Protein AF-A0AA85BWD9-F1 (afdb_monomer)

Organism: NCBI:txid31246

Nearest PDB structures (foldseek):
  1p57-assembly1_B  TM=9.185E-01  e=6.073E-22  Homo sapiens
  5ce1-assembly1_A  TM=8.839E-01  e=2.407E-21  Homo sapiens
  6r2w-assembly1_H  TM=9.235E-01  e=1.758E-20  Homo sapiens
  4z6a-assembly1_H  TM=9.298E-01  e=1.221E-19  Homo sapiens
  1z8g-assembly1_A  TM=8.372E-01  e=1.521E-21  Homo sapiens

Sequence (581 aa):
MITFFSNIPIFKDEKNLDIQTFLQLSKMICDFSVSLWDSKFALLRNDVEGNIKKVSRASTNLHVNTLYDLLANEINRDDSSGSIGLLWLKRTFQFLICFLHYFAQSKNNELIRDMIIRAYDKTLTRYHNKLMRHAFRFVLLIVPKRSVFIRKLGLEQDNCELLVLREAGQFAVSIEAHVQTLNQMLVLFACSEPLVYINQSGIIKSHAQYGMMNYTSNLYCEYIIKAPMNYKIIIRIEELDLEETNSCIFDYLLITDEYYTNVYTYCGHQVKASHSIEMNSSQVYIIFGTDDANHGHGFLLKYETVKNEALKSNNFYSCGLTFQLNEDVEYTDNKMESRIIGGELSRPGQWPWMVSVRENNQFRCGASLISSQWLLTAAHCFPKNVNLNNWIVHIGDFYLDWIDSEEILMNISSIFIHPNYHLRKLYDYDYALIKTASSIQYTSKRLPICILNSTLMNINQLDRCYVAGWGSSEDSPISNELRHLYIPLLNLTVCNQTEAYQGKLTETMICAGYIRGGKDSCQGDSGSPLMCQLHNTTDHVWYQIGIVSFGKSCAAAGTPGIYSNLTFVNNWISSIMQSYE

Structure (mmCIF, N/CA/C/O backbone):
data_AF-A0AA85BWD9-F1
#
_entry.id   AF-A0AA85BWD9-F1
#
loop_
_atom_site.group_PDB
_atom_site.id
_atom_site.type_symbol
_atom_site.label_atom_id
_atom_site.label_alt_id
_atom_site.label_comp_id
_atom_site.label_asym_id
_atom_site.label_entity_id
_atom_site.label_seq_id
_atom_site.pdbx_PDB_ins_code
_atom_site.Cartn_x
_atom_site.Cartn_y
_atom_site.Cartn_z
_atom_site.occupancy
_atom_site.B_iso_or_equiv
_atom_site.auth_seq_id
_atom_site.auth_comp_id
_atom_site.auth_asym_id
_atom_site.auth_atom_id
_atom_site.pdbx_PDB_model_num
ATOM 1 N N . MET A 1 1 ? 37.975 -22.443 -11.986 1.00 54.03 1 MET A N 1
ATOM 2 C CA . MET A 1 1 ? 36.680 -22.639 -12.664 1.00 54.03 1 MET A CA 1
ATOM 3 C C . MET A 1 1 ? 36.215 -21.250 -13.073 1.00 54.03 1 MET A C 1
ATOM 5 O O . MET A 1 1 ? 35.922 -20.467 -12.185 1.00 54.03 1 MET A O 1
ATOM 9 N N . ILE A 1 2 ? 36.323 -20.893 -14.355 1.00 61.59 2 ILE A N 1
ATOM 10 C CA . ILE A 1 2 ? 35.933 -19.567 -14.865 1.00 61.59 2 ILE A CA 1
ATOM 11 C C . ILE A 1 2 ? 34.572 -19.766 -15.523 1.00 61.59 2 ILE A C 1
ATOM 13 O O . ILE A 1 2 ? 34.482 -20.461 -16.533 1.00 61.59 2 ILE A O 1
ATOM 17 N N . THR A 1 3 ? 33.513 -19.243 -14.915 1.00 70.12 3 THR A N 1
ATOM 18 C CA . THR A 1 3 ? 32.183 -19.235 -15.532 1.00 70.12 3 THR A CA 1
ATOM 19 C C . THR A 1 3 ? 32.077 -18.066 -16.519 1.00 70.12 3 THR A C 1
ATOM 21 O O . THR A 1 3 ? 32.870 -17.120 -16.465 1.00 70.12 3 THR A O 1
ATOM 24 N N . PHE A 1 4 ? 31.038 -18.065 -17.358 1.00 78.81 4 PHE A N 1
ATOM 25 C CA . PHE A 1 4 ? 30.657 -16.892 -18.155 1.00 78.81 4 PHE A CA 1
ATOM 26 C C . PHE A 1 4 ? 30.573 -15.596 -17.315 1.00 78.81 4 PHE A C 1
ATOM 28 O O . PHE A 1 4 ? 31.031 -14.547 -17.762 1.00 78.81 4 PHE A O 1
ATOM 35 N N . PHE A 1 5 ? 30.051 -15.675 -16.084 1.00 79.44 5 PHE A N 1
ATOM 36 C CA . PHE A 1 5 ? 29.834 -14.528 -15.194 1.00 79.44 5 PHE A CA 1
ATOM 37 C C . PHE A 1 5 ? 31.109 -14.017 -14.504 1.00 79.44 5 PHE A C 1
ATOM 39 O O . PHE A 1 5 ? 31.172 -12.863 -14.091 1.00 79.44 5 PHE A O 1
ATOM 46 N N . SER A 1 6 ? 32.153 -14.841 -14.418 1.00 71.38 6 SER A N 1
ATOM 47 C CA . SER A 1 6 ? 33.428 -14.446 -13.803 1.00 71.38 6 SER A CA 1
ATOM 48 C C . SER A 1 6 ? 34.306 -13.547 -14.687 1.00 71.38 6 SER A C 1
ATOM 50 O O . SER A 1 6 ? 35.207 -12.881 -14.184 1.00 71.38 6 SER A O 1
ATOM 52 N N . ASN A 1 7 ? 34.023 -13.478 -15.993 1.00 68.00 7 ASN A N 1
ATOM 53 C CA . ASN A 1 7 ? 34.738 -12.617 -16.943 1.00 68.00 7 ASN A CA 1
ATOM 54 C C . ASN A 1 7 ? 34.111 -11.222 -17.085 1.00 68.00 7 ASN A C 1
ATOM 56 O O . ASN A 1 7 ? 34.533 -10.444 -17.942 1.00 68.00 7 ASN A O 1
ATOM 60 N N . ILE A 1 8 ? 33.078 -10.915 -16.296 1.00 65.19 8 ILE A N 1
ATOM 61 C CA . ILE A 1 8 ? 32.303 -9.693 -16.473 1.00 65.19 8 ILE A CA 1
ATOM 62 C C . ILE A 1 8 ? 32.924 -8.552 -15.661 1.00 65.19 8 ILE A C 1
ATOM 64 O O . ILE A 1 8 ? 33.041 -8.675 -14.439 1.00 65.19 8 ILE A O 1
ATOM 68 N N . PRO A 1 9 ? 33.327 -7.438 -16.302 1.00 62.41 9 PRO A N 1
ATOM 69 C CA . PRO A 1 9 ? 33.848 -6.296 -15.573 1.00 62.41 9 PRO A CA 1
ATOM 70 C C . PRO A 1 9 ? 32.762 -5.708 -14.667 1.00 62.41 9 PRO A C 1
ATOM 72 O O . PRO A 1 9 ? 31.675 -5.356 -15.121 1.00 62.41 9 PRO A O 1
ATOM 75 N N . ILE A 1 10 ? 33.078 -5.590 -13.376 1.00 59.75 10 ILE A N 1
ATOM 76 C CA . ILE A 1 10 ? 32.255 -4.855 -12.416 1.00 59.75 10 ILE A CA 1
ATOM 77 C C . ILE A 1 10 ? 32.520 -3.373 -12.659 1.00 59.75 10 ILE A C 1
ATOM 79 O O . ILE A 1 10 ? 33.654 -2.906 -12.522 1.00 59.75 10 ILE A O 1
ATOM 83 N N . PHE A 1 11 ? 31.481 -2.637 -13.022 1.00 63.88 11 PHE A N 1
ATOM 84 C CA . PHE A 1 11 ? 31.547 -1.189 -13.122 1.00 63.88 11 PHE A CA 1
ATOM 85 C C . PHE A 1 11 ? 31.777 -0.594 -11.732 1.00 63.88 11 PHE A C 1
ATOM 87 O O . PHE A 1 11 ? 31.081 -0.921 -10.772 1.00 63.88 11 PHE A O 1
ATOM 94 N N . LYS A 1 12 ? 32.795 0.259 -11.624 1.00 56.66 12 LYS A N 1
ATOM 95 C CA . LYS A 1 12 ? 33.201 0.875 -10.353 1.00 56.66 12 LYS A CA 1
ATOM 96 C C . LYS A 1 12 ? 32.810 2.346 -10.235 1.00 56.66 12 LYS A C 1
ATOM 98 O O . LYS A 1 12 ? 32.916 2.890 -9.142 1.00 56.66 12 LYS A O 1
ATOM 103 N N . ASP A 1 13 ? 32.391 2.978 -11.331 1.00 59.91 13 ASP A N 1
ATOM 104 C CA . ASP A 1 13 ? 32.012 4.391 -11.355 1.00 59.91 13 ASP A CA 1
ATOM 105 C C . ASP A 1 13 ? 30.657 4.572 -12.047 1.00 59.91 13 ASP A C 1
ATOM 107 O O . ASP A 1 13 ? 30.556 4.724 -13.264 1.00 59.91 13 ASP A O 1
ATOM 111 N N . GLU A 1 14 ? 29.604 4.520 -11.237 1.00 59.56 14 GLU A N 1
ATOM 112 C CA . GLU A 1 14 ? 28.217 4.698 -11.671 1.00 59.56 14 GLU A CA 1
ATOM 113 C C . GLU A 1 14 ? 27.929 6.141 -12.119 1.00 59.56 14 GLU A C 1
ATOM 115 O O . GLU A 1 14 ? 26.965 6.371 -12.840 1.00 59.56 14 GLU A O 1
ATOM 120 N N . LYS A 1 15 ? 28.750 7.133 -11.743 1.00 55.94 15 LYS A N 1
ATOM 121 C CA . LYS A 1 15 ? 28.395 8.552 -11.922 1.00 55.94 15 LYS A CA 1
ATOM 122 C C . LYS A 1 15 ? 28.625 9.086 -13.331 1.00 55.94 15 LYS A C 1
ATOM 124 O O . LYS A 1 15 ? 27.882 9.962 -13.760 1.00 55.94 15 LYS A O 1
ATOM 129 N N . ASN A 1 16 ? 29.625 8.574 -14.045 1.00 62.25 16 ASN A N 1
ATOM 130 C CA . ASN A 1 16 ? 30.027 9.125 -15.344 1.00 62.25 16 ASN A CA 1
ATOM 131 C C . ASN A 1 16 ? 29.647 8.248 -16.548 1.00 62.25 16 ASN A C 1
ATOM 133 O O . ASN A 1 16 ? 29.761 8.723 -17.673 1.00 62.25 16 ASN A O 1
ATOM 137 N N . LEU A 1 17 ? 29.218 6.995 -16.315 1.00 76.94 17 LEU A N 1
ATOM 138 C CA . LEU A 1 17 ? 28.857 5.978 -17.320 1.00 76.94 17 LEU A CA 1
ATOM 139 C C . LEU A 1 17 ? 29.596 6.141 -18.666 1.00 76.94 17 LEU A C 1
ATOM 141 O O . LEU A 1 17 ? 29.049 6.646 -19.651 1.00 76.94 17 LEU A O 1
ATOM 145 N N . ASP A 1 18 ? 30.854 5.697 -18.694 1.00 87.38 18 ASP A N 1
ATOM 146 C CA . ASP A 1 18 ? 31.672 5.657 -19.908 1.00 87.38 18 ASP A CA 1
ATOM 147 C C . ASP A 1 18 ? 30.994 4.831 -21.018 1.00 87.38 18 ASP A C 1
ATOM 149 O O . ASP A 1 18 ? 30.541 3.699 -20.798 1.00 87.38 18 ASP A O 1
ATOM 153 N N . ILE A 1 19 ? 30.944 5.392 -22.232 1.00 89.94 19 ILE A N 1
ATOM 154 C CA . ILE A 1 19 ? 30.246 4.783 -23.372 1.00 89.94 19 ILE A CA 1
ATOM 155 C C . ILE A 1 19 ? 30.881 3.447 -23.749 1.00 89.94 19 ILE A C 1
ATOM 157 O O . ILE A 1 19 ? 30.160 2.489 -24.019 1.00 89.94 19 ILE A O 1
ATOM 161 N N . GLN A 1 20 ? 32.212 3.346 -23.769 1.00 87.88 20 GLN A N 1
ATOM 162 C CA . GLN A 1 20 ? 32.882 2.113 -24.197 1.00 87.88 20 GLN A CA 1
ATOM 163 C C . GLN A 1 20 ? 32.603 0.963 -23.233 1.00 87.88 20 GLN A C 1
ATOM 165 O O . GLN A 1 20 ? 32.273 -0.142 -23.664 1.00 87.88 20 GLN A O 1
ATOM 170 N N . THR A 1 21 ? 32.635 1.244 -21.935 1.00 84.00 21 THR A N 1
ATOM 171 C CA . THR A 1 21 ? 32.298 0.285 -20.883 1.00 84.00 21 THR A CA 1
ATOM 172 C C . THR A 1 21 ? 30.835 -0.159 -21.006 1.00 84.00 21 THR A C 1
ATOM 174 O O . THR A 1 21 ? 30.541 -1.357 -20.961 1.00 84.00 21 THR A O 1
ATOM 177 N N . PHE A 1 22 ? 29.908 0.773 -21.257 1.00 87.62 22 PHE A N 1
ATOM 178 C CA . PHE A 1 22 ? 28.493 0.457 -21.486 1.00 87.62 22 PHE A CA 1
ATOM 179 C C . PHE A 1 22 ? 28.262 -0.406 -22.738 1.00 87.62 22 PHE A C 1
ATOM 181 O O . PHE A 1 22 ? 27.509 -1.387 -22.702 1.00 87.62 22 PHE A O 1
ATOM 188 N N . LEU A 1 23 ? 28.919 -0.077 -23.853 1.00 90.31 23 LEU A N 1
ATOM 189 C CA . LEU A 1 23 ? 28.830 -0.850 -25.093 1.00 90.31 23 LEU A CA 1
ATOM 190 C C . LEU A 1 23 ? 29.454 -2.239 -24.937 1.00 90.31 23 LEU A C 1
ATOM 192 O O . LEU A 1 23 ? 28.908 -3.209 -25.466 1.00 90.31 23 LEU A O 1
ATOM 196 N N . GLN A 1 24 ? 30.544 -2.358 -24.176 1.00 86.44 24 GLN A N 1
ATOM 197 C CA . GLN A 1 24 ? 31.150 -3.643 -23.844 1.00 86.44 24 GLN A CA 1
ATOM 198 C C . GLN A 1 24 ? 30.169 -4.515 -23.059 1.00 86.44 24 GLN A C 1
ATOM 200 O O . GLN A 1 24 ? 29.922 -5.645 -23.471 1.00 86.44 24 GLN A O 1
ATOM 205 N N . LEU A 1 25 ? 29.532 -3.986 -22.009 1.00 84.19 25 LEU A N 1
ATOM 206 C CA . LEU A 1 25 ? 28.506 -4.717 -21.256 1.00 84.19 25 LEU A CA 1
ATOM 207 C C . LEU A 1 25 ? 27.325 -5.123 -22.148 1.00 84.19 25 LEU A C 1
ATOM 209 O O . LEU A 1 25 ? 26.840 -6.251 -22.082 1.00 84.19 25 LEU A O 1
ATOM 213 N N . SER A 1 26 ? 26.886 -4.221 -23.026 1.00 89.69 26 SER A N 1
ATOM 214 C CA . SER A 1 26 ? 25.797 -4.489 -23.969 1.00 89.69 26 SER A CA 1
ATOM 215 C C . SER A 1 26 ? 26.154 -5.627 -24.926 1.00 89.69 26 SER A C 1
ATOM 217 O O . SER A 1 26 ? 25.324 -6.492 -25.209 1.00 89.69 26 SER A O 1
ATOM 219 N N . LYS A 1 27 ? 27.411 -5.685 -25.385 1.00 88.94 27 LYS A N 1
ATOM 220 C CA . LYS A 1 27 ? 27.902 -6.760 -26.254 1.00 88.94 27 LYS A CA 1
ATOM 221 C C . LYS A 1 27 ? 27.878 -8.121 -25.562 1.00 88.94 27 LYS A C 1
ATOM 223 O O . LYS A 1 27 ? 27.604 -9.123 -26.215 1.00 88.94 27 LYS A O 1
ATOM 228 N N . MET A 1 28 ? 28.063 -8.164 -24.248 1.00 82.88 28 MET A N 1
ATOM 229 C CA . MET A 1 28 ? 28.003 -9.414 -23.487 1.00 82.88 28 MET A CA 1
ATOM 230 C C . MET A 1 28 ? 26.610 -10.037 -23.479 1.00 82.88 28 MET A C 1
ATOM 232 O O . MET A 1 28 ? 26.489 -11.257 -23.399 1.00 82.88 28 MET A O 1
ATOM 236 N N . ILE A 1 29 ? 25.551 -9.236 -23.623 1.00 84.00 29 ILE A N 1
ATOM 237 C CA . ILE A 1 29 ? 24.199 -9.769 -23.823 1.00 84.00 29 ILE A CA 1
ATOM 238 C C . ILE A 1 29 ? 24.139 -10.577 -25.125 1.00 84.00 29 ILE A C 1
ATOM 240 O O . ILE A 1 29 ? 23.514 -11.639 -25.163 1.00 84.00 29 ILE A O 1
ATOM 244 N N . CYS A 1 30 ? 24.819 -10.123 -26.183 1.00 84.81 30 CYS A N 1
ATOM 245 C CA . CYS A 1 30 ? 24.918 -10.879 -27.429 1.00 84.81 30 CYS A CA 1
ATOM 246 C C . CYS A 1 30 ? 25.597 -12.231 -27.184 1.00 84.81 30 CYS A C 1
ATOM 248 O O . CYS A 1 30 ? 25.067 -13.260 -27.599 1.00 84.81 30 CYS A O 1
ATOM 250 N N . ASP A 1 31 ? 26.705 -12.252 -26.450 1.00 83.31 31 ASP A N 1
ATOM 251 C CA . ASP A 1 31 ? 27.446 -13.487 -26.158 1.00 83.31 31 ASP A CA 1
ATOM 252 C C . ASP A 1 31 ? 26.639 -14.437 -25.249 1.00 83.31 31 ASP A C 1
ATOM 254 O O . ASP A 1 31 ? 26.610 -15.658 -25.444 1.00 83.31 31 ASP A O 1
ATOM 258 N N . PHE A 1 32 ? 25.881 -13.878 -24.304 1.00 81.19 32 PHE A N 1
ATOM 259 C CA . PHE A 1 32 ? 24.939 -14.630 -23.481 1.00 81.19 32 PHE A CA 1
ATOM 260 C C . PHE A 1 32 ? 23.804 -15.236 -24.319 1.00 81.19 32 PHE A C 1
ATOM 262 O O . PHE A 1 32 ? 23.441 -16.400 -24.141 1.00 81.19 32 PHE A O 1
ATOM 269 N N . SER A 1 33 ? 23.272 -14.486 -25.289 1.00 78.06 33 SER A N 1
ATOM 270 C CA . SER A 1 33 ? 22.237 -14.977 -26.207 1.00 78.06 33 SER A CA 1
ATOM 271 C C . SER A 1 33 ? 22.731 -16.133 -27.086 1.00 78.06 33 SER A C 1
ATOM 273 O O . SER A 1 33 ? 21.987 -17.084 -27.340 1.00 78.06 33 SER A O 1
ATOM 275 N N . VAL A 1 34 ? 24.012 -16.118 -27.470 1.00 78.19 34 VAL A N 1
ATOM 276 C CA . VAL A 1 34 ? 24.658 -17.229 -28.184 1.00 78.19 34 VAL A CA 1
ATOM 277 C C . VAL A 1 34 ? 24.710 -18.473 -27.299 1.00 78.19 34 VAL A C 1
ATOM 279 O O . VAL A 1 34 ? 24.368 -19.570 -27.751 1.00 78.19 34 VAL A O 1
ATOM 282 N N . SER A 1 35 ? 25.030 -18.297 -26.014 1.00 75.75 35 SER A N 1
ATOM 283 C CA . SER A 1 35 ? 25.041 -19.381 -25.023 1.00 75.75 35 SER A CA 1
ATOM 284 C C . SER A 1 35 ? 23.658 -20.024 -24.832 1.00 75.75 35 SER A C 1
ATOM 286 O O . SER A 1 35 ? 23.570 -21.221 -24.539 1.00 75.75 35 SER A O 1
ATOM 288 N N . LEU A 1 36 ? 22.570 -19.269 -25.047 1.00 71.50 36 LEU A N 1
ATOM 289 C CA . LEU A 1 36 ? 21.202 -19.789 -24.982 1.00 71.50 36 LEU A CA 1
ATOM 290 C C . LEU A 1 36 ? 20.908 -20.772 -26.126 1.00 71.50 36 LEU A C 1
ATOM 292 O O . LEU A 1 36 ? 20.497 -21.892 -25.816 1.00 71.50 36 LEU A O 1
ATOM 296 N N . TRP A 1 37 ? 21.135 -20.414 -27.406 1.00 70.62 37 TRP A N 1
ATOM 297 C CA . TRP A 1 37 ? 21.101 -21.347 -28.562 1.00 70.62 37 TRP A CA 1
ATOM 298 C C . TRP A 1 37 ? 21.463 -20.694 -29.929 1.00 70.62 37 TRP A C 1
ATOM 300 O O . TRP A 1 37 ? 20.699 -20.830 -30.887 1.00 70.62 37 TRP A O 1
ATOM 310 N N . ASP A 1 38 ? 22.593 -19.979 -30.023 1.00 70.44 38 ASP A N 1
ATOM 311 C CA . ASP A 1 38 ? 23.184 -19.335 -31.227 1.00 70.44 38 ASP A CA 1
ATOM 312 C C . ASP A 1 38 ? 22.181 -18.904 -32.326 1.00 70.44 38 ASP A C 1
ATOM 314 O O . ASP A 1 38 ? 21.554 -17.847 -32.222 1.00 70.44 38 ASP A O 1
ATOM 318 N N . SER A 1 39 ? 21.941 -19.742 -33.346 1.00 71.00 39 SER A N 1
ATOM 319 C CA . SER A 1 39 ? 21.083 -19.416 -34.498 1.00 71.00 39 SER A CA 1
ATOM 320 C C . SER A 1 39 ? 19.611 -19.149 -34.165 1.00 71.00 39 SER A C 1
ATOM 322 O O . SER A 1 39 ? 18.935 -18.441 -34.911 1.00 71.00 39 SER A O 1
ATOM 324 N N . LYS A 1 40 ? 19.091 -19.666 -33.045 1.00 73.25 40 LYS A N 1
ATOM 325 C CA . LYS A 1 40 ? 17.685 -19.453 -32.651 1.00 73.25 40 LYS A CA 1
ATOM 326 C C . LYS A 1 40 ? 17.450 -18.108 -31.980 1.00 73.25 40 LYS A C 1
ATOM 328 O O . LYS A 1 40 ? 16.349 -17.578 -32.068 1.00 73.25 40 LYS A O 1
ATOM 333 N N . PHE A 1 41 ? 18.479 -17.546 -31.354 1.00 76.12 41 PHE A N 1
ATOM 334 C CA . PHE A 1 41 ? 18.430 -16.220 -30.738 1.00 76.12 41 PHE A CA 1
ATOM 335 C C . PHE A 1 41 ? 19.073 -15.144 -31.624 1.00 76.12 41 PHE A C 1
ATOM 337 O O . PHE A 1 41 ? 19.235 -14.009 -31.185 1.00 76.12 41 PHE A O 1
ATOM 344 N N . ALA A 1 42 ? 19.367 -15.458 -32.891 1.00 79.00 42 ALA A N 1
ATOM 345 C CA . ALA A 1 42 ? 19.958 -14.524 -33.847 1.00 79.00 42 ALA A CA 1
ATOM 346 C C . ALA A 1 42 ? 19.146 -13.227 -34.007 1.00 79.00 42 ALA A C 1
ATOM 348 O O . ALA A 1 42 ? 19.732 -12.160 -34.134 1.00 79.00 42 ALA A O 1
ATOM 349 N N . LEU A 1 43 ? 17.810 -13.292 -33.943 1.00 76.94 43 LEU A N 1
ATOM 350 C CA . LEU A 1 43 ? 16.958 -12.096 -33.989 1.00 76.94 43 LEU A CA 1
ATOM 351 C C . LEU A 1 43 ? 17.180 -11.180 -32.779 1.00 76.94 43 LEU A C 1
ATOM 353 O O . LEU A 1 43 ? 17.374 -9.983 -32.957 1.00 76.94 43 LEU A O 1
ATOM 357 N N . LEU A 1 44 ? 17.211 -11.748 -31.568 1.00 78.50 44 LEU A N 1
ATOM 358 C CA . LEU A 1 44 ? 17.503 -11.002 -30.341 1.00 78.50 44 LEU A CA 1
ATOM 359 C C . LEU A 1 44 ? 18.913 -10.406 -30.396 1.00 78.50 44 LEU A C 1
ATOM 361 O O . LEU A 1 44 ? 19.107 -9.231 -30.109 1.00 78.50 44 LEU A O 1
ATOM 365 N N . ARG A 1 45 ? 19.892 -11.208 -30.821 1.00 85.88 45 ARG A N 1
ATOM 366 C CA . ARG A 1 45 ? 21.274 -10.765 -30.993 1.00 85.88 45 ARG A CA 1
ATOM 367 C C . ARG A 1 45 ? 21.377 -9.592 -31.971 1.00 85.88 45 ARG A C 1
ATOM 369 O O . ARG A 1 45 ? 22.035 -8.605 -31.661 1.00 85.88 45 ARG A O 1
ATOM 376 N N . ASN A 1 46 ? 20.740 -9.695 -33.135 1.00 87.25 46 ASN A N 1
ATOM 377 C CA . ASN A 1 46 ? 20.780 -8.660 -34.167 1.00 87.25 46 ASN A CA 1
ATOM 378 C C . ASN A 1 46 ? 20.137 -7.353 -33.694 1.00 87.25 46 ASN A C 1
ATOM 380 O O . ASN A 1 46 ? 20.638 -6.282 -34.032 1.00 87.25 46 ASN A O 1
ATOM 384 N N . ASP A 1 47 ? 19.062 -7.435 -32.909 1.00 85.88 47 ASP A N 1
ATOM 385 C CA . ASP A 1 47 ? 18.411 -6.264 -32.322 1.00 85.88 47 ASP A CA 1
ATOM 386 C C . ASP A 1 47 ? 19.341 -5.531 -31.341 1.00 85.88 47 ASP A C 1
ATOM 388 O O . ASP A 1 47 ? 19.600 -4.333 -31.492 1.00 85.88 47 ASP A O 1
ATOM 392 N N . VAL A 1 48 ? 19.956 -6.267 -30.408 1.00 90.38 48 VAL A N 1
ATOM 393 C CA . VAL A 1 48 ? 20.934 -5.708 -29.458 1.00 90.38 48 VAL A CA 1
ATOM 394 C C . VAL A 1 48 ? 22.136 -5.110 -30.197 1.00 90.38 48 VAL A C 1
ATOM 396 O O . VAL A 1 48 ? 22.526 -3.974 -29.927 1.00 90.38 48 VAL A O 1
ATOM 399 N N . GLU A 1 49 ? 22.697 -5.816 -31.185 1.00 94.12 49 GLU A N 1
ATOM 400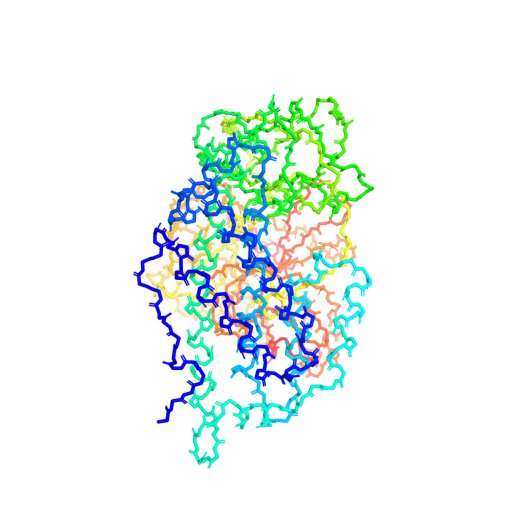 C CA . GLU A 1 49 ? 23.797 -5.299 -32.013 1.00 94.12 49 GLU A CA 1
ATOM 401 C C . GLU A 1 49 ? 23.397 -4.050 -32.815 1.00 94.12 49 GLU A C 1
ATOM 403 O O . GLU A 1 49 ? 24.219 -3.153 -33.017 1.00 94.12 49 GLU A O 1
ATOM 408 N N . GLY A 1 50 ? 22.145 -3.969 -33.267 1.00 93.62 50 GLY A N 1
ATOM 409 C CA . GLY A 1 50 ? 21.591 -2.794 -33.932 1.00 93.62 50 GLY A CA 1
ATOM 410 C C . GLY A 1 50 ? 21.564 -1.577 -33.012 1.00 93.62 50 GLY A C 1
ATOM 411 O O . GLY A 1 50 ? 22.026 -0.504 -33.402 1.00 93.62 50 GLY A O 1
ATOM 412 N N . ASN A 1 51 ? 21.096 -1.746 -31.775 1.00 93.50 51 ASN A N 1
ATOM 413 C CA . ASN A 1 51 ? 21.037 -0.660 -30.797 1.00 93.50 51 ASN A CA 1
ATOM 414 C C . ASN A 1 51 ? 22.434 -0.240 -30.300 1.00 93.50 51 ASN A C 1
ATOM 416 O O . ASN A 1 51 ? 22.692 0.957 -30.197 1.00 93.50 51 ASN A O 1
ATOM 420 N N . ILE A 1 52 ? 23.382 -1.174 -30.143 1.00 95.25 52 ILE A N 1
ATOM 421 C CA . ILE A 1 52 ? 24.811 -0.867 -29.905 1.00 95.25 52 ILE A CA 1
ATOM 422 C C . ILE A 1 52 ? 25.366 0.043 -31.009 1.00 95.25 52 ILE A C 1
ATOM 424 O O . ILE A 1 52 ? 26.033 1.039 -30.727 1.00 95.25 52 ILE A O 1
ATOM 428 N N . LYS A 1 53 ? 25.076 -0.266 -32.280 1.00 95.69 53 LYS A N 1
ATOM 429 C CA . LYS A 1 53 ? 25.540 0.543 -33.419 1.00 95.69 53 LYS A CA 1
ATOM 430 C C . LYS A 1 53 ? 24.943 1.946 -33.424 1.00 95.69 53 LYS A C 1
ATOM 432 O O . LYS A 1 53 ? 25.644 2.869 -33.824 1.00 95.69 53 LYS A O 1
ATOM 437 N N . LYS A 1 54 ? 23.683 2.116 -33.010 1.00 93.06 54 LYS A N 1
ATOM 438 C CA . LYS A 1 54 ? 23.056 3.443 -32.904 1.00 93.06 54 LYS A CA 1
ATOM 439 C C . LYS A 1 54 ? 23.810 4.321 -31.906 1.00 93.06 54 LYS A C 1
ATOM 441 O O . LYS A 1 54 ? 24.289 5.382 -32.286 1.00 93.06 54 LYS A O 1
ATOM 446 N N . VAL A 1 55 ? 24.014 3.818 -30.686 1.00 94.19 55 VAL A N 1
ATOM 447 C CA . VAL A 1 55 ? 24.748 4.530 -29.626 1.00 94.19 55 VAL A CA 1
ATOM 448 C C . VAL A 1 55 ? 26.179 4.843 -30.059 1.00 94.19 55 VAL A C 1
ATOM 450 O O . VAL A 1 55 ? 26.621 5.978 -29.936 1.00 94.19 55 VAL A O 1
ATOM 453 N N . SER A 1 56 ? 26.886 3.864 -30.632 1.00 94.94 56 SER A N 1
ATOM 454 C CA . SER A 1 56 ? 28.260 4.061 -31.106 1.00 94.94 56 SER A CA 1
ATOM 455 C C . SER A 1 56 ? 28.361 5.097 -32.227 1.00 94.94 56 SER A C 1
ATOM 457 O O . SER A 1 56 ? 29.331 5.845 -32.273 1.00 94.94 56 SER A O 1
ATOM 459 N N . ARG A 1 57 ? 27.395 5.147 -33.152 1.00 94.00 57 ARG A N 1
ATOM 460 C CA . ARG A 1 57 ? 27.387 6.156 -34.221 1.00 94.00 57 ARG A CA 1
ATOM 461 C C . ARG A 1 57 ? 27.097 7.542 -33.667 1.00 94.00 57 ARG A C 1
ATOM 463 O O . ARG A 1 57 ? 27.810 8.474 -34.021 1.00 94.00 57 ARG A O 1
ATOM 470 N N . ALA A 1 58 ? 26.101 7.663 -32.792 1.00 91.44 58 ALA A N 1
ATOM 471 C CA . ALA A 1 58 ? 25.770 8.919 -32.131 1.00 91.44 58 ALA A CA 1
ATOM 472 C C . ALA A 1 58 ? 26.966 9.464 -31.339 1.00 91.44 58 ALA A C 1
ATOM 474 O O . ALA A 1 58 ? 27.361 10.612 -31.530 1.00 91.44 58 ALA A O 1
ATOM 475 N N . SER A 1 59 ? 27.630 8.615 -30.546 1.00 93.25 59 SER A N 1
ATOM 476 C CA . SER A 1 59 ? 28.806 9.019 -29.770 1.00 93.25 59 SER A CA 1
ATOM 477 C C . SER A 1 59 ? 29.952 9.501 -30.661 1.00 93.25 59 SER A C 1
ATOM 479 O O . SER A 1 59 ? 30.571 10.527 -30.383 1.00 93.25 59 SER A O 1
ATOM 481 N N . THR A 1 60 ? 30.212 8.803 -31.773 1.00 93.50 60 THR A N 1
ATOM 482 C CA . THR A 1 60 ? 31.223 9.217 -32.753 1.00 93.50 60 THR A CA 1
ATOM 483 C C . THR A 1 60 ? 30.843 10.521 -33.445 1.00 93.50 60 THR A C 1
ATOM 485 O O . THR A 1 60 ? 31.701 11.386 -33.575 1.00 93.50 60 THR A O 1
ATOM 488 N N . ASN A 1 61 ? 29.587 10.699 -33.854 1.00 91.31 61 ASN A N 1
ATOM 489 C CA . ASN A 1 61 ? 29.122 11.905 -34.545 1.00 91.31 61 ASN A CA 1
ATOM 490 C C . ASN A 1 61 ? 29.140 13.152 -33.649 1.00 91.31 61 ASN A C 1
ATOM 492 O O . ASN A 1 61 ? 29.333 14.261 -34.145 1.00 91.31 61 ASN A O 1
ATOM 496 N N . LEU A 1 62 ? 28.925 12.973 -32.345 1.00 89.62 62 LEU A N 1
ATOM 497 C CA . LEU A 1 62 ? 28.903 14.049 -31.351 1.00 89.62 62 LEU A CA 1
ATOM 498 C C . LEU A 1 62 ? 30.261 14.273 -30.676 1.00 89.62 62 LEU A C 1
ATOM 500 O O . LEU A 1 62 ? 30.427 15.265 -29.977 1.00 89.62 62 LEU A O 1
ATOM 504 N N . HIS A 1 63 ? 31.231 13.384 -30.909 1.00 92.75 63 HIS A N 1
ATOM 505 C CA . HIS A 1 63 ? 32.567 13.419 -30.302 1.00 92.75 63 HIS A CA 1
ATOM 506 C C . HIS A 1 63 ? 32.526 13.385 -28.764 1.00 92.75 63 HIS A C 1
ATOM 508 O O . HIS A 1 63 ? 33.258 14.105 -28.088 1.00 92.75 63 HIS A O 1
ATOM 514 N N . VAL A 1 64 ? 31.667 12.523 -28.217 1.00 91.81 64 VAL A N 1
ATOM 515 C CA . VAL A 1 64 ? 31.427 12.377 -26.774 1.00 91.81 64 VAL A CA 1
ATOM 516 C C . VAL A 1 64 ? 31.870 11.007 -26.270 1.00 91.81 64 VAL A C 1
ATOM 518 O O . VAL A 1 64 ? 31.796 10.013 -26.996 1.00 91.81 64 VAL A O 1
ATOM 521 N N . ASN A 1 65 ? 32.294 10.952 -25.006 1.00 90.44 65 ASN A N 1
ATOM 522 C CA . ASN A 1 65 ? 32.790 9.726 -24.366 1.00 90.44 65 ASN A CA 1
ATOM 523 C C . ASN A 1 65 ? 31.918 9.247 -23.194 1.00 90.44 65 ASN A C 1
ATOM 525 O O . ASN A 1 65 ? 32.075 8.110 -22.752 1.00 90.44 65 ASN A O 1
ATOM 529 N N . THR A 1 66 ? 30.988 10.072 -22.708 1.00 90.19 66 THR A N 1
ATOM 530 C CA . THR A 1 66 ? 30.075 9.724 -21.609 1.00 90.19 66 THR A CA 1
ATOM 531 C C . THR A 1 66 ? 28.635 9.644 -22.106 1.00 90.19 66 THR A C 1
ATOM 533 O O . THR A 1 66 ? 28.243 10.365 -23.028 1.00 90.19 66 THR A O 1
ATOM 536 N N . LEU A 1 67 ? 27.827 8.768 -21.500 1.00 88.62 67 LEU A N 1
ATOM 537 C CA . LEU A 1 67 ? 26.396 8.694 -21.819 1.00 88.62 67 LEU A CA 1
ATOM 538 C C . LEU A 1 67 ? 25.668 10.006 -21.504 1.00 88.62 67 LEU A C 1
ATOM 540 O O . LEU A 1 67 ? 24.748 10.373 -22.229 1.00 88.62 67 LEU A O 1
ATOM 544 N N . TYR A 1 68 ? 26.113 10.725 -20.471 1.00 86.56 68 TYR A N 1
ATOM 545 C CA . TYR A 1 68 ? 25.587 12.041 -20.117 1.00 86.56 68 TYR A CA 1
ATOM 546 C C . TYR A 1 68 ? 25.780 13.048 -21.254 1.00 86.56 68 TYR A C 1
ATOM 548 O O . TYR A 1 68 ? 24.816 13.662 -21.703 1.00 86.56 68 TYR A O 1
ATOM 556 N N . ASP A 1 69 ? 27.007 13.176 -21.767 1.00 87.44 69 ASP A N 1
ATOM 557 C CA . ASP A 1 69 ? 27.311 14.115 -22.848 1.00 87.44 69 ASP A CA 1
ATOM 558 C C . ASP A 1 69 ? 26.569 13.744 -24.134 1.00 87.44 69 ASP A C 1
ATOM 560 O O . ASP A 1 69 ? 26.126 14.633 -24.859 1.00 87.44 69 ASP A O 1
ATOM 564 N N . LEU A 1 70 ? 26.397 12.448 -24.417 1.00 88.75 70 LEU A N 1
ATOM 565 C CA . LEU A 1 70 ? 25.598 11.988 -25.553 1.00 88.75 70 LEU A CA 1
ATOM 566 C C . LEU A 1 70 ? 24.161 12.501 -25.459 1.00 88.75 70 LEU A C 1
ATOM 568 O O . LEU A 1 70 ? 23.694 13.145 -26.395 1.00 88.75 70 LEU A O 1
ATOM 572 N N . LEU A 1 71 ? 23.494 12.277 -24.324 1.00 83.94 71 LEU A N 1
ATOM 573 C CA . LEU A 1 71 ? 22.118 12.728 -24.109 1.00 83.94 71 LEU A CA 1
ATOM 574 C C . LEU A 1 71 ? 22.015 14.262 -24.128 1.00 83.94 71 LEU A C 1
ATOM 576 O O . LEU A 1 71 ? 21.154 14.812 -24.810 1.00 83.94 71 LEU A O 1
ATOM 580 N N . ALA A 1 72 ? 22.937 14.965 -23.463 1.00 81.19 72 ALA A N 1
ATOM 581 C CA . ALA A 1 72 ? 22.971 16.428 -23.430 1.00 81.19 72 ALA A CA 1
ATOM 582 C C . ALA A 1 72 ? 23.125 17.059 -24.827 1.00 81.19 72 ALA A C 1
ATOM 584 O O . ALA A 1 72 ? 22.537 18.103 -25.119 1.00 81.19 72 ALA A O 1
ATOM 585 N N . ASN A 1 73 ? 23.933 16.443 -25.696 1.00 82.62 73 ASN A N 1
ATOM 586 C CA . ASN A 1 73 ? 24.183 16.954 -27.041 1.00 82.62 73 ASN A CA 1
ATOM 587 C C . ASN A 1 73 ? 23.073 16.578 -28.035 1.00 82.62 73 ASN A C 1
ATOM 589 O O . ASN A 1 73 ? 22.791 17.382 -28.925 1.00 82.62 73 ASN A O 1
ATOM 593 N N . GLU A 1 74 ? 22.431 15.412 -27.886 1.00 82.00 74 GLU A N 1
ATOM 594 C CA . GLU A 1 74 ? 21.298 15.012 -28.738 1.00 82.00 74 GLU A CA 1
ATOM 595 C C . GLU A 1 74 ? 20.056 15.873 -28.510 1.00 82.00 74 GLU A C 1
ATOM 597 O O . GLU A 1 74 ? 19.375 16.167 -29.481 1.00 82.00 74 GLU A O 1
ATOM 602 N N . ILE A 1 75 ? 19.804 16.388 -27.298 1.00 67.94 75 ILE A N 1
ATOM 603 C CA . ILE A 1 75 ? 18.698 17.342 -27.067 1.00 67.94 75 ILE A CA 1
ATOM 604 C C . ILE A 1 75 ? 18.771 18.513 -28.050 1.00 67.94 75 ILE A C 1
ATOM 606 O O . ILE A 1 75 ? 17.770 18.947 -28.602 1.00 67.94 75 ILE A O 1
ATOM 610 N N . ASN A 1 76 ? 19.962 19.039 -28.313 1.00 64.12 76 ASN A N 1
ATOM 611 C CA . ASN A 1 76 ? 20.116 20.234 -29.141 1.00 64.12 76 ASN A CA 1
ATOM 612 C C . ASN A 1 76 ? 20.100 19.940 -30.653 1.00 64.12 76 ASN A C 1
ATOM 614 O O . ASN A 1 76 ? 20.388 20.835 -31.453 1.00 64.12 76 ASN A O 1
ATOM 618 N N . ARG A 1 77 ? 19.799 18.701 -31.060 1.00 67.19 77 ARG A N 1
ATOM 619 C CA . ARG A 1 77 ? 19.740 18.263 -32.456 1.00 67.19 77 ARG A CA 1
ATOM 620 C C . ARG A 1 77 ? 18.449 17.491 -32.713 1.00 67.19 77 ARG A C 1
ATOM 622 O O . ARG A 1 77 ? 17.938 16.801 -31.848 1.00 67.19 77 ARG A O 1
ATOM 629 N N . ASP A 1 78 ? 17.958 17.545 -33.943 1.00 63.56 78 ASP A N 1
ATOM 630 C CA . ASP A 1 78 ? 16.808 16.747 -34.395 1.00 63.56 78 ASP A CA 1
ATOM 631 C C . ASP A 1 78 ? 17.203 15.270 -34.677 1.00 63.56 78 ASP A C 1
ATOM 633 O O . ASP A 1 78 ? 16.774 14.658 -35.652 1.00 63.56 78 ASP A O 1
ATOM 637 N N . ASP A 1 79 ? 18.121 14.704 -33.877 1.00 69.25 79 ASP A N 1
ATOM 638 C CA . ASP A 1 79 ? 18.611 13.320 -33.978 1.00 69.25 79 ASP A CA 1
ATOM 639 C C . ASP A 1 79 ? 18.649 12.684 -32.584 1.00 69.25 79 ASP A C 1
ATOM 641 O O . ASP A 1 79 ? 19.450 13.061 -31.733 1.00 69.25 79 ASP A O 1
ATOM 645 N N . SER A 1 80 ? 17.776 11.698 -32.377 1.00 73.00 80 SER A N 1
ATOM 646 C CA . SER A 1 80 ? 17.627 10.935 -31.131 1.00 73.00 80 SER A CA 1
ATOM 647 C C . SER A 1 80 ? 18.081 9.478 -31.275 1.00 73.00 80 SER A C 1
ATOM 649 O O . SER A 1 80 ? 17.746 8.616 -30.454 1.00 73.00 80 SER A O 1
ATOM 651 N N . SER A 1 81 ? 18.812 9.152 -32.347 1.00 79.50 81 SER A N 1
ATOM 652 C CA . SER A 1 81 ? 19.161 7.769 -32.671 1.00 79.50 81 SER A CA 1
ATOM 653 C C . SER A 1 81 ? 19.992 7.094 -31.576 1.00 79.50 81 SER A C 1
ATOM 655 O O . SER A 1 81 ? 19.738 5.921 -31.268 1.00 79.50 81 SER A O 1
ATOM 657 N N . GLY A 1 82 ? 20.927 7.810 -30.944 1.00 86.19 82 GLY A N 1
ATOM 658 C CA . GLY A 1 82 ? 21.713 7.326 -29.812 1.00 86.19 82 GLY A CA 1
ATOM 659 C C . GLY A 1 82 ? 20.855 7.095 -28.573 1.00 86.19 82 GLY A C 1
ATOM 660 O O . GLY A 1 82 ? 20.876 5.993 -28.022 1.00 86.19 82 GLY A O 1
ATOM 661 N N . SER A 1 83 ? 20.036 8.073 -28.191 1.00 82.19 83 SER A N 1
ATOM 662 C CA . SER A 1 83 ? 19.092 8.004 -27.066 1.00 82.19 83 SER A CA 1
ATOM 663 C C . SER A 1 83 ? 18.116 6.831 -27.195 1.00 82.19 83 SER A C 1
ATOM 665 O O . SER A 1 83 ? 17.930 6.061 -26.249 1.00 82.19 83 SER A O 1
ATOM 667 N N . ILE A 1 84 ? 17.557 6.608 -28.390 1.00 80.56 84 ILE A N 1
ATOM 668 C CA . ILE A 1 84 ? 16.703 5.447 -28.691 1.00 80.56 84 ILE A CA 1
ATOM 669 C C . ILE A 1 84 ? 17.490 4.142 -28.524 1.00 80.56 84 ILE A C 1
ATOM 671 O O . ILE A 1 84 ? 16.978 3.167 -27.967 1.00 80.56 84 ILE A O 1
ATOM 675 N N . GLY A 1 85 ? 18.741 4.106 -28.991 1.00 87.69 85 GLY A N 1
ATOM 676 C CA . GLY A 1 85 ? 19.631 2.964 -28.789 1.00 87.69 85 GLY A CA 1
ATOM 677 C C . GLY A 1 85 ? 19.844 2.650 -27.305 1.00 87.69 85 GLY A C 1
ATOM 678 O O . GLY A 1 85 ? 19.704 1.495 -26.899 1.00 87.69 85 GLY A O 1
ATOM 679 N N . LEU A 1 86 ? 20.107 3.668 -26.480 1.00 89.25 86 LEU A N 1
ATOM 680 C CA . LEU A 1 86 ? 20.282 3.523 -25.030 1.00 89.25 86 LEU A CA 1
ATOM 681 C C . LEU A 1 86 ? 19.028 2.998 -24.341 1.00 89.25 86 LEU A C 1
ATOM 683 O O . LEU A 1 86 ? 19.116 2.096 -23.507 1.00 89.25 86 LEU A O 1
ATOM 687 N N . LEU A 1 87 ? 17.859 3.505 -24.722 1.00 84.50 87 LEU A N 1
ATOM 688 C CA . LEU A 1 87 ? 16.584 3.062 -24.176 1.00 84.50 87 LEU A CA 1
ATOM 689 C C . LEU A 1 87 ? 16.334 1.565 -24.422 1.00 84.50 87 LEU A C 1
ATOM 691 O O . LEU A 1 87 ? 15.950 0.840 -23.498 1.00 84.50 87 LEU A O 1
ATOM 695 N N . TRP A 1 88 ? 16.552 1.078 -25.646 1.00 86.31 88 TRP A N 1
ATOM 696 C CA . TRP A 1 88 ? 16.356 -0.341 -25.966 1.00 86.31 88 TRP A CA 1
ATOM 697 C C . TRP A 1 88 ? 17.396 -1.244 -25.293 1.00 86.31 88 TRP A C 1
ATOM 699 O O . TRP A 1 88 ? 17.054 -2.327 -24.805 1.00 86.31 88 TRP A O 1
ATOM 709 N N . LEU A 1 89 ? 18.645 -0.787 -25.170 1.00 91.06 89 LEU A N 1
ATOM 710 C CA . LEU A 1 89 ? 19.673 -1.509 -24.415 1.00 91.06 89 LEU A CA 1
ATOM 711 C C . LEU A 1 89 ? 19.331 -1.578 -22.922 1.00 91.06 89 LEU A C 1
ATOM 713 O O . LEU A 1 89 ? 19.396 -2.660 -22.339 1.00 91.06 89 LEU A O 1
ATOM 717 N N . LYS A 1 90 ? 18.842 -0.484 -22.322 1.00 89.62 90 LYS A N 1
ATOM 718 C CA . LYS A 1 90 ? 18.317 -0.468 -20.944 1.00 89.62 90 LYS A CA 1
ATOM 719 C C . LYS A 1 90 ? 17.239 -1.535 -20.741 1.00 89.62 90 LYS A C 1
ATOM 721 O O . LYS A 1 90 ? 17.309 -2.320 -19.798 1.00 89.62 90 LYS A O 1
ATOM 726 N N . ARG A 1 91 ? 16.246 -1.595 -21.634 1.00 87.62 91 ARG A N 1
ATOM 727 C CA . ARG A 1 91 ? 15.159 -2.593 -21.581 1.00 87.62 91 ARG A CA 1
ATOM 728 C C . ARG A 1 91 ? 15.689 -4.023 -21.683 1.00 87.62 91 ARG A C 1
ATOM 730 O O . ARG A 1 91 ? 15.219 -4.913 -20.976 1.00 87.62 91 ARG A O 1
ATOM 737 N N . THR A 1 92 ? 16.701 -4.231 -22.519 1.00 89.81 92 THR A N 1
ATOM 738 C CA . THR A 1 92 ? 17.370 -5.528 -22.661 1.00 89.81 92 THR A CA 1
ATOM 739 C C . THR A 1 92 ? 18.070 -5.944 -21.363 1.00 89.81 92 THR A C 1
ATOM 741 O O . THR A 1 92 ? 17.949 -7.095 -20.941 1.00 89.81 92 THR A O 1
ATOM 744 N N . PHE A 1 93 ? 18.736 -5.012 -20.676 1.00 90.88 93 PHE A N 1
ATOM 745 C CA . PHE A 1 93 ? 19.319 -5.278 -19.360 1.00 90.88 93 PHE A CA 1
ATOM 746 C C . PHE A 1 93 ? 18.262 -5.611 -18.303 1.00 90.88 93 PHE A C 1
ATOM 748 O O . PHE A 1 93 ? 18.438 -6.574 -17.562 1.00 90.88 93 PHE A O 1
ATOM 755 N N . GLN A 1 94 ? 17.137 -4.890 -18.263 1.00 90.50 94 GLN A N 1
ATOM 756 C CA . GLN A 1 94 ? 16.023 -5.187 -17.345 1.00 90.50 94 GLN A CA 1
ATOM 757 C C . GLN A 1 94 ? 15.471 -6.603 -17.548 1.00 90.50 94 GLN A C 1
ATOM 759 O O . GLN A 1 94 ? 15.224 -7.330 -16.581 1.00 90.50 94 GLN A O 1
ATOM 764 N N . PHE A 1 95 ? 15.313 -7.013 -18.808 1.00 91.31 95 PHE A N 1
ATOM 765 C CA . PHE A 1 95 ? 14.942 -8.380 -19.156 1.00 91.31 95 PHE A CA 1
ATOM 766 C C . PHE A 1 95 ? 15.975 -9.395 -18.642 1.00 91.31 95 PHE A C 1
ATOM 768 O O . PHE A 1 95 ? 15.594 -10.379 -18.005 1.00 91.31 95 PHE A O 1
ATOM 775 N N . LEU A 1 96 ? 17.271 -9.143 -18.867 1.00 90.88 96 LEU A N 1
ATOM 776 C CA . LEU A 1 96 ? 18.351 -10.024 -18.420 1.00 90.88 96 LEU A CA 1
ATOM 777 C C . LEU A 1 96 ? 18.383 -10.160 -16.890 1.00 90.88 96 LEU A C 1
ATOM 779 O O . LEU A 1 96 ? 18.451 -11.280 -16.394 1.00 90.88 96 LEU A O 1
ATOM 783 N N . ILE A 1 97 ? 18.254 -9.059 -16.143 1.00 92.12 97 ILE A N 1
ATOM 784 C CA . ILE A 1 97 ? 18.180 -9.064 -14.671 1.00 92.12 97 ILE A CA 1
ATOM 785 C C . ILE A 1 97 ? 17.022 -9.945 -14.191 1.00 92.12 97 ILE A C 1
ATOM 787 O O . ILE A 1 97 ? 17.215 -10.809 -13.334 1.00 92.12 97 ILE A O 1
ATOM 791 N N . CYS A 1 98 ? 15.820 -9.760 -14.749 1.00 93.50 98 CYS A N 1
ATOM 792 C CA . CYS A 1 98 ? 14.655 -10.569 -14.381 1.00 93.50 98 CYS A CA 1
ATOM 793 C C . CYS A 1 98 ? 14.873 -12.051 -14.703 1.00 93.50 98 CYS A C 1
ATOM 795 O O . CYS A 1 98 ? 14.558 -12.919 -13.888 1.00 93.50 98 CYS A O 1
ATOM 797 N N . PHE A 1 99 ? 15.426 -12.351 -15.879 1.00 92.81 99 PHE A N 1
ATOM 798 C CA . PHE A 1 99 ? 15.737 -13.719 -16.272 1.00 92.81 99 PHE A CA 1
ATOM 799 C C . PHE A 1 99 ? 16.736 -14.375 -15.311 1.00 92.81 99 PHE A C 1
ATOM 801 O O . PHE A 1 99 ? 16.480 -15.485 -14.848 1.00 92.81 99 PHE A O 1
ATOM 808 N N . LEU A 1 100 ? 17.835 -13.693 -14.978 1.00 92.56 100 LEU A N 1
ATOM 809 C CA . LEU A 1 100 ? 18.875 -14.211 -14.088 1.00 92.56 100 LEU A CA 1
ATOM 810 C C . LEU A 1 100 ? 18.354 -14.446 -12.665 1.00 92.56 100 LEU A C 1
ATOM 812 O O . LEU A 1 100 ? 18.695 -15.464 -12.068 1.00 92.56 100 LEU A O 1
ATOM 816 N N . HIS A 1 101 ? 17.472 -13.581 -12.156 1.00 93.00 101 HIS A N 1
ATOM 817 C CA . HIS A 1 101 ? 16.787 -13.801 -10.879 1.00 93.00 101 HIS A CA 1
ATOM 818 C C . HIS A 1 101 ? 15.951 -15.087 -10.886 1.00 93.00 101 HIS A C 1
ATOM 820 O O . HIS A 1 101 ? 16.121 -15.943 -10.015 1.00 93.00 101 HIS A O 1
ATOM 826 N N . TYR A 1 102 ? 15.085 -15.269 -11.891 1.00 93.81 102 TYR A N 1
ATOM 827 C CA . TYR A 1 102 ? 14.297 -16.501 -12.015 1.00 93.81 102 TYR A CA 1
ATOM 828 C C . TYR A 1 102 ? 15.181 -17.732 -12.219 1.00 93.81 102 TYR A C 1
ATOM 830 O O . TYR A 1 102 ? 14.883 -18.802 -11.692 1.00 93.81 102 TYR A O 1
ATOM 838 N N . PHE A 1 103 ? 16.269 -17.585 -12.971 1.00 92.25 103 PHE A N 1
ATOM 839 C CA . PHE A 1 103 ? 17.228 -18.649 -13.214 1.00 92.25 103 PHE A CA 1
ATOM 840 C C . PHE A 1 103 ? 17.920 -19.092 -11.921 1.00 92.25 103 PHE A C 1
ATOM 842 O O . PHE A 1 103 ? 17.903 -20.287 -11.620 1.00 92.25 103 PHE A O 1
ATOM 849 N N . ALA A 1 104 ? 18.429 -18.152 -11.119 1.00 90.88 104 ALA A N 1
ATOM 850 C CA . ALA A 1 104 ? 19.113 -18.420 -9.853 1.00 90.88 104 ALA A CA 1
ATOM 851 C C . ALA A 1 104 ? 18.223 -19.132 -8.814 1.00 90.88 104 ALA A C 1
ATOM 853 O O . ALA A 1 104 ? 18.720 -19.937 -8.031 1.00 90.88 104 ALA A O 1
ATOM 854 N N . GLN A 1 105 ? 16.910 -18.871 -8.827 1.00 89.88 105 GLN A N 1
ATOM 855 C CA . GLN A 1 105 ? 15.941 -19.411 -7.858 1.00 89.88 105 GLN A CA 1
ATOM 856 C C . GLN A 1 105 ? 15.211 -20.682 -8.323 1.00 89.88 105 GLN A C 1
ATOM 858 O O . GLN A 1 105 ? 14.428 -21.267 -7.575 1.00 89.88 105 GLN A O 1
ATOM 863 N N . SER A 1 106 ? 15.413 -21.096 -9.572 1.00 88.94 106 SER A N 1
ATOM 864 C CA . SER A 1 106 ? 14.646 -22.187 -10.179 1.00 88.94 106 SER A CA 1
ATOM 865 C C . SER A 1 106 ? 14.945 -23.568 -9.572 1.00 88.94 106 SER A C 1
ATOM 867 O O . SER A 1 106 ? 15.900 -23.748 -8.807 1.00 88.94 106 SER A O 1
ATOM 869 N N . LYS A 1 107 ? 14.191 -24.602 -9.984 1.00 85.38 107 LYS A N 1
ATOM 870 C CA . LYS A 1 107 ? 14.482 -26.031 -9.713 1.00 85.38 107 LYS A CA 1
ATOM 871 C C . LYS A 1 107 ? 15.059 -26.790 -10.920 1.00 85.38 107 LYS A C 1
ATOM 873 O O . LYS A 1 107 ? 14.913 -26.389 -12.072 1.00 85.38 107 LYS A O 1
ATOM 878 N N . ASN A 1 108 ? 15.716 -27.924 -10.650 1.00 77.62 108 ASN A N 1
ATOM 879 C CA . ASN A 1 108 ? 16.540 -28.666 -11.624 1.00 77.62 108 ASN A CA 1
ATOM 880 C C . ASN A 1 108 ? 15.785 -29.191 -12.856 1.00 77.62 108 ASN A C 1
ATOM 882 O O . ASN A 1 108 ? 16.350 -29.342 -13.940 1.00 77.62 108 ASN A O 1
ATOM 886 N N . ASN A 1 109 ? 14.495 -29.458 -12.695 1.00 80.12 109 ASN A N 1
ATOM 887 C CA . ASN A 1 109 ? 13.603 -29.969 -13.728 1.00 80.12 109 ASN A CA 1
ATOM 888 C C . ASN A 1 109 ? 12.893 -28.874 -14.545 1.00 80.12 109 ASN A C 1
ATOM 890 O O . ASN A 1 109 ? 12.230 -29.218 -15.524 1.00 80.12 109 ASN A O 1
ATOM 894 N N . GLU A 1 110 ? 13.028 -27.594 -14.185 1.00 85.88 110 GLU A N 1
ATOM 895 C CA . GLU A 1 110 ? 12.365 -26.490 -14.886 1.00 85.88 110 GLU A CA 1
ATOM 896 C C . GLU A 1 110 ? 12.962 -26.224 -16.278 1.00 85.88 110 GLU A C 1
ATOM 898 O O . GLU A 1 110 ? 14.152 -26.446 -16.555 1.00 85.88 110 GLU A O 1
ATOM 903 N N . LEU A 1 111 ? 12.112 -25.731 -17.181 1.00 88.25 111 LEU A N 1
ATOM 904 C CA . LEU A 1 111 ? 12.512 -25.306 -18.517 1.00 88.25 111 LEU A CA 1
ATOM 905 C C . LEU A 1 111 ? 12.957 -23.845 -18.482 1.00 88.25 111 LEU A C 1
ATOM 907 O O . LEU A 1 111 ? 12.259 -22.982 -17.954 1.00 88.25 111 LEU A O 1
ATOM 911 N N . ILE A 1 112 ? 14.082 -23.543 -19.135 1.00 88.12 112 ILE A N 1
ATOM 912 C CA . ILE A 1 112 ? 14.577 -22.164 -19.267 1.00 88.12 112 ILE A CA 1
ATOM 913 C C . ILE A 1 112 ? 13.544 -21.276 -19.973 1.00 88.12 112 ILE A C 1
ATOM 915 O O . ILE A 1 112 ? 13.418 -20.097 -19.649 1.00 88.12 112 ILE A O 1
ATOM 919 N N . ARG A 1 113 ? 12.748 -21.849 -20.889 1.00 88.31 113 ARG A N 1
ATOM 920 C CA . ARG A 1 113 ? 11.675 -21.125 -21.586 1.00 88.31 113 ARG A CA 1
ATOM 921 C C . ARG A 1 113 ? 10.694 -20.464 -20.618 1.00 88.31 113 ARG A C 1
ATOM 923 O O . ARG A 1 113 ? 10.263 -19.352 -20.884 1.00 88.31 113 ARG A O 1
ATOM 930 N N . ASP A 1 114 ? 10.368 -21.117 -19.502 1.00 89.50 114 ASP A N 1
ATOM 931 C CA . ASP A 1 114 ? 9.352 -20.619 -18.575 1.00 89.50 114 ASP A CA 1
ATOM 932 C C . ASP A 1 114 ? 9.898 -19.390 -17.831 1.00 89.50 114 ASP A C 1
ATOM 934 O O . ASP A 1 114 ? 9.198 -18.398 -17.648 1.00 89.50 114 ASP A O 1
ATOM 938 N N . MET A 1 115 ? 11.191 -19.401 -17.496 1.00 91.44 115 MET A N 1
ATOM 939 C CA . MET A 1 115 ? 11.898 -18.256 -16.909 1.00 91.44 115 MET A CA 1
ATOM 940 C C . MET A 1 115 ? 12.008 -17.094 -17.901 1.00 91.44 115 MET A C 1
ATOM 942 O O . MET A 1 115 ? 11.762 -15.950 -17.526 1.00 91.44 115 MET A O 1
ATOM 946 N N . ILE A 1 116 ? 12.330 -17.384 -19.167 1.00 89.25 116 ILE A N 1
ATOM 947 C CA . ILE A 1 116 ? 12.398 -16.372 -20.228 1.00 89.25 116 ILE A CA 1
ATOM 948 C C . ILE A 1 116 ? 11.022 -15.742 -20.470 1.00 89.25 116 ILE A C 1
ATOM 950 O O . ILE A 1 116 ? 10.931 -14.522 -20.567 1.00 89.25 116 ILE A O 1
ATOM 954 N N . ILE A 1 117 ? 9.952 -16.542 -20.541 1.00 88.88 117 ILE A N 1
ATOM 955 C CA . ILE A 1 117 ? 8.583 -16.035 -20.722 1.00 88.88 117 ILE A CA 1
ATOM 956 C C . ILE A 1 117 ? 8.191 -15.152 -19.538 1.00 88.88 117 ILE A C 1
ATOM 958 O O . ILE A 1 117 ? 7.726 -14.041 -19.759 1.00 88.88 117 ILE A O 1
ATOM 962 N N . ARG A 1 118 ? 8.455 -15.582 -18.295 1.00 90.00 118 ARG A N 1
ATOM 963 C CA . ARG A 1 118 ? 8.192 -14.754 -17.105 1.00 90.00 118 ARG A CA 1
ATOM 964 C C . ARG A 1 118 ? 8.948 -13.424 -17.148 1.00 90.00 118 ARG A C 1
ATOM 966 O O . ARG A 1 118 ? 8.357 -12.379 -16.893 1.00 90.00 118 ARG A O 1
ATOM 973 N N . ALA A 1 119 ? 10.232 -13.446 -17.506 1.00 91.38 119 ALA A N 1
ATOM 974 C CA . ALA A 1 119 ? 11.028 -12.229 -17.644 1.00 91.38 119 ALA A CA 1
ATOM 975 C C . ALA A 1 119 ? 10.495 -11.316 -18.761 1.00 91.38 119 ALA A C 1
ATOM 977 O O . ALA A 1 119 ? 10.383 -10.108 -18.565 1.00 91.38 119 ALA A O 1
ATOM 978 N N . TYR A 1 120 ? 10.119 -11.881 -19.909 1.00 88.56 120 TYR A N 1
ATOM 979 C CA . TYR A 1 120 ? 9.565 -11.154 -21.052 1.00 88.56 120 TYR A CA 1
ATOM 980 C C . TYR A 1 120 ? 8.204 -10.519 -20.754 1.00 88.56 120 TYR A C 1
ATOM 982 O O . TYR A 1 120 ? 7.995 -9.340 -21.050 1.00 88.56 120 TYR A O 1
ATOM 990 N N . ASP A 1 121 ? 7.295 -11.276 -20.140 1.00 84.31 121 ASP A N 1
ATOM 991 C CA . ASP A 1 121 ? 5.971 -10.806 -19.729 1.00 84.31 121 ASP A CA 1
ATOM 992 C C . ASP A 1 121 ? 6.101 -9.649 -18.718 1.00 84.31 121 ASP A C 1
ATOM 994 O O . ASP A 1 121 ? 5.402 -8.646 -18.845 1.00 84.31 121 ASP A O 1
ATOM 998 N N . LYS A 1 122 ? 7.075 -9.712 -17.794 1.00 82.31 122 LYS A N 1
ATOM 999 C CA . LYS A 1 122 ? 7.336 -8.655 -16.797 1.00 82.31 122 LYS A CA 1
ATOM 1000 C C . LYS A 1 122 ? 8.003 -7.390 -17.367 1.00 82.31 122 LYS A C 1
ATOM 1002 O O . LYS A 1 122 ? 7.846 -6.303 -16.809 1.00 82.31 122 LYS A O 1
ATOM 1007 N N . THR A 1 123 ? 8.768 -7.502 -18.455 1.00 85.44 123 THR A N 1
ATOM 1008 C CA . THR A 1 123 ? 9.637 -6.406 -18.934 1.00 85.44 123 THR A CA 1
ATOM 1009 C C . THR A 1 123 ? 9.242 -5.881 -20.312 1.00 85.44 123 THR A C 1
ATOM 1011 O O . THR A 1 123 ? 8.764 -4.751 -20.417 1.00 85.44 123 THR A O 1
ATOM 1014 N N . LEU A 1 124 ? 9.420 -6.687 -21.360 1.00 83.06 124 LEU A N 1
ATOM 1015 C CA . LEU A 1 124 ? 9.376 -6.256 -22.762 1.00 83.06 124 LEU A CA 1
ATOM 1016 C C . LEU A 1 124 ? 7.978 -6.290 -23.392 1.00 83.06 124 LEU A C 1
ATOM 1018 O O . LEU A 1 124 ? 7.737 -5.608 -24.384 1.00 83.06 124 LEU A O 1
ATOM 1022 N N . THR A 1 125 ? 7.043 -7.060 -22.832 1.00 80.12 125 THR A N 1
ATOM 1023 C CA . THR A 1 125 ? 5.720 -7.317 -23.443 1.00 80.12 125 THR A CA 1
ATOM 1024 C C . THR A 1 125 ? 4.900 -6.059 -23.720 1.00 80.12 125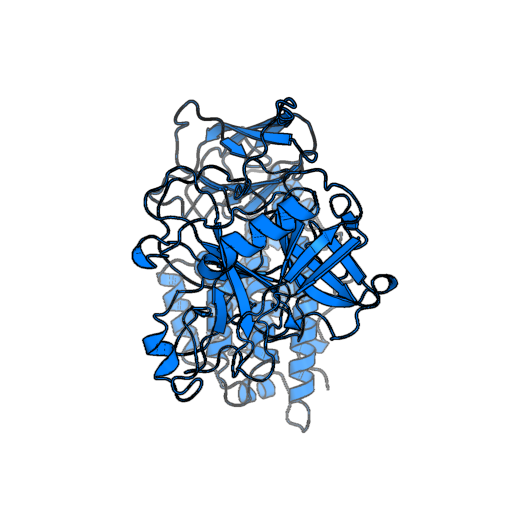 THR A C 1
ATOM 1026 O O . THR A 1 125 ? 4.167 -6.019 -24.711 1.00 80.12 125 THR A O 1
ATOM 1029 N N . ARG A 1 126 ? 5.049 -5.029 -22.880 1.00 71.19 126 ARG A N 1
ATOM 1030 C CA . ARG A 1 126 ? 4.362 -3.737 -23.022 1.00 71.19 126 ARG A CA 1
ATOM 1031 C C . ARG A 1 126 ? 4.855 -2.898 -24.207 1.00 71.19 126 ARG A C 1
ATOM 1033 O O . ARG A 1 126 ? 4.104 -2.079 -24.703 1.00 71.19 126 ARG A O 1
ATOM 1040 N N . TYR A 1 127 ? 6.077 -3.144 -24.683 1.00 72.38 127 TYR A N 1
ATOM 1041 C CA . TYR A 1 127 ? 6.699 -2.398 -25.785 1.00 72.38 127 TYR A CA 1
ATOM 1042 C C . TYR A 1 127 ? 6.637 -3.148 -27.119 1.00 72.38 127 TYR A C 1
ATOM 1044 O O . TYR A 1 127 ? 7.152 -2.683 -28.128 1.00 72.38 127 TYR A O 1
ATOM 1052 N N . HIS A 1 128 ? 6.094 -4.367 -27.123 1.00 74.81 128 HIS A N 1
ATOM 1053 C CA . HIS A 1 128 ? 6.029 -5.212 -28.308 1.00 74.81 128 HIS A CA 1
ATOM 1054 C C . HIS A 1 128 ? 4.583 -5.341 -28.775 1.00 74.81 128 HIS A C 1
ATOM 1056 O O . HIS A 1 128 ? 3.697 -5.781 -28.034 1.00 74.81 128 HIS A O 1
ATOM 1062 N N . ASN A 1 129 ? 4.362 -5.046 -30.054 1.00 73.00 129 ASN A N 1
ATOM 1063 C CA . ASN A 1 129 ? 3.081 -5.282 -30.702 1.00 73.00 129 ASN A CA 1
ATOM 1064 C C . ASN A 1 129 ? 2.727 -6.784 -30.748 1.00 73.00 129 ASN A C 1
ATOM 1066 O O . ASN A 1 129 ? 3.539 -7.678 -30.476 1.00 73.00 129 ASN A O 1
ATOM 1070 N N . LYS A 1 130 ? 1.477 -7.085 -31.119 1.00 70.94 130 LYS A N 1
ATOM 1071 C CA . LYS A 1 130 ? 0.955 -8.459 -31.146 1.00 70.94 130 LYS A CA 1
ATOM 1072 C C . LYS A 1 130 ? 1.830 -9.403 -31.979 1.00 70.94 130 LYS A C 1
ATOM 1074 O O . LYS A 1 130 ? 2.057 -10.524 -31.532 1.00 70.94 130 LYS A O 1
ATOM 1079 N N . LEU A 1 131 ? 2.337 -8.971 -33.134 1.00 76.81 131 LEU A N 1
ATOM 1080 C CA . LEU A 1 131 ? 3.197 -9.788 -33.996 1.00 76.81 131 LEU A CA 1
ATOM 1081 C C . LEU A 1 131 ? 4.506 -10.157 -33.287 1.00 76.81 131 LEU A C 1
ATOM 1083 O O . LEU A 1 131 ? 4.853 -11.336 -33.212 1.00 76.81 131 LEU A O 1
ATOM 1087 N N . MET A 1 132 ? 5.180 -9.170 -32.696 1.00 77.31 132 MET A N 1
ATOM 1088 C CA . MET A 1 132 ? 6.436 -9.373 -31.973 1.00 77.31 132 MET A CA 1
ATOM 1089 C C . MET A 1 132 ? 6.269 -10.293 -30.762 1.00 77.31 132 MET A C 1
ATOM 1091 O O . MET A 1 132 ? 7.118 -11.151 -30.527 1.00 77.31 132 MET A O 1
ATOM 1095 N N . ARG A 1 133 ? 5.144 -10.199 -30.042 1.00 82.62 133 ARG A N 1
ATOM 1096 C CA . ARG A 1 133 ? 4.821 -11.119 -28.936 1.00 82.62 133 ARG A CA 1
ATOM 1097 C C . ARG A 1 133 ? 4.704 -12.574 -29.398 1.00 82.62 133 ARG A C 1
ATOM 1099 O O . ARG A 1 133 ? 5.210 -13.477 -28.732 1.00 82.62 133 ARG A O 1
ATOM 1106 N N . HIS A 1 134 ? 4.063 -12.813 -30.544 1.00 80.56 134 HIS A N 1
ATOM 1107 C CA . HIS A 1 134 ? 3.931 -14.163 -31.104 1.00 80.56 134 HIS A CA 1
ATOM 1108 C C . HIS A 1 134 ? 5.273 -14.692 -31.609 1.00 80.56 134 HIS A C 1
ATOM 1110 O O . HIS A 1 134 ? 5.632 -15.826 -31.292 1.00 80.56 134 HIS A O 1
ATOM 1116 N N . ALA A 1 135 ? 6.033 -13.868 -32.335 1.00 80.44 135 ALA A N 1
ATOM 1117 C CA . ALA A 1 135 ? 7.360 -14.228 -32.824 1.00 80.44 135 ALA A CA 1
ATOM 1118 C C . ALA A 1 135 ? 8.299 -14.603 -31.667 1.00 80.44 135 ALA A C 1
ATOM 1120 O O . ALA A 1 135 ? 8.949 -15.647 -31.711 1.00 80.44 135 ALA A O 1
ATOM 1121 N N . PHE A 1 136 ? 8.299 -13.808 -30.593 1.00 82.19 136 PHE A N 1
ATOM 1122 C CA . PHE A 1 136 ? 9.103 -14.075 -29.405 1.00 82.19 136 PHE A CA 1
ATOM 1123 C C . PHE A 1 136 ? 8.727 -15.412 -28.752 1.00 82.19 136 PHE A C 1
ATOM 1125 O O . PHE A 1 136 ? 9.590 -16.262 -28.546 1.00 82.19 136 PHE A O 1
ATOM 1132 N N . ARG A 1 137 ? 7.435 -15.664 -28.498 1.00 82.94 137 ARG A N 1
ATOM 1133 C CA . ARG A 1 137 ? 6.973 -16.932 -27.900 1.00 82.94 137 ARG A CA 1
ATOM 1134 C C . ARG A 1 137 ? 7.257 -18.149 -28.785 1.00 82.94 137 ARG A C 1
ATOM 1136 O O . ARG A 1 137 ? 7.574 -19.213 -28.259 1.00 82.94 137 ARG A O 1
ATOM 1143 N N . PHE A 1 138 ? 7.192 -17.997 -30.106 1.00 81.38 138 PHE A N 1
ATOM 1144 C CA . PHE A 1 138 ? 7.503 -19.065 -31.055 1.00 81.38 138 PHE A CA 1
ATOM 1145 C C . PHE A 1 138 ? 8.975 -19.498 -30.982 1.00 81.38 138 PHE A C 1
ATOM 1147 O O . PHE A 1 138 ? 9.260 -20.695 -30.904 1.00 81.38 138 PHE A O 1
ATOM 1154 N N . VAL A 1 139 ? 9.908 -18.540 -30.918 1.00 76.25 139 VAL A N 1
ATOM 1155 C CA . VAL A 1 139 ? 11.353 -18.810 -30.772 1.00 76.25 139 VAL A CA 1
ATOM 1156 C C . VAL A 1 139 ? 11.655 -19.627 -29.502 1.00 76.25 139 VAL A C 1
ATOM 1158 O O . VAL A 1 139 ? 12.578 -20.445 -29.491 1.00 76.25 139 VAL A O 1
ATOM 1161 N N . LEU A 1 140 ? 10.836 -19.485 -28.453 1.00 77.81 140 LEU A N 1
ATOM 1162 C CA . LEU A 1 140 ? 11.035 -20.133 -27.151 1.00 77.81 140 LEU A CA 1
ATOM 1163 C C . LEU A 1 140 ? 10.510 -21.570 -27.035 1.00 77.81 140 LEU A C 1
ATOM 1165 O O . LEU A 1 140 ? 10.781 -22.236 -26.032 1.00 77.81 140 LEU A O 1
ATOM 1169 N N . LEU A 1 141 ? 9.800 -22.093 -28.040 1.00 73.44 141 LEU A N 1
ATOM 1170 C CA . LEU A 1 141 ? 9.262 -23.461 -27.992 1.00 73.44 141 LEU A CA 1
ATOM 1171 C C . LEU A 1 141 ? 10.356 -24.537 -27.931 1.00 73.44 141 LEU A C 1
ATOM 1173 O O . LEU A 1 141 ? 10.086 -25.660 -27.511 1.00 73.44 141 LEU A O 1
ATOM 1177 N N . ILE A 1 142 ? 11.588 -24.197 -28.318 1.00 69.88 142 ILE A N 1
ATOM 1178 C CA . ILE A 1 142 ? 12.689 -25.150 -28.494 1.00 69.88 142 ILE A CA 1
ATOM 1179 C C . ILE A 1 142 ? 13.914 -24.745 -27.658 1.00 69.88 142 ILE A C 1
ATOM 1181 O O . ILE A 1 142 ? 15.044 -24.732 -28.150 1.00 69.88 142 ILE A O 1
ATOM 1185 N N . VAL A 1 143 ? 13.677 -24.388 -26.395 1.00 75.31 143 VAL A N 1
ATOM 1186 C CA . VAL A 1 143 ? 14.705 -24.009 -25.412 1.00 75.31 143 VAL A CA 1
ATOM 1187 C C . VAL A 1 143 ? 14.937 -25.176 -24.433 1.00 75.31 143 VAL A C 1
ATOM 1189 O O . VAL A 1 143 ? 13.976 -25.853 -24.054 1.00 75.31 143 VAL A O 1
ATOM 1192 N N . PRO A 1 144 ? 16.190 -25.456 -24.024 1.00 77.88 144 PRO A N 1
ATOM 1193 C CA . PRO A 1 144 ? 16.515 -26.626 -23.211 1.00 77.88 144 PRO A CA 1
ATOM 1194 C C . PRO A 1 144 ? 16.037 -26.531 -21.749 1.00 77.88 144 PRO A C 1
ATOM 1196 O O . PRO A 1 144 ? 15.651 -25.476 -21.240 1.00 77.88 144 PRO A O 1
ATOM 1199 N N . LYS A 1 145 ? 16.130 -27.665 -21.041 1.00 85.00 145 LYS A N 1
ATOM 1200 C CA . LYS A 1 145 ? 16.054 -27.712 -19.572 1.00 85.00 145 LYS A CA 1
ATOM 1201 C C . LYS A 1 145 ? 17.207 -26.935 -18.942 1.00 85.00 145 LYS A C 1
ATOM 1203 O O . LYS A 1 145 ? 18.297 -26.862 -19.517 1.00 85.00 145 LYS A O 1
ATOM 1208 N N . ARG A 1 146 ? 16.995 -26.452 -17.718 1.00 88.06 146 ARG A N 1
ATOM 1209 C CA . ARG A 1 146 ? 17.998 -25.706 -16.953 1.00 88.06 146 ARG A CA 1
ATOM 1210 C C . ARG A 1 146 ? 19.352 -26.402 -16.858 1.00 88.06 146 ARG A C 1
ATOM 1212 O O . ARG A 1 146 ? 20.371 -25.793 -17.162 1.00 88.06 146 ARG A O 1
ATOM 1219 N N . SER A 1 147 ? 19.364 -27.679 -16.490 1.00 83.94 147 SER A N 1
ATOM 1220 C CA . SER A 1 147 ? 20.602 -28.447 -16.304 1.00 83.94 147 SER A CA 1
ATOM 1221 C C . SER A 1 147 ? 21.462 -28.527 -17.572 1.00 83.94 147 SER A C 1
ATOM 1223 O O . SER A 1 147 ? 22.686 -28.480 -17.508 1.00 83.94 147 SER A O 1
ATOM 1225 N N . VAL A 1 148 ? 20.837 -28.589 -18.752 1.00 84.44 148 VAL A N 1
ATOM 1226 C CA . VAL A 1 148 ? 21.543 -28.578 -20.044 1.00 84.44 148 VAL A CA 1
ATOM 1227 C C . VAL A 1 148 ? 22.163 -27.206 -20.314 1.00 84.44 148 VAL A C 1
ATOM 1229 O O . VAL A 1 148 ? 23.273 -27.134 -20.833 1.00 84.44 148 VAL A O 1
ATOM 1232 N N . PHE A 1 149 ? 21.461 -26.129 -19.955 1.00 85.06 149 PHE A N 1
ATOM 1233 C CA . PHE A 1 149 ? 21.967 -24.767 -20.100 1.00 85.06 149 PHE A CA 1
ATOM 1234 C C . PHE A 1 149 ? 23.144 -24.486 -19.153 1.00 85.06 149 PHE A C 1
ATOM 1236 O O . PHE A 1 149 ? 24.162 -23.975 -19.606 1.00 85.06 149 PHE A O 1
ATOM 1243 N N . ILE A 1 150 ? 23.068 -24.919 -17.889 1.00 84.31 150 ILE A N 1
ATOM 1244 C CA . ILE A 1 150 ? 24.185 -24.818 -16.929 1.00 84.31 150 ILE A CA 1
ATOM 1245 C C . ILE A 1 150 ? 25.441 -25.515 -17.470 1.00 84.31 150 ILE A C 1
ATOM 1247 O O . ILE A 1 150 ? 26.521 -24.934 -17.428 1.00 84.31 150 ILE A O 1
ATOM 1251 N N . ARG A 1 151 ? 25.305 -26.711 -18.064 1.00 80.31 151 ARG A N 1
ATOM 1252 C CA . ARG A 1 151 ? 26.439 -27.402 -18.708 1.00 80.31 151 ARG A CA 1
ATOM 1253 C C . ARG A 1 151 ? 27.033 -26.609 -19.874 1.00 80.31 151 ARG A C 1
ATOM 1255 O O . ARG A 1 151 ? 28.251 -26.533 -19.992 1.00 80.31 151 ARG A O 1
ATOM 1262 N N . LYS A 1 152 ? 26.192 -25.982 -20.709 1.00 79.75 152 LYS A N 1
ATOM 1263 C CA . LYS A 1 152 ? 26.638 -25.128 -21.828 1.00 79.75 152 LYS A CA 1
ATOM 1264 C C . LYS A 1 152 ? 27.383 -23.871 -21.381 1.00 79.75 152 LYS A C 1
ATOM 1266 O O . LYS A 1 152 ? 28.258 -23.424 -22.112 1.00 79.75 152 LYS A O 1
ATOM 1271 N N . LEU A 1 153 ? 27.080 -23.335 -20.196 1.00 79.00 153 LEU A N 1
ATOM 1272 C CA . LEU A 1 153 ? 27.847 -22.240 -19.587 1.00 79.00 153 LEU A CA 1
ATOM 1273 C C . LEU A 1 153 ? 29.253 -22.673 -19.122 1.00 79.00 153 LEU A C 1
ATOM 1275 O O . LEU A 1 153 ? 30.009 -21.840 -18.623 1.00 79.00 153 LEU A O 1
ATOM 1279 N N . GLY A 1 154 ? 29.622 -23.940 -19.355 1.00 69.19 154 GLY A N 1
ATOM 1280 C CA . GLY A 1 154 ? 31.009 -24.367 -19.499 1.00 69.19 154 GLY A CA 1
ATOM 1281 C C . GLY A 1 154 ? 31.517 -25.320 -18.427 1.00 69.19 154 GLY A C 1
ATOM 1282 O O . GLY A 1 154 ? 32.675 -25.176 -18.047 1.00 69.19 154 GLY A O 1
ATOM 1283 N N . LEU A 1 155 ? 30.709 -26.255 -17.903 1.00 62.22 155 LEU A N 1
ATOM 1284 C CA . LEU A 1 155 ? 31.147 -27.095 -16.778 1.00 62.22 155 LEU A CA 1
ATOM 1285 C C . LEU A 1 155 ? 30.614 -28.542 -16.787 1.00 62.22 155 LEU A C 1
ATOM 1287 O O . LEU A 1 155 ? 29.419 -28.798 -16.941 1.00 62.22 155 LEU A O 1
ATOM 1291 N N . GLU A 1 156 ? 31.541 -29.474 -16.545 1.00 56.81 156 GLU A N 1
ATOM 1292 C CA . GLU A 1 156 ? 31.353 -30.929 -16.436 1.00 56.81 156 GLU A CA 1
ATOM 1293 C C . GLU A 1 156 ? 31.941 -31.472 -15.106 1.00 56.81 156 GLU A C 1
ATOM 1295 O O . GLU A 1 156 ? 32.775 -32.368 -15.139 1.00 56.81 156 GLU A O 1
ATOM 1300 N N . GLN A 1 157 ? 31.602 -30.921 -13.925 1.00 56.94 157 GLN A N 1
ATOM 1301 C CA . GLN A 1 157 ? 32.104 -31.417 -12.615 1.00 56.94 157 GLN A CA 1
ATOM 1302 C C . GLN A 1 157 ? 31.136 -31.156 -11.437 1.00 56.94 157 GLN A C 1
ATOM 1304 O O . GLN A 1 157 ? 30.212 -30.349 -11.553 1.00 56.94 157 GLN A O 1
ATOM 1309 N N . ASP A 1 158 ? 31.370 -31.817 -10.293 1.00 59.31 158 ASP A N 1
ATOM 1310 C CA . ASP A 1 158 ? 30.576 -31.708 -9.055 1.00 59.31 158 ASP A CA 1
ATOM 1311 C C . ASP A 1 158 ? 30.595 -30.287 -8.440 1.00 59.31 158 ASP A C 1
ATOM 1313 O O . ASP A 1 158 ? 31.590 -29.568 -8.516 1.00 59.31 158 ASP A O 1
ATOM 1317 N N . ASN A 1 159 ? 29.485 -29.868 -7.812 1.00 64.94 159 ASN A N 1
ATOM 1318 C CA . ASN A 1 159 ? 29.261 -28.551 -7.170 1.00 64.94 159 ASN A CA 1
ATOM 1319 C C . ASN A 1 159 ? 29.308 -27.296 -8.074 1.00 64.94 159 ASN A C 1
ATOM 1321 O O . ASN A 1 159 ? 29.135 -26.178 -7.586 1.00 64.94 159 ASN A O 1
ATOM 1325 N N . CYS A 1 160 ? 29.457 -27.455 -9.389 1.00 75.19 160 CYS A N 1
ATOM 1326 C CA . CYS A 1 160 ? 29.443 -26.358 -10.363 1.00 75.19 160 CYS A CA 1
ATOM 1327 C C . CYS A 1 160 ? 28.112 -25.575 -10.396 1.00 75.19 160 CYS A C 1
ATOM 1329 O O . CYS A 1 160 ? 28.108 -24.359 -10.593 1.00 75.19 160 CYS A O 1
ATOM 1331 N N . GLU A 1 161 ? 26.982 -26.261 -10.223 1.00 82.31 161 GLU A N 1
ATOM 1332 C CA . GLU A 1 161 ? 25.650 -25.663 -10.361 1.00 82.31 161 GLU A CA 1
ATOM 1333 C C . GLU A 1 161 ? 25.426 -24.523 -9.356 1.00 82.31 161 GLU A C 1
ATOM 1335 O O . GLU A 1 161 ? 24.994 -23.437 -9.736 1.00 82.31 161 GLU A O 1
ATOM 1340 N N . LEU A 1 162 ? 25.798 -24.738 -8.091 1.00 84.19 162 LEU A N 1
ATOM 1341 C CA . LEU A 1 162 ? 25.697 -23.729 -7.032 1.00 84.19 162 LEU A CA 1
ATOM 1342 C C . LEU A 1 162 ? 26.534 -22.481 -7.340 1.00 84.19 162 LEU A C 1
ATOM 1344 O O . LEU A 1 162 ? 26.087 -21.367 -7.069 1.00 84.19 162 LEU A O 1
ATOM 1348 N N . LEU A 1 163 ? 27.722 -22.658 -7.927 1.00 84.81 163 LEU A N 1
ATOM 1349 C CA . LEU A 1 163 ? 28.586 -21.544 -8.313 1.00 84.81 163 LEU A CA 1
ATOM 1350 C C . LEU A 1 163 ? 27.949 -20.714 -9.434 1.00 84.81 163 LEU A C 1
ATOM 1352 O O . LEU A 1 163 ? 27.846 -19.498 -9.305 1.00 84.81 163 LEU A O 1
ATOM 1356 N N . VAL A 1 164 ? 27.453 -21.368 -10.490 1.00 86.56 164 VAL A N 1
ATOM 1357 C CA . VAL A 1 164 ? 26.798 -20.692 -11.624 1.00 86.56 164 VAL A CA 1
ATOM 1358 C C . VAL A 1 164 ? 25.562 -19.915 -11.168 1.00 86.56 164 VAL A C 1
ATOM 1360 O O . VAL A 1 164 ? 25.378 -18.772 -11.579 1.00 86.56 164 VAL A O 1
ATOM 1363 N N . LEU A 1 165 ? 24.725 -20.502 -10.305 1.00 88.50 165 LEU A N 1
ATOM 1364 C CA . LEU A 1 165 ? 23.517 -19.839 -9.799 1.00 88.50 165 LEU A CA 1
ATOM 1365 C C . LEU A 1 165 ? 23.857 -18.648 -8.889 1.00 88.50 165 LEU A C 1
ATOM 1367 O O . LEU A 1 165 ? 23.224 -17.597 -8.997 1.00 88.50 165 LEU A O 1
ATOM 1371 N N . ARG A 1 166 ? 24.878 -18.781 -8.031 1.00 87.38 166 ARG A N 1
ATOM 1372 C CA . ARG A 1 166 ? 25.352 -17.687 -7.172 1.00 87.38 166 ARG A CA 1
ATOM 1373 C C . ARG A 1 166 ? 25.893 -16.520 -7.994 1.00 87.38 166 ARG A C 1
ATOM 1375 O O . ARG A 1 166 ? 25.522 -15.378 -7.736 1.00 87.38 166 ARG A O 1
ATOM 1382 N N . GLU A 1 167 ? 26.753 -16.797 -8.968 1.00 86.88 167 GLU A N 1
ATOM 1383 C CA . GLU A 1 167 ? 27.352 -15.756 -9.807 1.00 86.88 167 GLU A CA 1
ATOM 1384 C C . GLU A 1 167 ? 26.319 -15.099 -10.730 1.00 86.88 167 GLU A C 1
ATOM 1386 O O . GLU A 1 167 ? 26.357 -13.885 -10.905 1.00 86.88 167 GLU A O 1
ATOM 1391 N N . ALA A 1 168 ? 25.333 -15.852 -11.234 1.00 88.38 168 ALA A N 1
ATOM 1392 C CA . ALA A 1 168 ? 24.198 -15.289 -11.968 1.00 88.38 168 ALA A CA 1
ATOM 1393 C C . ALA A 1 168 ? 23.400 -14.283 -11.118 1.00 88.38 168 ALA A C 1
ATOM 1395 O O . ALA A 1 168 ? 23.052 -13.207 -11.604 1.00 88.38 168 ALA A O 1
ATOM 1396 N N . GLY A 1 169 ? 23.135 -14.612 -9.847 1.00 88.12 169 GLY A N 1
ATOM 1397 C CA . GLY A 1 169 ? 22.451 -13.715 -8.913 1.00 88.12 169 GLY A CA 1
ATOM 1398 C C . GLY A 1 169 ? 23.267 -12.461 -8.589 1.00 88.12 169 GLY A C 1
ATOM 1399 O O . GLY A 1 169 ? 22.743 -11.352 -8.647 1.00 88.12 169 GLY A O 1
ATOM 1400 N N . GLN A 1 170 ? 24.566 -12.613 -8.314 1.00 85.81 170 GLN A N 1
ATOM 1401 C CA . GLN A 1 170 ? 25.462 -11.473 -8.073 1.00 85.81 170 GLN A CA 1
ATOM 1402 C C . GLN A 1 170 ? 25.566 -10.557 -9.296 1.00 85.81 170 GLN A C 1
ATOM 1404 O O . GLN A 1 170 ? 25.540 -9.333 -9.160 1.00 85.81 170 GLN A O 1
ATOM 1409 N N . PHE A 1 171 ? 25.637 -11.140 -10.491 1.00 85.62 171 PHE A N 1
ATOM 1410 C CA . PHE A 1 171 ? 25.665 -10.379 -11.729 1.00 85.62 171 PHE A CA 1
ATOM 1411 C C . PHE A 1 171 ? 24.361 -9.604 -11.954 1.00 85.62 171 PHE A C 1
ATOM 1413 O O . PHE A 1 171 ? 24.414 -8.431 -12.318 1.00 85.62 171 PHE A O 1
ATOM 1420 N N . ALA A 1 172 ? 23.200 -10.208 -11.673 1.00 88.75 172 ALA A N 1
ATOM 1421 C CA . ALA A 1 172 ? 21.909 -9.528 -11.773 1.00 88.75 172 ALA A CA 1
ATOM 1422 C C . ALA A 1 172 ? 21.854 -8.261 -10.901 1.00 88.75 172 ALA A C 1
ATOM 1424 O O . ALA A 1 172 ? 21.499 -7.199 -11.406 1.00 88.75 172 ALA A O 1
ATOM 1425 N N . VAL A 1 173 ? 22.292 -8.356 -9.639 1.00 84.81 173 VAL A N 1
ATOM 1426 C CA . VAL A 1 173 ? 22.367 -7.210 -8.711 1.00 84.81 173 VAL A CA 1
ATOM 1427 C C . VAL A 1 173 ? 23.322 -6.131 -9.230 1.00 84.81 173 VAL A C 1
ATOM 1429 O O . VAL A 1 173 ? 23.019 -4.944 -9.157 1.00 84.81 173 VAL A O 1
ATOM 1432 N N . SER A 1 174 ? 24.464 -6.527 -9.802 1.00 81.75 174 SER A N 1
ATOM 1433 C CA . SER A 1 174 ? 25.430 -5.572 -10.353 1.00 81.75 174 SER A CA 1
ATOM 1434 C C . SER A 1 174 ? 24.873 -4.797 -11.551 1.00 81.75 174 SER A C 1
ATOM 1436 O O . SER A 1 174 ? 25.047 -3.582 -11.609 1.00 81.75 174 SER A O 1
ATOM 1438 N N . ILE A 1 175 ? 24.181 -5.451 -12.491 1.00 84.88 175 ILE A N 1
ATOM 1439 C CA . ILE A 1 175 ? 23.561 -4.758 -13.636 1.00 84.88 175 ILE A CA 1
ATOM 1440 C C . ILE A 1 175 ? 22.409 -3.858 -13.172 1.00 84.88 175 ILE A C 1
ATOM 1442 O O . ILE A 1 175 ? 22.185 -2.802 -13.758 1.00 84.88 175 ILE A O 1
ATOM 1446 N N . GLU A 1 176 ? 21.669 -4.255 -12.137 1.00 86.31 176 GLU A N 1
ATOM 1447 C CA . GLU A 1 176 ? 20.507 -3.507 -11.654 1.00 86.31 176 GLU A CA 1
ATOM 1448 C C . GLU A 1 176 ? 20.859 -2.079 -11.230 1.00 86.31 176 GLU A C 1
ATOM 1450 O O . GLU A 1 176 ? 20.204 -1.143 -11.691 1.00 86.31 176 GLU A O 1
ATOM 1455 N N . ALA A 1 177 ? 21.942 -1.895 -10.472 1.00 81.19 177 ALA A N 1
ATOM 1456 C CA . ALA A 1 177 ? 22.439 -0.565 -10.113 1.00 81.19 177 ALA A CA 1
ATOM 1457 C C . ALA A 1 177 ? 22.765 0.289 -11.358 1.00 81.19 177 ALA A C 1
ATOM 1459 O O . ALA A 1 177 ? 22.332 1.434 -11.470 1.00 81.19 177 ALA A O 1
ATOM 1460 N N . HIS A 1 178 ? 23.409 -0.305 -12.369 1.00 80.00 178 HIS A N 1
ATOM 1461 C CA . HIS A 1 178 ? 23.755 0.375 -13.628 1.00 80.00 178 HIS A CA 1
ATOM 1462 C C . HIS A 1 178 ? 22.529 0.833 -14.407 1.00 80.00 178 HIS A C 1
ATOM 1464 O O . HIS A 1 178 ? 22.477 1.945 -14.937 1.00 80.00 178 HIS A O 1
ATOM 1470 N N . VAL A 1 179 ? 21.529 -0.041 -14.491 1.00 85.06 179 VAL A N 1
ATOM 1471 C CA . VAL A 1 179 ? 20.262 0.259 -15.153 1.00 85.06 179 VAL A CA 1
ATOM 1472 C C . VAL A 1 179 ? 19.523 1.374 -14.423 1.00 85.06 179 VAL A C 1
ATOM 1474 O O . VAL A 1 179 ? 18.919 2.210 -15.094 1.00 85.06 179 VAL A O 1
ATOM 1477 N N . GLN A 1 180 ? 19.577 1.422 -13.089 1.00 82.56 180 GLN A N 1
ATOM 1478 C CA . GLN A 1 180 ? 18.981 2.507 -12.307 1.00 82.56 180 GLN A CA 1
ATOM 1479 C C . GLN A 1 180 ? 19.639 3.853 -12.630 1.00 82.56 180 GLN A C 1
ATOM 1481 O O . GLN A 1 180 ? 18.922 4.809 -12.931 1.00 82.56 180 GLN A O 1
ATOM 1486 N N . THR A 1 181 ? 20.972 3.924 -12.677 1.00 81.56 181 THR A N 1
ATOM 1487 C CA . THR A 1 181 ? 21.686 5.158 -13.044 1.00 81.56 181 THR A CA 1
ATOM 1488 C C . THR A 1 181 ? 21.383 5.600 -14.477 1.00 81.56 181 THR A C 1
ATOM 1490 O O . THR A 1 181 ? 21.059 6.763 -14.712 1.00 81.56 181 THR A O 1
ATOM 1493 N N . LEU A 1 182 ? 21.409 4.679 -15.449 1.00 83.69 182 LEU A N 1
ATOM 1494 C CA . LEU A 1 182 ? 21.041 4.995 -16.834 1.00 83.69 182 LEU A CA 1
ATOM 1495 C C . LEU A 1 182 ? 19.587 5.478 -16.939 1.00 83.69 182 LEU A C 1
ATOM 1497 O O . LEU A 1 182 ? 19.288 6.380 -17.719 1.00 83.69 182 LEU A O 1
ATOM 1501 N N . ASN A 1 183 ? 18.678 4.892 -16.157 1.00 80.56 183 ASN A N 1
ATOM 1502 C CA . ASN A 1 183 ? 17.286 5.323 -16.119 1.00 80.56 183 ASN A CA 1
ATOM 1503 C C . ASN A 1 183 ? 17.161 6.759 -15.593 1.00 80.56 183 ASN A C 1
ATOM 1505 O O . ASN A 1 183 ? 16.445 7.546 -16.198 1.00 80.56 183 ASN A O 1
ATOM 1509 N N . GLN A 1 184 ? 17.892 7.113 -14.533 1.00 76.88 184 GLN A N 1
ATOM 1510 C CA . GLN A 1 184 ? 17.932 8.484 -14.011 1.00 76.88 184 GLN A CA 1
ATOM 1511 C C . GLN A 1 184 ? 18.452 9.480 -15.057 1.00 76.88 184 GLN A C 1
ATOM 1513 O O . GLN A 1 184 ? 17.855 10.537 -15.231 1.00 76.88 184 GLN A O 1
ATOM 1518 N N . MET A 1 185 ? 19.509 9.133 -15.802 1.00 78.25 185 MET A N 1
ATOM 1519 C CA . MET A 1 185 ? 20.036 9.998 -16.867 1.00 78.25 185 MET A CA 1
ATOM 1520 C C . MET A 1 185 ? 19.041 10.178 -18.020 1.00 78.25 185 MET A C 1
ATOM 1522 O O . MET A 1 185 ? 18.802 11.299 -18.453 1.00 78.25 185 MET A O 1
ATOM 1526 N N . LEU A 1 186 ? 18.431 9.094 -18.510 1.00 78.06 186 LEU A N 1
ATOM 1527 C CA . LEU A 1 186 ? 17.441 9.174 -19.591 1.00 78.06 186 LEU A CA 1
ATOM 1528 C C . LEU A 1 186 ? 16.222 10.018 -19.195 1.00 78.06 186 LEU A C 1
ATOM 1530 O O . LEU A 1 186 ? 15.692 10.730 -20.038 1.00 78.06 186 LEU A O 1
ATOM 1534 N N . VAL A 1 187 ? 15.804 9.969 -17.926 1.00 71.75 187 VAL A N 1
ATOM 1535 C CA . VAL A 1 187 ? 14.735 10.827 -17.391 1.00 71.75 187 VAL A CA 1
ATOM 1536 C C . VAL A 1 187 ? 15.191 12.287 -17.326 1.00 71.75 187 VAL A C 1
ATOM 1538 O O . VAL A 1 187 ? 14.508 13.139 -17.880 1.00 71.75 187 VAL A O 1
ATOM 1541 N N . LEU A 1 188 ? 16.361 12.576 -16.744 1.00 70.38 188 LEU A N 1
ATOM 1542 C CA . LEU A 1 188 ? 16.910 13.937 -16.597 1.00 70.38 188 LEU A CA 1
ATOM 1543 C C . LEU A 1 188 ? 16.927 14.729 -17.913 1.00 70.38 188 LEU A C 1
ATOM 1545 O O . LEU A 1 188 ? 16.657 15.925 -17.940 1.00 70.38 188 LEU A O 1
ATOM 1549 N N . PHE A 1 189 ? 17.281 14.068 -19.010 1.00 71.19 189 PHE A N 1
ATOM 1550 C CA . PHE A 1 189 ? 17.451 14.722 -20.306 1.00 71.19 189 PHE A CA 1
ATOM 1551 C C . PHE A 1 189 ? 16.185 14.764 -21.154 1.00 71.19 189 PHE A C 1
ATOM 1553 O O . PHE A 1 189 ? 16.089 15.554 -22.092 1.00 71.19 189 PHE A O 1
ATOM 1560 N N . ALA A 1 190 ? 15.209 13.925 -20.832 1.00 75.06 190 ALA A N 1
ATOM 1561 C CA . ALA A 1 190 ? 13.985 13.825 -21.601 1.00 75.06 190 ALA A CA 1
ATOM 1562 C C . ALA A 1 190 ? 12.802 14.520 -20.907 1.00 75.06 190 ALA A C 1
ATOM 1564 O O . ALA A 1 190 ? 11.888 14.987 -21.576 1.00 75.06 190 ALA A O 1
ATOM 1565 N N . CYS A 1 191 ? 12.837 14.661 -19.585 1.00 80.81 191 CYS A N 1
ATOM 1566 C CA . CYS A 1 191 ? 11.798 15.279 -18.767 1.00 80.81 191 CYS A CA 1
ATOM 1567 C C . CYS A 1 191 ? 12.137 16.739 -18.439 1.00 80.81 191 CYS A C 1
ATOM 1569 O O . CYS A 1 191 ? 13.267 17.183 -18.630 1.00 80.81 191 CYS A O 1
ATOM 1571 N N . SER A 1 192 ? 11.155 17.528 -17.998 1.00 80.44 192 SER A N 1
ATOM 1572 C CA . SER A 1 192 ? 11.442 18.886 -17.522 1.00 80.44 192 SER A CA 1
ATOM 1573 C C . SER A 1 192 ? 12.055 18.859 -16.112 1.00 80.44 192 SER A C 1
ATOM 1575 O O . SER A 1 192 ? 11.893 17.895 -15.373 1.00 80.44 192 SER A O 1
ATOM 1577 N N . GLU A 1 193 ? 12.790 19.902 -15.728 1.00 76.06 193 GLU A N 1
ATOM 1578 C CA . GLU A 1 193 ? 13.395 20.015 -14.392 1.00 76.06 193 GLU A CA 1
ATOM 1579 C C . GLU A 1 193 ? 12.917 21.304 -13.692 1.00 76.06 193 GLU A C 1
ATOM 1581 O O . GLU A 1 193 ? 12.634 22.301 -14.373 1.00 76.06 193 GLU A O 1
ATOM 1586 N N . PRO A 1 194 ? 12.851 21.337 -12.343 1.00 71.69 194 PRO A N 1
ATOM 1587 C CA . PRO A 1 194 ? 13.239 20.269 -11.408 1.00 71.69 194 PRO A CA 1
ATOM 1588 C C . PRO A 1 194 ? 12.236 19.097 -11.355 1.00 71.69 194 PRO A C 1
ATOM 1590 O O . PRO A 1 194 ? 11.049 19.325 -11.506 1.00 71.69 194 PRO A O 1
ATOM 1593 N N . LEU A 1 195 ? 12.654 17.862 -11.058 1.00 73.12 195 LEU A N 1
ATOM 1594 C CA . LEU A 1 195 ? 11.711 16.739 -10.830 1.00 73.12 195 LEU A CA 1
ATOM 1595 C C . LEU A 1 195 ? 11.006 16.789 -9.463 1.00 73.12 195 LEU A C 1
ATOM 1597 O O . LEU A 1 195 ? 9.968 16.160 -9.279 1.00 73.12 195 LEU A O 1
ATOM 1601 N N . VAL A 1 196 ? 11.543 17.537 -8.492 1.00 74.69 196 VAL A N 1
ATOM 1602 C CA . VAL A 1 196 ? 10.925 17.735 -7.169 1.00 74.69 196 VAL A CA 1
ATOM 1603 C C . VAL A 1 196 ? 10.684 19.218 -6.918 1.00 74.69 196 VAL A C 1
ATOM 1605 O O . VAL A 1 196 ? 11.605 20.034 -6.927 1.00 74.69 196 VAL A O 1
ATOM 1608 N N . TYR A 1 197 ? 9.437 19.555 -6.624 1.00 84.94 197 TYR A N 1
ATOM 1609 C CA . TYR A 1 197 ? 8.944 20.906 -6.427 1.00 84.94 197 TYR A CA 1
ATOM 1610 C C . TYR A 1 197 ? 8.483 21.096 -4.977 1.00 84.94 197 TYR A C 1
ATOM 1612 O O . TYR A 1 197 ? 7.561 20.427 -4.525 1.00 84.94 197 TYR A O 1
ATOM 1620 N N . ILE A 1 198 ? 9.114 22.017 -4.242 1.00 80.06 198 ILE A N 1
ATOM 1621 C CA . ILE A 1 198 ? 8.848 22.276 -2.807 1.00 80.06 198 ILE A CA 1
ATOM 1622 C C . ILE A 1 198 ? 8.266 23.673 -2.531 1.00 80.06 198 ILE A C 1
ATOM 1624 O O . ILE A 1 198 ? 8.083 24.068 -1.379 1.00 80.06 198 ILE A O 1
ATOM 1628 N N . ASN A 1 199 ? 8.039 24.459 -3.584 1.00 81.25 199 ASN A N 1
ATOM 1629 C CA . ASN A 1 199 ? 7.583 25.840 -3.466 1.00 81.25 199 ASN A CA 1
ATOM 1630 C C . ASN A 1 199 ? 6.072 25.904 -3.205 1.00 81.25 199 ASN A C 1
ATOM 1632 O O . ASN A 1 199 ? 5.336 24.959 -3.467 1.00 81.25 199 ASN A O 1
ATOM 1636 N N . GLN A 1 200 ? 5.587 27.056 -2.729 1.00 84.19 200 GLN A N 1
ATOM 1637 C CA . GLN A 1 200 ? 4.147 27.280 -2.540 1.00 84.19 200 GLN A CA 1
ATOM 1638 C C . GLN A 1 200 ? 3.361 27.319 -3.853 1.00 84.19 200 GLN A C 1
ATOM 1640 O O . GLN A 1 200 ? 2.150 27.166 -3.844 1.00 84.19 200 GLN A O 1
ATOM 1645 N N . SER A 1 201 ? 4.022 27.552 -4.982 1.00 93.56 201 SER A N 1
ATOM 1646 C CA . SER A 1 201 ? 3.434 27.424 -6.313 1.00 93.56 201 SER A CA 1
ATOM 1647 C C . SER A 1 201 ? 4.527 27.212 -7.355 1.00 93.56 201 SER A C 1
ATOM 1649 O O . SER A 1 201 ? 5.706 27.489 -7.102 1.00 93.56 201 SER A O 1
ATOM 1651 N N . GLY A 1 202 ? 4.147 26.720 -8.531 1.00 92.88 202 GLY A N 1
ATOM 1652 C CA . GLY A 1 202 ? 5.080 26.514 -9.633 1.00 92.88 202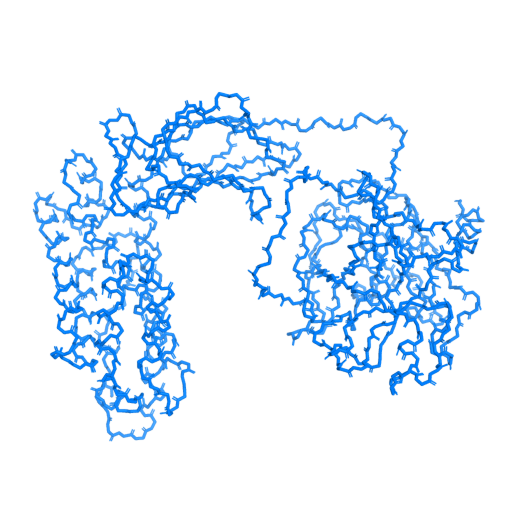 GLY A CA 1
ATOM 1653 C C . GLY A 1 202 ? 4.421 26.047 -10.926 1.00 92.88 202 GLY A C 1
ATOM 1654 O O . GLY A 1 202 ? 3.202 25.908 -11.012 1.00 92.88 202 GLY A O 1
ATOM 1655 N N . ILE A 1 203 ? 5.262 25.830 -11.939 1.00 93.06 203 ILE A N 1
ATOM 1656 C CA . ILE A 1 203 ? 4.881 25.383 -13.283 1.00 93.06 203 ILE A CA 1
ATOM 1657 C C . ILE A 1 203 ? 5.673 24.117 -13.604 1.00 93.06 203 ILE A C 1
ATOM 1659 O O . ILE A 1 203 ? 6.885 24.092 -13.381 1.00 93.06 203 ILE A O 1
ATOM 1663 N N . ILE A 1 204 ? 5.002 23.102 -14.145 1.00 93.81 204 ILE A N 1
ATOM 1664 C CA . ILE A 1 204 ? 5.601 21.838 -14.585 1.00 93.81 204 ILE A CA 1
ATOM 1665 C C . ILE A 1 204 ? 5.263 21.633 -16.059 1.00 93.81 204 ILE A C 1
ATOM 1667 O O . ILE A 1 204 ? 4.133 21.882 -16.487 1.00 93.81 204 ILE A O 1
ATOM 1671 N N . LYS A 1 205 ? 6.258 21.208 -16.835 1.00 92.88 205 LYS A N 1
ATOM 1672 C CA . LYS A 1 205 ? 6.139 20.944 -18.273 1.00 92.88 205 LYS A CA 1
ATOM 1673 C C . LYS A 1 205 ? 6.366 19.457 -18.543 1.00 92.88 205 LYS A C 1
ATOM 1675 O O . LYS A 1 205 ? 7.034 18.784 -17.764 1.00 92.88 205 LYS A O 1
ATOM 1680 N N . SER A 1 206 ? 5.862 18.939 -19.653 1.00 89.94 206 SER A N 1
ATOM 1681 C CA . SER A 1 206 ? 6.000 17.518 -20.012 1.00 89.94 206 SER A CA 1
ATOM 1682 C C . SER A 1 206 ? 7.429 17.049 -20.259 1.00 89.94 206 SER A C 1
ATOM 1684 O O . SER A 1 206 ? 7.769 15.938 -19.859 1.00 89.94 206 SER A O 1
ATOM 1686 N N . HIS A 1 207 ? 8.257 17.862 -20.913 1.00 86.25 207 HIS A N 1
ATOM 1687 C CA . HIS A 1 207 ? 9.621 17.502 -21.305 1.00 86.25 207 HIS A CA 1
ATOM 1688 C C . HIS A 1 207 ? 10.533 18.734 -21.383 1.00 86.25 207 HIS A C 1
ATOM 1690 O O . HIS A 1 207 ? 10.069 19.878 -21.376 1.00 86.25 207 HIS A O 1
ATOM 1696 N N . ALA A 1 208 ? 11.845 18.506 -21.480 1.00 81.50 208 ALA A N 1
ATOM 1697 C CA . ALA A 1 208 ? 12.865 19.561 -21.498 1.00 81.50 208 ALA A CA 1
ATOM 1698 C C . ALA A 1 208 ? 12.712 20.566 -22.659 1.00 81.50 208 ALA A C 1
ATOM 1700 O O . ALA A 1 208 ? 13.099 21.726 -22.534 1.00 81.50 208 ALA A O 1
ATOM 1701 N N . GLN A 1 209 ? 12.125 20.135 -23.779 1.00 79.69 209 GLN A N 1
ATOM 1702 C CA . GLN A 1 209 ? 11.979 20.924 -25.014 1.00 79.69 209 GLN A CA 1
ATOM 1703 C C . GLN A 1 209 ? 10.555 21.435 -25.248 1.00 79.69 209 GLN A C 1
ATOM 1705 O O . GLN A 1 209 ? 10.198 21.808 -26.368 1.00 79.69 209 GLN A O 1
ATOM 1710 N N . TYR A 1 210 ? 9.728 21.420 -24.202 1.00 86.75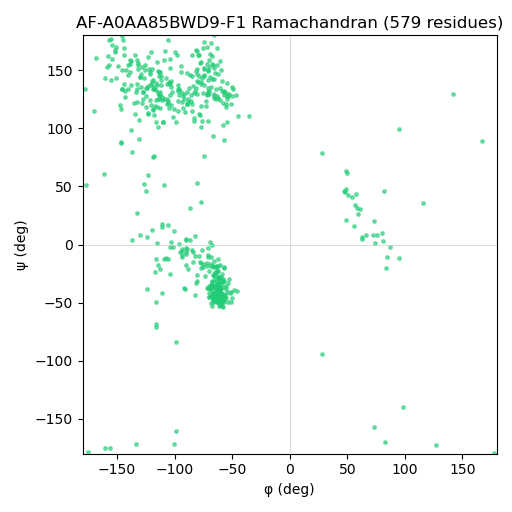 210 TYR A N 1
ATOM 1711 C CA . TYR A 1 210 ? 8.338 21.841 -24.285 1.00 86.75 210 TYR A CA 1
ATOM 1712 C C . TYR A 1 210 ? 8.205 23.254 -24.870 1.00 86.75 210 TYR A C 1
ATOM 1714 O O . TYR A 1 210 ? 8.829 24.201 -24.377 1.00 86.75 210 TYR A O 1
ATOM 1722 N N . GLY A 1 211 ? 7.370 23.389 -25.904 1.00 82.88 211 GLY A N 1
ATOM 1723 C CA . GLY A 1 211 ? 7.147 24.634 -26.649 1.00 82.88 211 GLY A CA 1
ATOM 1724 C C . GLY A 1 211 ? 8.127 24.884 -27.803 1.00 82.88 211 GLY A C 1
ATOM 1725 O O . GLY A 1 211 ? 7.981 25.880 -28.508 1.00 82.88 211 GLY A O 1
ATOM 1726 N N . MET A 1 212 ? 9.113 24.004 -28.012 1.00 80.94 212 MET A N 1
ATOM 1727 C CA . MET A 1 212 ? 10.028 24.048 -29.161 1.00 80.94 212 MET A CA 1
ATOM 1728 C C . MET A 1 212 ? 9.799 22.883 -30.125 1.00 80.94 212 MET A C 1
ATOM 1730 O O . MET A 1 212 ? 9.838 23.087 -31.335 1.00 80.94 212 MET A O 1
ATOM 1734 N N . MET A 1 213 ? 9.573 21.680 -29.594 1.00 81.75 213 MET A N 1
ATOM 1735 C CA . MET A 1 213 ? 9.307 20.455 -30.356 1.00 81.75 213 MET A CA 1
ATOM 1736 C C . MET A 1 213 ? 8.291 19.577 -29.615 1.00 81.75 213 MET A C 1
ATOM 1738 O O . MET A 1 213 ? 7.988 19.841 -28.451 1.00 81.75 213 MET A O 1
ATOM 1742 N N . ASN A 1 214 ? 7.785 18.540 -30.285 1.00 86.06 214 ASN A N 1
ATOM 1743 C CA . ASN A 1 214 ? 6.918 17.527 -29.679 1.00 86.06 214 ASN A CA 1
ATOM 1744 C C . ASN A 1 214 ? 7.710 16.640 -28.704 1.00 86.06 214 ASN A C 1
ATOM 1746 O O . ASN A 1 214 ? 8.939 16.545 -28.794 1.00 86.06 214 ASN A O 1
ATOM 1750 N N . TYR A 1 215 ? 7.019 15.983 -27.769 1.00 84.19 215 TYR A N 1
ATOM 1751 C CA . TYR A 1 215 ? 7.680 15.049 -26.854 1.00 84.19 215 TYR A CA 1
ATOM 1752 C C . TYR A 1 215 ? 8.219 13.824 -27.599 1.00 84.19 215 TYR A C 1
ATOM 1754 O O . TYR A 1 215 ? 7.723 13.437 -28.652 1.00 84.19 215 TYR A O 1
ATOM 1762 N N . THR A 1 216 ? 9.247 13.184 -27.051 1.00 76.06 216 THR A N 1
ATOM 1763 C CA . THR A 1 216 ? 9.833 11.990 -27.663 1.00 76.06 216 THR A CA 1
ATOM 1764 C C . THR A 1 216 ? 9.080 10.719 -27.270 1.00 76.06 216 THR A C 1
ATOM 1766 O O . THR A 1 216 ? 8.302 10.673 -26.316 1.00 76.06 216 THR A O 1
ATOM 1769 N N . SER A 1 217 ? 9.303 9.654 -28.034 1.00 71.69 217 SER A N 1
ATOM 1770 C CA . SER A 1 217 ? 8.727 8.341 -27.753 1.00 71.69 217 SER A CA 1
ATOM 1771 C C . SER A 1 217 ? 9.271 7.735 -26.458 1.00 71.69 217 SER A C 1
ATOM 1773 O O . SER A 1 217 ? 10.452 7.893 -26.141 1.00 71.69 217 SER A O 1
ATOM 1775 N N . ASN A 1 218 ? 8.471 6.886 -25.811 1.00 64.75 218 ASN A N 1
ATOM 1776 C CA . ASN A 1 218 ? 8.864 6.035 -24.689 1.00 64.75 218 ASN A CA 1
ATOM 1777 C C . ASN A 1 218 ? 9.360 6.778 -23.432 1.00 64.75 218 ASN A C 1
ATOM 1779 O O . ASN A 1 218 ? 10.208 6.258 -22.692 1.00 64.75 218 ASN A O 1
ATOM 1783 N N . LEU A 1 219 ? 8.840 7.976 -23.192 1.00 73.44 219 LEU A N 1
ATOM 1784 C CA . LEU A 1 219 ? 9.086 8.754 -21.988 1.00 73.44 219 LEU A CA 1
ATOM 1785 C C . LEU A 1 219 ? 8.391 8.132 -20.783 1.00 73.44 219 LEU A C 1
ATOM 1787 O O . LEU A 1 219 ? 7.345 7.496 -20.891 1.00 73.44 219 LEU A O 1
ATOM 1791 N N . TYR A 1 220 ? 9.005 8.331 -19.622 1.00 70.06 220 TYR A N 1
ATOM 1792 C CA . TYR A 1 220 ? 8.389 8.084 -18.327 1.00 70.06 220 TYR A CA 1
ATOM 1793 C C . TYR A 1 220 ? 8.940 9.120 -17.350 1.00 70.06 220 TYR A C 1
ATOM 1795 O O . TYR A 1 220 ? 9.985 8.914 -16.733 1.00 70.06 220 TYR A O 1
ATOM 1803 N N . CYS A 1 221 ? 8.279 10.268 -17.287 1.00 80.25 221 CYS A N 1
ATOM 1804 C CA . CYS A 1 221 ? 8.660 11.379 -16.427 1.00 80.25 221 CYS A CA 1
ATOM 1805 C C . CYS A 1 221 ? 7.841 11.346 -15.147 1.00 80.25 221 CYS A C 1
ATOM 1807 O O . CYS A 1 221 ? 6.625 11.225 -15.215 1.00 80.25 221 CYS A O 1
ATOM 1809 N N . GLU A 1 222 ? 8.494 11.480 -13.999 1.00 78.62 222 GLU A N 1
ATOM 1810 C CA . GLU A 1 222 ? 7.844 11.521 -12.691 1.00 78.62 222 GLU A CA 1
ATOM 1811 C C . GLU A 1 222 ? 8.229 12.820 -11.986 1.00 78.62 222 GLU A C 1
ATOM 1813 O O . GLU A 1 222 ? 9.386 13.023 -11.622 1.00 78.62 222 GLU A O 1
ATOM 1818 N N . TYR A 1 223 ? 7.253 13.703 -11.808 1.00 85.94 223 TYR A N 1
ATOM 1819 C CA . TYR A 1 223 ? 7.400 14.964 -11.094 1.00 85.94 223 TYR A CA 1
ATOM 1820 C C . TYR A 1 223 ? 6.710 14.862 -9.739 1.00 85.94 223 TYR A C 1
ATOM 1822 O O . TYR A 1 223 ? 5.596 14.350 -9.644 1.00 85.94 223 TYR A O 1
ATOM 1830 N N . ILE A 1 224 ? 7.339 15.383 -8.690 1.00 78.88 224 ILE A N 1
ATOM 1831 C CA . ILE A 1 224 ? 6.829 15.309 -7.321 1.00 78.88 224 ILE A CA 1
ATOM 1832 C C . ILE A 1 224 ? 6.639 16.723 -6.783 1.00 78.88 224 ILE A C 1
ATOM 1834 O O . ILE A 1 224 ? 7.602 17.475 -6.653 1.00 78.88 224 ILE A O 1
ATOM 1838 N N . ILE A 1 225 ? 5.416 17.079 -6.406 1.00 86.38 225 ILE A N 1
ATOM 1839 C CA . ILE A 1 225 ? 5.117 18.296 -5.649 1.00 86.38 225 ILE A CA 1
ATOM 1840 C C . ILE A 1 225 ? 5.044 17.922 -4.171 1.00 86.38 225 ILE A C 1
ATOM 1842 O O . ILE A 1 225 ? 4.313 17.004 -3.807 1.00 86.38 225 ILE A O 1
ATOM 1846 N N . LYS A 1 226 ? 5.776 18.635 -3.313 1.00 75.12 226 LYS A N 1
ATOM 1847 C CA . LYS A 1 226 ? 5.751 18.471 -1.855 1.00 75.12 226 LYS A CA 1
ATOM 1848 C C . LYS A 1 226 ? 5.270 19.749 -1.178 1.00 75.12 226 LYS A C 1
ATOM 1850 O O . LYS A 1 226 ? 5.754 20.838 -1.478 1.00 75.12 226 LYS A O 1
ATOM 1855 N N . ALA A 1 227 ? 4.365 19.599 -0.222 1.00 70.88 227 ALA A N 1
ATOM 1856 C CA . ALA A 1 227 ? 3.824 20.659 0.613 1.00 70.88 227 ALA A CA 1
ATOM 1857 C C . ALA A 1 227 ? 3.998 20.315 2.107 1.00 70.88 227 ALA A C 1
ATOM 1859 O O . ALA A 1 227 ? 4.074 19.139 2.467 1.00 70.88 227 ALA A O 1
ATOM 1860 N N . PRO A 1 228 ? 4.058 21.314 3.006 1.00 60.78 228 PRO A N 1
ATOM 1861 C CA . PRO A 1 228 ? 4.058 21.069 4.447 1.00 60.78 228 PRO A CA 1
ATOM 1862 C C . PRO A 1 228 ? 2.792 20.340 4.923 1.00 60.78 228 PRO A C 1
ATOM 1864 O O . PRO A 1 228 ? 1.730 20.445 4.310 1.00 60.78 228 PRO A O 1
ATOM 1867 N N . MET A 1 229 ? 2.878 19.672 6.077 1.00 48.28 229 MET A N 1
ATOM 1868 C CA . MET A 1 229 ? 1.705 19.104 6.753 1.00 48.28 229 MET A CA 1
ATOM 1869 C C . MET A 1 229 ? 0.631 20.187 6.975 1.00 48.28 229 MET A C 1
ATOM 1871 O O . MET A 1 229 ? 0.952 21.317 7.352 1.00 48.28 229 MET A O 1
ATOM 1875 N N . ASN A 1 230 ? -0.644 19.838 6.762 1.00 51.69 230 ASN A N 1
ATOM 1876 C CA . ASN A 1 230 ? -1.814 20.739 6.772 1.00 51.69 230 ASN A CA 1
ATOM 1877 C C . ASN A 1 230 ? -1.950 21.685 5.569 1.00 51.69 230 ASN A C 1
ATOM 1879 O O . ASN A 1 230 ? -2.655 22.689 5.660 1.00 51.69 230 ASN A O 1
ATOM 1883 N N . TYR A 1 231 ? -1.299 21.389 4.450 1.00 64.94 231 TYR A N 1
ATOM 1884 C CA . TYR A 1 231 ? -1.549 22.054 3.175 1.00 64.94 231 TYR A CA 1
ATOM 1885 C C . TYR A 1 231 ? -2.177 21.057 2.201 1.00 64.94 231 TYR A C 1
ATOM 1887 O O . TYR A 1 231 ? -1.898 19.862 2.261 1.00 64.94 231 TYR A O 1
ATOM 1895 N N . LYS A 1 232 ? -3.019 21.560 1.306 1.00 73.19 232 LYS A N 1
ATOM 1896 C CA . LYS A 1 232 ? -3.493 20.854 0.118 1.00 73.19 232 LYS A CA 1
ATOM 1897 C C . LYS A 1 232 ? -2.785 21.391 -1.118 1.00 73.19 232 LYS A C 1
ATOM 1899 O O . LYS A 1 232 ? -2.380 22.555 -1.144 1.00 73.19 232 LYS A O 1
ATOM 1904 N N . ILE A 1 233 ? -2.639 20.554 -2.135 1.00 82.75 233 ILE A N 1
ATOM 1905 C CA . ILE A 1 233 ? -2.015 20.909 -3.410 1.00 82.75 233 ILE A CA 1
ATOM 1906 C C . ILE A 1 233 ? -3.125 21.045 -4.450 1.00 82.75 233 ILE A C 1
ATOM 1908 O O . ILE A 1 233 ? -3.896 20.119 -4.668 1.00 82.75 233 ILE A O 1
ATOM 1912 N N . ILE A 1 234 ? -3.219 22.202 -5.092 1.00 90.06 234 ILE A N 1
ATOM 1913 C CA . ILE A 1 234 ? -4.184 22.479 -6.155 1.00 90.06 234 ILE A CA 1
ATOM 1914 C C . ILE A 1 234 ? -3.426 22.508 -7.479 1.00 90.06 234 ILE A C 1
ATOM 1916 O O . ILE A 1 234 ? -2.472 23.269 -7.617 1.00 90.06 234 ILE A O 1
ATOM 1920 N N . ILE A 1 235 ? -3.850 21.704 -8.454 1.00 92.12 235 ILE A N 1
ATOM 1921 C CA . ILE A 1 235 ? -3.221 21.590 -9.776 1.00 92.12 235 ILE A CA 1
ATOM 1922 C C . ILE A 1 235 ? -4.184 22.062 -10.864 1.00 92.12 235 ILE A C 1
ATOM 1924 O O . ILE A 1 235 ? -5.378 21.769 -10.839 1.00 92.12 235 ILE A O 1
ATOM 1928 N N . ARG A 1 236 ? -3.663 22.794 -11.845 1.00 91.44 236 ARG A N 1
ATOM 1929 C CA . ARG A 1 236 ? -4.387 23.270 -13.026 1.00 91.44 236 ARG A CA 1
ATOM 1930 C C . ARG A 1 236 ? -3.604 22.889 -14.271 1.00 91.44 236 ARG A C 1
ATOM 1932 O O . ARG A 1 236 ? -2.451 23.284 -14.412 1.00 91.44 236 ARG A O 1
ATOM 1939 N N . ILE A 1 237 ? -4.229 22.126 -15.161 1.00 91.44 237 ILE A N 1
ATOM 1940 C CA . ILE A 1 237 ? -3.665 21.805 -16.474 1.00 91.44 237 ILE A CA 1
ATOM 1941 C C . ILE A 1 237 ? -4.034 22.956 -17.410 1.00 91.44 237 ILE A C 1
ATOM 1943 O O . ILE A 1 237 ? -5.213 23.213 -17.645 1.00 91.44 237 ILE A O 1
ATOM 1947 N N . GLU A 1 238 ? -3.028 23.680 -17.888 1.00 89.69 238 GLU A N 1
ATOM 1948 C CA . GLU A 1 238 ? -3.201 24.855 -18.750 1.00 89.69 238 GLU A CA 1
ATOM 1949 C C . GLU A 1 238 ? -3.164 24.464 -20.229 1.00 89.69 238 GLU A C 1
ATOM 1951 O O . GLU A 1 238 ? -3.918 25.010 -21.027 1.00 89.69 238 GLU A O 1
ATOM 1956 N N . GLU A 1 239 ? -2.311 23.501 -20.581 1.00 90.44 239 GLU A N 1
ATOM 1957 C CA . GLU A 1 239 ? -2.157 22.961 -21.932 1.00 90.44 239 GLU A CA 1
ATOM 1958 C C . GLU A 1 239 ? -2.015 21.436 -21.843 1.00 90.44 239 GLU A C 1
ATOM 1960 O O . GLU A 1 239 ? -1.319 20.928 -20.959 1.00 90.44 239 GLU A O 1
ATOM 1965 N N . LEU A 1 240 ? -2.690 20.714 -22.741 1.00 91.06 240 LEU A N 1
ATOM 1966 C CA . LEU A 1 240 ? -2.613 19.260 -22.877 1.00 91.06 240 LEU A CA 1
ATOM 1967 C C . LEU A 1 240 ? -2.794 18.883 -24.349 1.00 91.06 240 LEU A C 1
ATOM 1969 O O . LEU A 1 240 ? -3.833 19.173 -24.947 1.00 91.06 240 LEU A O 1
ATOM 1973 N N . ASP A 1 241 ? -1.780 18.230 -24.890 1.00 92.12 241 ASP A N 1
ATOM 1974 C CA . ASP A 1 241 ? -1.717 17.730 -26.251 1.00 92.12 241 ASP A CA 1
ATOM 1975 C C . ASP A 1 241 ? -0.904 16.428 -26.270 1.00 92.12 241 ASP A C 1
ATOM 1977 O O . ASP A 1 241 ? 0.320 16.445 -26.427 1.00 92.12 241 ASP A O 1
ATOM 1981 N N . LEU A 1 242 ? -1.602 15.315 -26.037 1.00 91.19 242 LEU A N 1
ATOM 1982 C CA . LEU A 1 242 ? -1.068 13.951 -26.065 1.00 91.19 242 LEU A CA 1
ATOM 1983 C C . LEU A 1 242 ? -1.814 13.107 -27.112 1.00 91.19 242 LEU A C 1
ATOM 1985 O O . LEU A 1 242 ? -2.920 13.473 -27.525 1.00 91.19 242 LEU A O 1
ATOM 1989 N N . GLU A 1 243 ? -1.274 11.943 -27.485 1.00 88.44 243 GLU A N 1
ATOM 1990 C CA . GLU A 1 243 ? -1.986 10.976 -28.330 1.00 88.44 243 GLU A CA 1
ATOM 1991 C C . GLU A 1 243 ? -3.371 10.641 -27.753 1.00 88.44 243 GLU A C 1
ATOM 1993 O O . GLU A 1 243 ? -3.524 10.311 -26.575 1.00 88.44 243 GLU A O 1
ATOM 1998 N N . GLU A 1 244 ? -4.410 10.727 -28.585 1.00 85.12 244 GLU A N 1
ATOM 1999 C CA . GLU A 1 244 ? -5.782 10.482 -28.154 1.00 85.12 244 GLU A CA 1
ATOM 2000 C C . GLU A 1 244 ? -6.167 9.007 -28.288 1.00 85.12 244 GLU A C 1
ATOM 2002 O O . GLU A 1 244 ? -6.212 8.447 -29.385 1.00 85.12 244 GLU A O 1
ATOM 2007 N N . THR A 1 245 ? -6.537 8.387 -27.166 1.00 78.81 245 THR A N 1
ATOM 2008 C CA . THR A 1 245 ? -7.178 7.068 -27.150 1.00 78.81 245 THR A CA 1
ATOM 2009 C C . THR A 1 245 ? -8.309 7.005 -26.134 1.00 78.81 245 THR A C 1
ATOM 2011 O O . THR A 1 245 ? -8.289 7.699 -25.124 1.00 78.81 245 THR A O 1
ATOM 2014 N N . ASN A 1 246 ? -9.270 6.101 -26.353 1.00 69.81 246 ASN A N 1
ATOM 2015 C CA . ASN A 1 246 ? -10.437 5.935 -25.473 1.00 69.81 246 ASN A CA 1
ATOM 2016 C C . ASN A 1 246 ? -10.092 5.627 -24.004 1.00 69.81 246 ASN A C 1
ATOM 2018 O O . ASN A 1 246 ? -10.945 5.788 -23.137 1.00 69.81 246 ASN A O 1
ATOM 2022 N N . SER A 1 247 ? -8.884 5.134 -23.728 1.00 68.50 247 SER A N 1
ATOM 2023 C CA . SER A 1 247 ? -8.459 4.700 -22.395 1.00 68.50 247 SER A CA 1
ATOM 2024 C C . SER A 1 247 ? -7.110 5.276 -21.959 1.00 68.50 247 SER A C 1
ATOM 2026 O O . SER A 1 247 ? -6.587 4.823 -20.947 1.00 68.50 247 SER A O 1
ATOM 2028 N N . CYS A 1 248 ? -6.530 6.219 -22.715 1.00 74.00 248 CYS A N 1
ATOM 2029 C CA . CYS A 1 248 ? -5.210 6.807 -22.445 1.00 74.00 248 CYS A CA 1
ATOM 2030 C C . CYS A 1 248 ? -4.128 5.756 -22.131 1.00 74.00 248 CYS A C 1
ATOM 2032 O O . CYS A 1 248 ? -3.404 5.859 -21.148 1.00 74.00 248 CYS A O 1
ATOM 2034 N N . ILE A 1 249 ? -4.073 4.685 -22.932 1.00 67.25 249 ILE A N 1
ATOM 2035 C CA . ILE A 1 249 ? -3.164 3.542 -22.698 1.00 67.25 249 ILE A CA 1
ATOM 2036 C C . ILE A 1 249 ? -1.834 3.650 -23.448 1.00 67.25 249 ILE A C 1
ATOM 2038 O O . ILE A 1 249 ? -0.953 2.820 -23.220 1.00 67.25 249 ILE A O 1
ATOM 2042 N N . PHE A 1 250 ? -1.726 4.609 -24.365 1.00 76.06 250 PHE A N 1
ATOM 2043 C CA . PHE A 1 250 ? -0.524 4.867 -25.150 1.00 76.06 250 PHE A CA 1
ATOM 2044 C C . PHE A 1 250 ? 0.231 6.033 -24.515 1.00 76.06 250 PHE A C 1
ATOM 2046 O O . PHE A 1 250 ? 1.048 5.795 -23.624 1.00 76.06 250 PHE A O 1
ATOM 2053 N N . ASP A 1 251 ? -0.155 7.267 -24.839 1.00 84.19 251 ASP A N 1
ATOM 2054 C CA . ASP A 1 251 ? 0.352 8.458 -24.162 1.00 84.19 251 ASP A CA 1
ATOM 2055 C C . ASP A 1 251 ? -0.600 8.923 -23.061 1.00 84.19 251 ASP A C 1
ATOM 2057 O O . ASP A 1 251 ? -1.816 9.011 -23.255 1.00 84.19 251 ASP A O 1
ATOM 2061 N N . TYR A 1 252 ? -0.052 9.225 -21.885 1.00 84.19 252 TYR A N 1
ATOM 2062 C CA . TYR A 1 252 ? -0.858 9.612 -20.735 1.00 84.19 252 TYR A CA 1
ATOM 2063 C C . TYR A 1 252 ? -0.134 10.545 -19.769 1.00 84.19 252 TYR A C 1
ATOM 2065 O O . TYR A 1 252 ? 1.047 10.385 -19.464 1.00 84.19 252 TYR A O 1
ATOM 2073 N N . LEU A 1 253 ? -0.899 11.480 -19.215 1.00 90.06 253 LEU A N 1
ATOM 2074 C CA . LEU A 1 253 ? -0.569 12.245 -18.022 1.00 90.06 253 LEU A CA 1
ATOM 2075 C C . LEU A 1 253 ? -1.395 11.703 -16.857 1.00 90.06 253 LEU A C 1
ATOM 2077 O O . LEU A 1 253 ? -2.620 11.779 -16.865 1.00 90.06 253 LEU A O 1
ATOM 2081 N N . LEU A 1 254 ? -0.722 11.172 -15.850 1.00 82.56 254 LEU A N 1
ATOM 2082 C CA . LEU A 1 254 ? -1.295 10.658 -14.620 1.00 82.56 254 LEU A CA 1
ATOM 2083 C C . LEU A 1 254 ? -0.946 11.603 -13.466 1.00 82.56 254 LEU A C 1
ATOM 2085 O O . LEU A 1 254 ? 0.221 11.867 -13.216 1.00 82.56 254 LEU A O 1
ATOM 2089 N N . ILE A 1 255 ? -1.939 12.090 -12.734 1.00 86.06 255 ILE A N 1
ATOM 2090 C CA . ILE A 1 255 ? -1.755 12.882 -11.514 1.00 86.06 255 ILE A CA 1
ATOM 2091 C C . ILE A 1 255 ? -2.296 12.061 -10.356 1.00 86.06 255 ILE A C 1
ATOM 2093 O O . ILE A 1 255 ? -3.442 11.614 -10.402 1.00 86.06 255 ILE A O 1
ATOM 2097 N N . THR A 1 256 ? -1.472 11.843 -9.338 1.00 61.66 256 THR A N 1
ATOM 2098 C CA . THR A 1 256 ? -1.829 10.992 -8.212 1.00 61.66 256 THR A CA 1
ATOM 2099 C C . THR A 1 256 ? -1.196 11.413 -6.899 1.00 61.66 256 THR A C 1
ATOM 2101 O O . THR A 1 256 ? -0.140 12.026 -6.878 1.00 61.66 256 THR A O 1
ATOM 2104 N N . ASP A 1 257 ? -1.824 11.092 -5.774 1.00 63.06 257 ASP A N 1
ATOM 2105 C CA . ASP A 1 257 ? -1.141 11.157 -4.483 1.00 63.06 257 ASP A CA 1
ATOM 2106 C C . ASP A 1 257 ? -0.159 9.984 -4.320 1.00 63.06 257 ASP A C 1
ATOM 2108 O O . ASP A 1 257 ? -0.085 9.074 -5.150 1.00 63.06 257 ASP A O 1
ATOM 2112 N N . GLU A 1 258 ? 0.600 10.021 -3.228 1.00 48.34 258 GLU A N 1
ATOM 2113 C CA . GLU A 1 258 ? 1.634 9.041 -2.886 1.00 48.34 258 GLU A CA 1
ATOM 2114 C C . GLU A 1 258 ? 1.126 7.607 -2.662 1.00 48.34 258 GLU A C 1
ATOM 2116 O O . GLU A 1 258 ? 1.925 6.670 -2.657 1.00 48.34 258 GLU A O 1
ATOM 2121 N N . TYR A 1 259 ? -0.190 7.418 -2.535 1.00 46.00 259 TYR A N 1
ATOM 2122 C CA . TYR A 1 259 ? -0.817 6.121 -2.282 1.00 46.00 259 TYR A CA 1
ATOM 2123 C C . TYR A 1 259 ? -1.788 5.695 -3.394 1.00 46.00 259 TYR A C 1
ATOM 2125 O O . TYR A 1 259 ? -2.541 4.740 -3.200 1.00 46.00 259 TYR A O 1
ATOM 2133 N N . TYR A 1 260 ? -1.783 6.374 -4.549 1.00 44.16 260 TYR A N 1
ATOM 2134 C CA . TYR A 1 260 ? -2.663 6.084 -5.688 1.00 44.16 260 TYR A CA 1
ATOM 2135 C C . TYR A 1 260 ? -4.158 6.116 -5.352 1.00 44.16 260 TYR A C 1
ATOM 2137 O O . TYR A 1 260 ? -4.949 5.345 -5.893 1.00 44.16 260 TYR A O 1
ATOM 2145 N N . THR A 1 261 ? -4.559 7.002 -4.438 1.00 44.91 261 THR A N 1
ATOM 2146 C CA . THR A 1 261 ? -5.945 7.071 -3.942 1.00 44.91 261 THR A CA 1
ATOM 2147 C C . THR A 1 261 ? -6.797 8.022 -4.765 1.00 44.91 261 THR A C 1
ATOM 2149 O O . THR A 1 261 ? -7.941 7.708 -5.071 1.00 44.91 261 THR A O 1
ATOM 2152 N N . ASN A 1 262 ? -6.213 9.143 -5.186 1.00 48.62 262 ASN A N 1
ATOM 2153 C CA . ASN A 1 262 ? -6.799 10.069 -6.144 1.00 48.62 262 ASN A CA 1
ATOM 2154 C C . ASN A 1 262 ? -5.996 9.968 -7.434 1.00 48.62 262 ASN A C 1
ATOM 2156 O O . ASN A 1 262 ? -4.873 10.450 -7.467 1.00 48.62 262 ASN A O 1
ATOM 2160 N N . VAL A 1 263 ? -6.541 9.329 -8.467 1.00 63.62 263 VAL A N 1
ATOM 2161 C CA . VAL A 1 263 ? -5.835 9.033 -9.724 1.00 63.62 263 VAL A CA 1
ATOM 2162 C C . VAL A 1 263 ? -6.570 9.724 -10.864 1.00 63.62 263 VAL A C 1
ATOM 2164 O O . VAL A 1 263 ? -7.713 9.391 -11.166 1.00 63.62 263 VAL A O 1
ATOM 2167 N N . TYR A 1 264 ? -5.904 10.669 -11.521 1.00 81.44 264 TYR A N 1
ATOM 2168 C CA . TYR A 1 264 ? -6.442 11.385 -12.674 1.00 81.44 264 TYR A CA 1
ATOM 2169 C C . TYR A 1 264 ? -5.591 11.091 -13.901 1.00 81.44 264 TYR A C 1
ATOM 2171 O O . TYR A 1 264 ? -4.403 11.402 -13.906 1.00 81.44 264 TYR A O 1
ATOM 2179 N N . THR A 1 265 ? -6.182 10.505 -14.941 1.00 83.81 265 THR A N 1
ATOM 2180 C CA . THR A 1 265 ? -5.480 10.166 -16.186 1.00 83.81 265 THR A CA 1
ATOM 2181 C C . THR A 1 265 ? -6.021 10.993 -17.347 1.00 83.81 265 THR A C 1
ATOM 2183 O O . THR A 1 265 ? -7.230 11.056 -17.560 1.00 83.81 265 THR A O 1
ATOM 2186 N N . TYR A 1 266 ? -5.118 11.611 -18.105 1.00 87.12 266 TYR A N 1
ATOM 2187 C CA . TYR A 1 266 ? -5.423 12.505 -19.217 1.00 87.12 266 TYR A CA 1
ATOM 2188 C C . TYR A 1 266 ? -4.635 12.121 -20.472 1.00 87.12 266 TYR A C 1
ATOM 2190 O O . TYR A 1 266 ? -3.471 11.739 -20.382 1.00 87.12 266 TYR A O 1
ATOM 2198 N N . CYS A 1 267 ? -5.259 12.276 -21.638 1.00 87.75 267 CYS A N 1
ATOM 2199 C CA . CYS A 1 267 ? -4.648 12.177 -22.964 1.00 87.75 267 CYS A CA 1
ATOM 2200 C C . CYS A 1 267 ? -5.495 12.956 -23.990 1.00 87.75 267 CYS A C 1
ATOM 2202 O O . CYS A 1 267 ? -6.560 13.473 -23.638 1.00 87.75 267 CYS A O 1
ATOM 2204 N N . GLY A 1 268 ? -5.049 13.038 -25.246 1.00 88.19 268 GLY A N 1
ATOM 2205 C CA . GLY A 1 268 ? -5.751 13.756 -26.311 1.00 88.19 268 GLY A CA 1
ATOM 2206 C C . GLY A 1 268 ? -5.497 15.265 -26.354 1.00 88.19 268 GLY A C 1
ATOM 2207 O O . GLY A 1 268 ? -4.609 15.791 -25.683 1.00 88.19 268 GLY A O 1
ATOM 2208 N N . HIS A 1 269 ? -6.285 15.952 -27.186 1.00 80.00 269 HIS A N 1
ATOM 2209 C CA . HIS A 1 269 ? -6.115 17.367 -27.522 1.00 80.00 269 HIS A CA 1
ATOM 2210 C C . HIS A 1 269 ? -7.346 18.178 -27.093 1.00 80.00 269 HIS A C 1
ATOM 2212 O O . HIS A 1 269 ? -8.174 18.524 -27.931 1.00 80.00 269 HIS A O 1
ATOM 2218 N N . GLN A 1 270 ? -7.519 18.464 -25.800 1.00 66.62 270 GLN A N 1
ATOM 2219 C CA . GLN A 1 270 ? -8.372 19.566 -25.329 1.00 66.62 270 GLN A CA 1
ATOM 2220 C C . GLN A 1 270 ? -8.345 19.705 -23.807 1.00 66.62 270 GLN A C 1
ATOM 2222 O O . GLN A 1 270 ? -8.583 18.755 -23.062 1.00 66.62 270 GLN A O 1
ATOM 2227 N N . VAL A 1 271 ? -8.182 20.944 -23.344 1.00 63.38 271 VAL A N 1
ATOM 2228 C CA . VAL A 1 271 ? -8.498 21.324 -21.968 1.00 63.38 271 VAL A CA 1
ATOM 2229 C C . VAL A 1 271 ? -10.017 21.445 -21.882 1.00 63.38 271 VAL A C 1
ATOM 2231 O O . VAL A 1 271 ? -10.590 22.450 -22.308 1.00 63.38 271 VAL A O 1
ATOM 2234 N N . LYS A 1 272 ? -10.704 20.437 -21.327 1.00 53.59 272 LYS A N 1
ATOM 2235 C CA . LYS A 1 272 ? -12.023 20.694 -20.733 1.00 53.59 272 LYS A CA 1
ATOM 2236 C C . LYS A 1 272 ? -11.796 21.751 -19.660 1.00 53.59 272 LYS A C 1
ATOM 2238 O O . LYS A 1 272 ? -11.220 21.474 -18.613 1.00 53.59 272 LYS A O 1
ATOM 2243 N N . ALA A 1 273 ? -12.165 22.980 -19.990 1.00 44.56 273 ALA A N 1
ATOM 2244 C CA . ALA A 1 273 ? -11.966 24.139 -19.153 1.00 44.56 273 ALA A CA 1
ATOM 2245 C C . ALA A 1 273 ? -12.456 23.879 -17.715 1.00 44.56 273 ALA A C 1
ATOM 2247 O O . ALA A 1 273 ? -13.576 23.419 -17.495 1.00 44.56 273 ALA A O 1
ATOM 2248 N N . SER A 1 274 ? -11.608 24.262 -16.755 1.00 50.22 274 SER A N 1
ATOM 2249 C CA . SER A 1 274 ? -12.025 24.766 -15.441 1.00 50.22 274 SER A CA 1
ATOM 2250 C C . SER A 1 274 ? -12.401 23.757 -14.348 1.00 50.22 274 SER A C 1
ATOM 2252 O O . SER A 1 274 ? -13.366 23.997 -13.626 1.00 50.22 274 SER A O 1
ATOM 2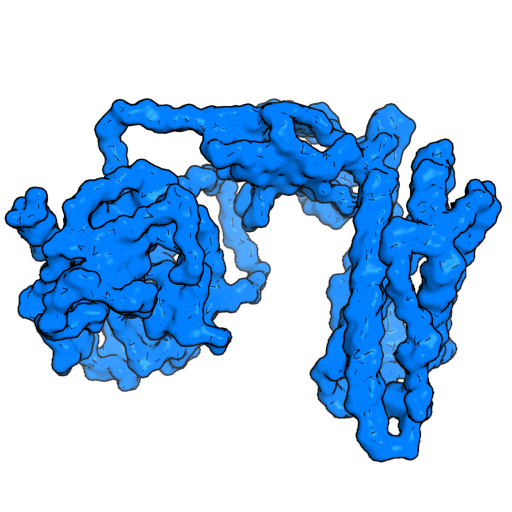254 N N . HIS A 1 275 ? -11.627 22.695 -14.123 1.00 65.25 275 HIS A N 1
ATOM 2255 C CA . HIS A 1 275 ? -11.554 22.118 -12.773 1.00 65.25 275 HIS A CA 1
ATOM 2256 C C . HIS A 1 275 ? -10.106 22.053 -12.309 1.00 65.25 275 HIS A C 1
ATOM 2258 O O . HIS A 1 275 ? -9.257 21.419 -12.929 1.00 65.25 275 HIS A O 1
ATOM 2264 N N . SER A 1 276 ? -9.825 22.770 -11.225 1.00 80.75 276 SER A N 1
ATOM 2265 C CA . SER A 1 276 ? -8.600 22.577 -10.472 1.00 80.75 276 SER A CA 1
ATOM 2266 C C . SER A 1 276 ? -8.672 21.228 -9.764 1.00 80.75 276 SER A C 1
ATOM 2268 O O . SER A 1 276 ? -9.660 20.948 -9.086 1.00 80.75 276 SER A O 1
ATOM 2270 N N . ILE A 1 277 ? -7.635 20.414 -9.913 1.00 86.00 277 ILE A N 1
ATOM 2271 C CA . ILE A 1 277 ? -7.497 19.144 -9.210 1.00 86.00 277 ILE A CA 1
ATOM 2272 C C . ILE A 1 277 ? -7.019 19.468 -7.801 1.00 86.00 277 ILE A C 1
ATOM 2274 O O . ILE A 1 277 ? -5.907 19.961 -7.617 1.00 86.00 277 ILE A O 1
ATOM 2278 N N . GLU A 1 278 ? -7.875 19.237 -6.814 1.00 81.00 278 GLU A N 1
ATOM 2279 C CA . GLU A 1 278 ? -7.539 19.424 -5.409 1.00 81.00 278 GLU A CA 1
ATOM 2280 C C . GLU A 1 278 ? -7.040 18.106 -4.816 1.00 81.00 278 GLU A C 1
ATOM 2282 O O . GLU A 1 278 ? -7.764 17.116 -4.757 1.00 81.00 278 GLU A O 1
ATOM 2287 N N . MET A 1 279 ? -5.790 18.106 -4.369 1.00 66.56 279 MET A N 1
ATOM 2288 C CA . MET A 1 279 ? -5.121 16.966 -3.762 1.00 66.56 279 MET A CA 1
ATOM 2289 C C . MET A 1 279 ? -4.925 17.258 -2.272 1.00 66.56 279 MET A C 1
ATOM 2291 O O . MET A 1 279 ? -4.040 18.035 -1.901 1.00 66.56 279 MET A O 1
ATOM 2295 N N . ASN A 1 280 ? -5.713 16.627 -1.394 1.00 61.03 280 ASN A N 1
ATOM 2296 C CA . ASN A 1 280 ? -5.535 16.745 0.065 1.00 61.03 280 ASN A CA 1
ATOM 2297 C C . ASN A 1 280 ? -4.409 15.828 0.567 1.00 61.03 280 ASN A C 1
ATOM 2299 O O . ASN A 1 280 ? -4.598 15.020 1.471 1.00 61.03 280 ASN A O 1
ATOM 2303 N N . SER A 1 281 ? -3.238 15.955 -0.053 1.00 56.56 281 SER A N 1
ATOM 2304 C CA . SER A 1 281 ? -2.011 15.244 0.286 1.00 56.56 281 SER A CA 1
ATOM 2305 C C . SER A 1 281 ? -0.872 16.250 0.431 1.00 56.56 281 SER A C 1
ATOM 2307 O O . SER A 1 281 ? -0.812 17.241 -0.299 1.00 56.56 281 SER A O 1
ATOM 2309 N N . SER A 1 282 ? 0.067 15.976 1.338 1.00 61.25 282 SER A N 1
ATOM 2310 C CA . SER A 1 282 ? 1.337 16.708 1.424 1.00 61.25 282 SER A CA 1
ATOM 2311 C C . SER A 1 282 ? 2.280 16.390 0.262 1.00 61.25 282 SER A C 1
ATOM 2313 O O . SER A 1 282 ? 3.312 17.043 0.118 1.00 61.25 282 SER A O 1
ATOM 2315 N N . GLN A 1 283 ? 1.950 15.398 -0.567 1.00 71.31 283 GLN A N 1
ATOM 2316 C CA . GLN A 1 283 ? 2.757 15.006 -1.712 1.00 71.31 283 GLN A CA 1
ATOM 2317 C C . GLN A 1 283 ? 1.896 14.534 -2.888 1.00 71.31 283 GLN A C 1
ATOM 2319 O O . GLN A 1 283 ? 0.973 13.732 -2.726 1.00 71.31 283 GLN A O 1
ATOM 2324 N N . VAL A 1 284 ? 2.218 15.026 -4.082 1.00 81.56 284 VAL A N 1
ATOM 2325 C CA . VAL A 1 284 ? 1.551 14.668 -5.338 1.00 81.56 284 VAL A CA 1
ATOM 2326 C C . VAL A 1 284 ? 2.590 14.270 -6.372 1.00 81.56 284 VAL A C 1
ATOM 2328 O O . VAL A 1 284 ? 3.604 14.941 -6.536 1.00 81.56 284 VAL A O 1
ATOM 2331 N N . TYR A 1 285 ? 2.302 13.188 -7.074 1.00 74.44 285 TYR A N 1
ATOM 2332 C CA . TYR A 1 285 ? 3.049 12.621 -8.176 1.00 74.44 285 TYR A CA 1
ATOM 2333 C C . TYR A 1 285 ? 2.354 12.952 -9.489 1.00 74.44 285 TYR A C 1
ATOM 2335 O O . TYR A 1 285 ? 1.140 12.820 -9.629 1.00 74.44 285 TYR A O 1
ATOM 2343 N N . ILE A 1 286 ? 3.136 13.368 -10.470 1.00 90.50 286 ILE A N 1
ATOM 2344 C CA . ILE A 1 286 ? 2.692 13.629 -11.830 1.00 90.50 286 ILE A CA 1
ATOM 2345 C C . ILE A 1 286 ? 3.552 12.756 -12.731 1.00 90.50 286 ILE A C 1
ATOM 2347 O O . ILE A 1 286 ? 4.759 12.953 -12.827 1.00 90.50 286 ILE A O 1
ATOM 2351 N N . ILE A 1 287 ? 2.934 11.775 -13.367 1.00 83.31 287 ILE A N 1
ATOM 2352 C CA . ILE A 1 287 ? 3.582 10.773 -14.198 1.00 83.31 287 ILE A CA 1
ATOM 2353 C C . ILE A 1 287 ? 3.181 11.023 -15.646 1.00 83.31 287 ILE A C 1
ATOM 2355 O O . ILE A 1 287 ? 2.001 11.028 -15.974 1.00 83.31 287 ILE A O 1
ATOM 2359 N N . PHE A 1 288 ? 4.155 11.194 -16.526 1.00 89.50 288 PHE A N 1
ATOM 2360 C CA . PHE A 1 288 ? 3.940 11.349 -17.956 1.00 89.50 288 PHE A CA 1
ATOM 2361 C C . PHE A 1 288 ? 4.604 10.207 -18.711 1.00 89.50 288 PHE A C 1
ATOM 2363 O O . PHE A 1 288 ? 5.831 10.097 -18.709 1.00 89.50 288 PHE A O 1
ATOM 2370 N N . GLY A 1 289 ? 3.784 9.344 -19.306 1.00 80.88 289 GLY A N 1
ATOM 2371 C CA . GLY A 1 289 ? 4.216 8.181 -20.072 1.00 80.88 289 GLY A CA 1
ATOM 2372 C C . GLY A 1 289 ? 3.901 8.343 -21.554 1.00 80.88 289 GLY A C 1
ATOM 2373 O O . GLY A 1 289 ? 2.834 8.859 -21.884 1.00 80.88 289 GLY A O 1
ATOM 2374 N N . THR A 1 290 ? 4.807 7.893 -22.426 1.00 80.06 290 THR A N 1
ATOM 2375 C CA . THR A 1 290 ? 4.568 7.865 -23.879 1.00 80.06 290 THR A CA 1
ATOM 2376 C C . THR A 1 290 ? 4.922 6.521 -24.506 1.00 80.06 290 THR A C 1
ATOM 2378 O O . THR A 1 290 ? 5.730 5.761 -23.955 1.00 80.06 290 THR A O 1
ATOM 2381 N N . ASP A 1 291 ? 4.328 6.208 -25.653 1.00 73.38 291 ASP A N 1
ATOM 2382 C CA . ASP A 1 291 ? 4.571 4.989 -26.420 1.00 73.38 291 ASP A CA 1
ATOM 2383 C C . ASP A 1 291 ? 5.554 5.218 -27.594 1.00 73.38 291 ASP A C 1
ATOM 2385 O O . ASP A 1 291 ? 6.408 6.109 -27.531 1.00 73.38 291 ASP A O 1
ATOM 2389 N N . ASP A 1 292 ? 5.582 4.343 -28.606 1.00 70.44 292 ASP A N 1
ATOM 2390 C CA . ASP A 1 292 ? 6.526 4.423 -29.725 1.00 70.44 292 ASP A CA 1
ATOM 2391 C C . ASP A 1 292 ? 6.054 5.247 -30.940 1.00 70.44 292 ASP A C 1
ATOM 2393 O O . ASP A 1 292 ? 6.798 5.326 -31.924 1.00 70.44 292 ASP A O 1
ATOM 2397 N N . ALA A 1 293 ? 4.895 5.914 -30.883 1.00 73.25 293 ALA A N 1
ATOM 2398 C CA . ALA A 1 293 ? 4.319 6.656 -32.007 1.00 73.25 293 ALA A CA 1
ATOM 2399 C C . ALA A 1 293 ? 3.547 7.928 -31.581 1.00 73.25 293 ALA A C 1
ATOM 2401 O O . ALA A 1 293 ? 3.526 8.289 -30.418 1.00 73.25 293 ALA A O 1
ATOM 2402 N N . ASN A 1 294 ? 3.007 8.658 -32.569 1.00 78.75 294 ASN A N 1
ATOM 2403 C CA . ASN A 1 294 ? 1.999 9.723 -32.415 1.00 78.75 294 ASN A CA 1
ATOM 2404 C C . ASN A 1 294 ? 2.267 10.804 -31.345 1.00 78.75 294 ASN A C 1
ATOM 2406 O O . ASN A 1 294 ? 1.476 11.017 -30.434 1.00 78.75 294 ASN A O 1
ATOM 2410 N N . HIS A 1 295 ? 3.345 11.569 -31.518 1.00 84.62 295 HIS A N 1
ATOM 2411 C CA . HIS A 1 295 ? 3.764 12.586 -30.547 1.00 84.62 295 HIS A CA 1
ATOM 2412 C C . HIS A 1 295 ? 3.024 13.923 -30.694 1.00 84.62 295 HIS A C 1
ATOM 2414 O O . HIS A 1 295 ? 3.015 14.502 -31.783 1.00 84.62 295 HIS A O 1
ATOM 2420 N N . GLY A 1 296 ? 2.491 14.454 -29.592 1.00 87.38 296 GLY A N 1
ATOM 2421 C CA . GLY A 1 296 ? 1.949 15.815 -29.468 1.00 87.38 296 GLY A CA 1
ATOM 2422 C C . GLY A 1 296 ? 2.909 16.809 -28.795 1.00 87.38 296 GLY A C 1
ATOM 2423 O O . GLY A 1 296 ? 4.078 16.506 -28.536 1.00 87.38 296 GLY A O 1
ATOM 2424 N N . HIS A 1 297 ? 2.431 18.017 -28.487 1.00 90.75 297 HIS A N 1
ATOM 2425 C CA . HIS A 1 297 ? 3.236 19.044 -27.808 1.00 90.75 297 HIS A CA 1
ATOM 2426 C C . HIS A 1 297 ? 3.458 18.772 -26.307 1.00 90.75 297 HIS A C 1
ATOM 2428 O O . HIS A 1 297 ? 4.363 19.349 -25.706 1.00 90.75 297 HIS A O 1
ATOM 2434 N N . GLY A 1 298 ? 2.677 17.892 -25.675 1.00 91.88 298 GLY A N 1
ATOM 2435 C CA . GLY A 1 298 ? 2.832 17.525 -24.267 1.00 91.88 298 GLY A CA 1
ATOM 2436 C C . GLY A 1 298 ? 1.872 18.264 -23.333 1.00 91.88 298 GLY A C 1
ATOM 2437 O O . GLY A 1 298 ? 0.699 18.419 -23.648 1.00 91.88 298 GLY A O 1
ATOM 2438 N N . PHE A 1 299 ? 2.336 18.694 -22.157 1.00 92.56 299 PHE A N 1
ATOM 2439 C CA . PHE A 1 299 ? 1.497 19.425 -21.204 1.00 92.56 299 PHE A CA 1
ATOM 2440 C C . PHE A 1 299 ? 2.240 20.562 -20.504 1.00 92.56 299 PHE A C 1
ATOM 2442 O O . PHE A 1 299 ? 3.452 20.498 -20.276 1.00 92.56 299 PHE A O 1
ATOM 2449 N N . LEU A 1 300 ? 1.465 21.554 -20.069 1.00 92.56 300 LEU A N 1
ATOM 2450 C CA . LEU A 1 300 ? 1.866 22.572 -19.104 1.00 92.56 300 LEU A CA 1
ATOM 2451 C C . LEU A 1 300 ? 0.836 22.608 -17.981 1.00 92.56 300 LEU A C 1
ATOM 2453 O O . LEU A 1 300 ? -0.355 22.807 -18.221 1.00 92.56 300 LEU A O 1
ATOM 2457 N N . LEU A 1 301 ? 1.296 22.449 -16.744 1.00 92.69 301 LEU A N 1
ATOM 2458 C CA . LEU A 1 301 ? 0.454 22.561 -15.557 1.00 92.69 301 LEU A CA 1
ATOM 2459 C C . LEU A 1 301 ? 1.025 23.565 -14.562 1.00 92.69 301 LEU A C 1
ATOM 2461 O O . LEU A 1 301 ? 2.236 23.763 -14.459 1.00 92.69 301 LEU A O 1
ATOM 2465 N N . LYS A 1 302 ? 0.126 24.185 -13.806 1.00 93.69 302 LYS A N 1
ATOM 2466 C CA . LYS A 1 302 ? 0.415 25.056 -12.669 1.00 93.69 302 LYS A CA 1
ATOM 2467 C C . LYS A 1 302 ? -0.042 24.375 -11.393 1.00 93.69 302 LYS A C 1
ATOM 2469 O O . LYS A 1 302 ? -1.077 23.713 -11.390 1.00 93.69 302 LYS A O 1
ATOM 2474 N N . TYR A 1 303 ? 0.689 24.576 -10.306 1.00 93.94 303 TYR A N 1
ATOM 2475 C CA . TYR A 1 303 ? 0.248 24.145 -8.986 1.00 93.94 303 TYR A CA 1
ATOM 2476 C C . TYR A 1 303 ? 0.395 25.259 -7.954 1.00 93.94 303 TYR A C 1
ATOM 2478 O O . TYR A 1 303 ? 1.241 26.144 -8.093 1.00 93.94 303 TYR A O 1
ATOM 2486 N N . GLU A 1 304 ? -0.413 25.186 -6.905 1.00 93.44 304 GLU A N 1
ATOM 2487 C CA . GLU A 1 304 ? -0.317 26.008 -5.701 1.00 93.44 304 GLU A CA 1
ATOM 2488 C C . GLU A 1 304 ? -0.572 25.150 -4.457 1.00 93.44 304 GLU A C 1
ATOM 2490 O O . GLU A 1 304 ? -1.325 24.179 -4.503 1.00 93.44 304 GLU A O 1
ATOM 2495 N N . THR A 1 305 ? 0.065 25.483 -3.339 1.00 85.19 305 THR A N 1
ATOM 2496 C CA . THR A 1 305 ? -0.162 24.844 -2.046 1.00 85.19 305 THR A CA 1
ATOM 2497 C C . THR A 1 305 ? -0.953 25.798 -1.166 1.00 85.19 305 THR A C 1
ATOM 2499 O O . THR A 1 305 ? -0.559 26.937 -0.909 1.00 85.19 305 THR A O 1
ATOM 2502 N N . VAL A 1 306 ? -2.112 25.343 -0.710 1.00 80.12 306 VAL A N 1
ATOM 2503 C CA . VAL A 1 306 ? -3.037 26.137 0.095 1.00 80.12 306 VAL A CA 1
ATOM 2504 C C . VAL A 1 306 ? -3.085 25.530 1.481 1.00 80.12 306 VAL A C 1
ATOM 2506 O O . VAL A 1 306 ? -3.287 24.330 1.632 1.00 80.12 306 VAL A O 1
ATOM 2509 N N . LYS A 1 307 ? -2.890 26.348 2.515 1.00 71.44 307 LYS A N 1
ATOM 2510 C CA . LYS A 1 307 ? -3.041 25.882 3.893 1.00 71.44 307 LYS A CA 1
ATOM 2511 C C . LYS A 1 307 ? -4.494 25.461 4.106 1.00 71.44 307 LYS A C 1
ATOM 2513 O O . LYS A 1 307 ? -5.396 26.255 3.849 1.00 71.44 307 LYS A O 1
ATOM 2518 N N . ASN A 1 308 ? -4.718 24.252 4.605 1.00 56.31 308 ASN A N 1
ATOM 2519 C CA . ASN A 1 308 ? -6.040 23.840 5.052 1.00 56.31 308 ASN A CA 1
ATOM 2520 C C . ASN A 1 308 ? -6.454 24.780 6.186 1.00 56.31 308 ASN A C 1
ATOM 2522 O O . ASN A 1 308 ? -5.702 24.961 7.151 1.00 56.31 308 ASN A O 1
ATOM 2526 N N . GLU A 1 309 ? -7.612 25.431 6.050 1.00 47.38 309 GLU A N 1
ATOM 2527 C CA . GLU A 1 309 ? -8.149 26.243 7.136 1.00 47.38 309 GLU A CA 1
ATOM 2528 C C . GLU A 1 309 ? -8.258 25.346 8.368 1.00 47.38 309 GLU A C 1
ATOM 2530 O O . GLU A 1 309 ? -8.942 24.322 8.350 1.00 47.38 309 GLU A O 1
ATOM 2535 N N . ALA A 1 310 ? -7.533 25.702 9.434 1.00 41.06 310 ALA A N 1
ATOM 2536 C CA . ALA A 1 310 ? -7.738 25.065 10.719 1.00 41.06 310 ALA A CA 1
ATOM 2537 C C . ALA A 1 310 ? -9.218 25.241 11.047 1.00 41.06 310 ALA A C 1
ATOM 2539 O O . ALA A 1 310 ? -9.693 26.381 11.090 1.00 41.06 310 ALA A O 1
ATOM 2540 N N . LEU A 1 311 ? -9.931 24.126 11.233 1.00 35.66 311 LEU A N 1
ATOM 2541 C CA . LEU A 1 311 ? -11.297 24.134 11.735 1.00 35.66 311 LEU A CA 1
ATOM 2542 C C . LEU A 1 311 ? -11.327 25.102 12.918 1.00 35.66 311 LEU A C 1
ATOM 2544 O O . LEU A 1 311 ? -10.685 24.865 13.945 1.00 35.66 311 LEU A O 1
ATOM 2548 N N . LYS A 1 312 ? -11.996 26.247 12.733 1.00 31.38 312 LYS A N 1
ATOM 2549 C CA . LYS A 1 312 ? -12.204 27.209 13.811 1.00 31.38 312 LYS A CA 1
ATOM 2550 C C . LYS A 1 312 ? -12.850 26.425 14.938 1.00 31.38 312 LYS A C 1
ATOM 2552 O O . LYS A 1 312 ? -13.866 25.772 14.714 1.00 31.38 312 LYS A O 1
ATOM 2557 N N . SER A 1 313 ? -12.232 26.476 16.114 1.00 34.03 313 SER A N 1
ATOM 2558 C CA . SER A 1 313 ? -12.713 25.836 17.329 1.00 34.03 313 SER A CA 1
ATOM 2559 C C . SER A 1 313 ? -14.124 26.331 17.649 1.00 34.03 313 SER A C 1
ATOM 2561 O O . SER A 1 313 ? -14.306 27.325 18.347 1.00 34.03 313 SER A O 1
ATOM 2563 N N . ASN A 1 314 ? -15.122 25.643 17.121 1.00 29.75 314 ASN A N 1
ATOM 2564 C CA . ASN A 1 314 ? -16.482 25.672 17.605 1.00 29.75 314 ASN A CA 1
ATOM 2565 C C . ASN A 1 314 ? -16.791 24.240 18.027 1.00 29.75 314 ASN A C 1
ATOM 2567 O O . ASN A 1 314 ? -16.742 23.316 17.222 1.00 29.75 314 ASN A O 1
ATOM 2571 N N . ASN A 1 315 ? -17.020 24.079 19.327 1.00 39.25 315 ASN A N 1
ATOM 2572 C CA . ASN A 1 315 ? -17.434 22.857 20.004 1.00 39.25 315 ASN A CA 1
ATOM 2573 C C . ASN A 1 315 ? -18.389 21.997 19.155 1.00 39.25 315 ASN A C 1
ATOM 2575 O O . ASN A 1 315 ? -19.519 22.422 18.954 1.00 39.25 315 ASN A O 1
ATOM 2579 N N . PHE A 1 316 ? -17.924 20.831 18.687 1.00 37.19 316 PHE A N 1
ATOM 2580 C CA . PHE A 1 316 ? -18.621 19.534 18.548 1.00 37.19 316 PHE A CA 1
ATOM 2581 C C . PHE A 1 316 ? -17.751 18.621 17.660 1.00 37.19 316 PHE A C 1
ATOM 2583 O O . PHE A 1 316 ? -17.887 18.608 16.442 1.00 37.19 316 PHE A O 1
ATOM 2590 N N . TYR A 1 317 ? -16.829 17.857 18.249 1.00 44.31 317 TYR A N 1
ATOM 2591 C CA . TYR A 1 317 ? -16.215 16.740 17.522 1.00 44.31 317 TYR A CA 1
ATOM 2592 C C . TYR A 1 317 ? -17.215 15.576 17.527 1.00 44.31 317 TYR A C 1
ATOM 2594 O O . TYR A 1 317 ? -17.500 15.025 18.592 1.00 44.31 317 TYR A O 1
ATOM 2602 N N . SER A 1 318 ? -17.787 15.233 16.370 1.00 66.88 318 SER A N 1
ATOM 2603 C CA . SER A 1 318 ? -18.594 14.019 16.195 1.00 66.88 318 SER A CA 1
ATOM 2604 C C . SER A 1 318 ? -17.690 12.793 16.035 1.00 66.88 318 SER A C 1
ATOM 2606 O O . SER A 1 318 ? -16.603 12.881 15.466 1.00 66.88 318 SER A O 1
ATOM 2608 N N . CYS A 1 319 ? -18.129 11.649 16.555 1.00 78.75 319 CYS A N 1
ATOM 2609 C CA . CYS A 1 319 ? -17.413 10.380 16.454 1.00 78.75 319 CYS A CA 1
ATOM 2610 C C . CYS A 1 319 ? -17.514 9.753 15.050 1.00 78.75 319 CYS A C 1
ATOM 2612 O O . CYS A 1 319 ? -18.320 10.180 14.226 1.00 78.75 319 CYS A O 1
ATOM 2614 N N . GLY A 1 320 ? -16.718 8.711 14.795 1.00 77.25 320 GLY A N 1
ATOM 2615 C CA . GLY A 1 320 ? -16.834 7.829 13.628 1.00 77.25 320 GLY A CA 1
ATOM 2616 C C . GLY A 1 320 ? -16.409 8.456 12.301 1.00 77.25 320 GLY A C 1
ATOM 2617 O O . GLY A 1 320 ? -16.594 7.847 11.251 1.00 77.25 320 GLY A O 1
ATOM 2618 N N . LEU A 1 321 ? -15.823 9.651 12.334 1.00 81.12 321 LEU A N 1
ATOM 2619 C CA . LEU A 1 321 ? -15.301 10.314 11.150 1.00 81.12 321 LEU A CA 1
ATOM 2620 C C . LEU A 1 321 ? -13.877 9.844 10.860 1.00 81.12 321 LEU A C 1
ATOM 2622 O O . LEU A 1 321 ? -12.976 9.983 11.688 1.00 81.12 321 LEU A O 1
ATOM 2626 N N . THR A 1 322 ? -13.674 9.337 9.652 1.00 70.69 322 THR A N 1
ATOM 2627 C CA . THR A 1 322 ? -12.352 9.266 9.025 1.00 70.69 322 THR A CA 1
ATOM 2628 C C . THR A 1 322 ? -12.178 10.502 8.156 1.00 70.69 322 THR A C 1
ATOM 2630 O O . THR A 1 322 ? -13.156 10.985 7.588 1.00 70.69 322 THR A O 1
ATOM 2633 N N . PHE A 1 323 ? -10.958 11.013 8.008 1.00 57.59 323 PHE A N 1
ATOM 2634 C CA . PHE A 1 323 ? -10.693 12.087 7.049 1.00 57.59 323 PHE A CA 1
ATOM 2635 C C . PHE A 1 323 ? -10.893 11.527 5.626 1.00 57.59 323 PHE A C 1
ATOM 2637 O O . PHE A 1 323 ? -10.002 10.885 5.077 1.00 57.59 323 PHE A O 1
ATOM 2644 N N . GLN A 1 324 ? -12.096 11.676 5.067 1.00 44.97 324 GLN A N 1
ATOM 2645 C CA . GLN A 1 324 ? -12.417 11.221 3.716 1.00 44.97 324 GLN A CA 1
ATOM 2646 C C . GLN A 1 324 ? -12.096 12.320 2.702 1.00 44.97 324 GLN A C 1
ATOM 2648 O O . GLN A 1 324 ? -12.604 13.437 2.781 1.00 44.97 324 GLN A O 1
ATOM 2653 N N . LEU A 1 325 ? -11.243 11.980 1.739 1.00 38.97 325 LEU A N 1
ATOM 2654 C CA . LEU A 1 325 ? -11.234 12.597 0.417 1.00 38.97 325 LEU A CA 1
ATOM 2655 C C . LEU A 1 325 ? -12.486 12.087 -0.320 1.00 38.97 325 LEU A C 1
ATOM 2657 O O . LEU A 1 325 ? -12.725 10.883 -0.308 1.00 38.97 325 LEU A O 1
ATOM 2661 N N . ASN A 1 326 ? -13.300 12.988 -0.880 1.00 29.27 326 ASN A N 1
ATOM 2662 C CA . ASN A 1 326 ? -14.611 12.674 -1.466 1.00 29.27 326 ASN A CA 1
ATOM 2663 C C . ASN A 1 326 ? -14.553 11.513 -2.482 1.00 29.27 326 ASN A C 1
ATOM 2665 O O . ASN A 1 326 ? -13.862 11.609 -3.495 1.00 29.27 326 ASN A O 1
ATOM 2669 N N . GLU A 1 327 ? -15.318 10.451 -2.207 1.00 32.62 327 GLU A N 1
ATOM 2670 C CA . GLU A 1 327 ? -15.599 9.325 -3.102 1.00 32.62 327 GLU A CA 1
ATOM 2671 C C . GLU A 1 327 ? -16.785 9.664 -4.017 1.00 32.62 327 GLU A C 1
ATOM 2673 O O . GLU A 1 327 ? -17.858 9.999 -3.530 1.00 32.62 327 GLU A O 1
ATOM 2678 N N . ASP A 1 328 ? -16.610 9.488 -5.325 1.00 26.61 328 ASP A N 1
ATOM 2679 C CA . ASP A 1 328 ? -17.652 9.005 -6.231 1.00 26.61 328 ASP A CA 1
ATOM 2680 C C . ASP A 1 328 ? -16.950 8.168 -7.316 1.00 26.61 328 ASP A C 1
ATOM 2682 O O . ASP A 1 328 ? -16.137 8.701 -8.071 1.00 26.61 328 ASP A O 1
ATOM 2686 N N . VAL A 1 329 ? -17.271 6.866 -7.370 1.00 28.72 329 VAL A N 1
ATOM 2687 C CA . VAL A 1 329 ? -17.339 5.954 -8.544 1.00 28.72 329 VAL A CA 1
ATOM 2688 C C . VAL A 1 329 ? -16.834 4.531 -8.222 1.00 28.72 329 VAL A C 1
ATOM 2690 O O . VAL A 1 329 ? -15.760 4.310 -7.671 1.00 28.72 329 VAL A O 1
ATOM 2693 N N . GLU A 1 330 ? -17.685 3.569 -8.595 1.00 26.45 330 GLU A N 1
ATOM 2694 C CA . GLU A 1 330 ? -17.654 2.117 -8.386 1.00 26.45 330 GLU A CA 1
ATOM 2695 C C . GLU A 1 330 ? -16.340 1.400 -8.751 1.00 26.45 330 GLU A C 1
ATOM 2697 O O . GLU A 1 330 ? -15.785 1.555 -9.840 1.00 26.45 330 GLU A O 1
ATOM 2702 N N . TYR A 1 331 ? -15.911 0.505 -7.854 1.00 27.12 331 TYR A N 1
ATOM 2703 C CA . TYR A 1 331 ? -14.741 -0.359 -8.008 1.00 27.12 331 TYR A CA 1
ATOM 2704 C C . TYR A 1 331 ? -15.114 -1.673 -8.715 1.00 27.12 331 TYR A C 1
ATOM 2706 O O . TYR A 1 331 ? -15.979 -2.414 -8.243 1.00 27.12 331 TYR A O 1
ATOM 2714 N N . THR A 1 332 ? -14.423 -2.005 -9.810 1.00 26.17 332 THR A N 1
ATOM 2715 C CA . THR A 1 332 ? -14.387 -3.377 -10.341 1.00 26.17 332 THR A CA 1
ATOM 2716 C C . THR A 1 332 ? -13.053 -4.031 -9.996 1.00 26.17 332 THR A C 1
ATOM 2718 O O . THR A 1 332 ? -11.980 -3.473 -10.201 1.00 26.17 332 THR A O 1
ATOM 2721 N N . ASP A 1 333 ? -13.173 -5.223 -9.419 1.00 33.28 333 ASP A N 1
ATOM 2722 C CA . ASP A 1 333 ? -12.127 -6.095 -8.890 1.00 33.28 333 ASP A CA 1
ATOM 2723 C C . ASP A 1 333 ? -11.033 -6.431 -9.923 1.00 33.28 333 ASP A C 1
ATOM 2725 O O . ASP A 1 333 ? -11.348 -6.881 -11.028 1.00 33.28 333 ASP A O 1
ATOM 2729 N N . ASN A 1 334 ? -9.754 -6.272 -9.547 1.00 27.30 334 ASN A N 1
ATOM 2730 C CA . ASN A 1 334 ? -8.751 -7.328 -9.732 1.00 27.30 334 ASN A CA 1
ATOM 2731 C C . ASN A 1 334 ? -7.402 -7.055 -9.021 1.00 27.30 334 ASN A C 1
ATOM 2733 O O . ASN A 1 334 ? -6.575 -6.272 -9.482 1.00 27.30 334 ASN A O 1
ATOM 2737 N N . LYS A 1 335 ? -7.144 -7.934 -8.042 1.00 30.06 335 LYS A N 1
ATOM 2738 C CA . LYS A 1 335 ? -5.865 -8.589 -7.679 1.00 30.06 335 LYS A CA 1
ATOM 2739 C C . LYS A 1 335 ? -4.978 -7.975 -6.573 1.00 30.06 335 LYS A C 1
ATOM 2741 O O . LYS A 1 335 ? -4.138 -7.114 -6.796 1.00 30.06 335 LYS A O 1
ATOM 2746 N N . MET A 1 336 ? -5.143 -8.601 -5.402 1.00 32.69 336 MET A N 1
ATOM 2747 C CA . MET A 1 336 ? -4.460 -8.462 -4.108 1.00 32.69 336 MET A CA 1
ATOM 2748 C C . MET A 1 336 ? -3.004 -8.955 -4.073 1.00 32.69 336 MET A C 1
ATOM 2750 O O . MET A 1 336 ? -2.725 -10.058 -4.546 1.00 32.69 336 MET A O 1
ATOM 2754 N N . GLU A 1 337 ? -2.158 -8.251 -3.314 1.00 28.38 337 GLU A N 1
ATOM 2755 C CA . GLU A 1 337 ? -1.149 -8.847 -2.419 1.00 28.38 337 GLU A CA 1
ATOM 2756 C C . GLU A 1 337 ? -1.196 -8.095 -1.064 1.00 28.38 337 GLU A C 1
ATOM 2758 O O . GLU A 1 337 ? -1.074 -6.877 -1.017 1.00 28.38 337 GLU A O 1
ATOM 2763 N N . SER A 1 338 ? -1.451 -8.811 0.039 1.00 30.86 338 SER A N 1
ATOM 2764 C CA . SER A 1 338 ? -1.850 -8.289 1.369 1.00 30.86 338 SER A CA 1
ATOM 2765 C C . SER A 1 338 ? -1.037 -8.980 2.483 1.00 30.86 338 SER A C 1
ATOM 2767 O O . SER A 1 338 ? -0.558 -10.073 2.175 1.00 30.86 338 SER A O 1
ATOM 2769 N N . ARG A 1 339 ? -0.944 -8.478 3.748 1.00 37.06 339 ARG A N 1
ATOM 2770 C CA . ARG A 1 339 ? -0.732 -9.379 4.924 1.00 37.06 339 ARG A CA 1
ATOM 2771 C C . ARG A 1 339 ? -1.019 -8.986 6.432 1.00 37.06 339 ARG A C 1
ATOM 2773 O O . ARG A 1 339 ? -0.166 -9.197 7.281 1.00 37.06 339 ARG A O 1
ATOM 2780 N N . ILE A 1 340 ? -2.236 -8.632 6.883 1.00 45.88 340 ILE A N 1
ATOM 2781 C CA . ILE A 1 340 ? -2.906 -9.483 7.943 1.00 45.88 340 ILE A CA 1
ATOM 2782 C C . ILE A 1 340 ? -3.216 -10.824 7.246 1.00 45.88 340 ILE A C 1
ATOM 2784 O O . ILE A 1 340 ? -3.157 -10.786 6.027 1.00 45.88 340 ILE A O 1
ATOM 2788 N N . ILE A 1 341 ? -3.503 -12.003 7.832 1.00 45.78 341 ILE A N 1
ATOM 2789 C CA . ILE A 1 341 ? -3.786 -13.173 6.948 1.00 45.78 341 ILE A CA 1
ATOM 2790 C C . ILE A 1 341 ? -4.931 -12.778 5.978 1.00 45.78 341 ILE A C 1
ATOM 2792 O O . ILE A 1 341 ? -6.056 -12.538 6.403 1.00 45.78 341 ILE A O 1
ATOM 2796 N N . GLY A 1 342 ? -4.597 -12.526 4.704 1.00 49.34 342 GLY A N 1
ATOM 2797 C CA . GLY A 1 342 ? -5.429 -11.817 3.722 1.00 49.34 342 GLY A CA 1
ATOM 2798 C C . GLY A 1 342 ? -5.796 -10.313 3.867 1.00 49.34 342 GLY A C 1
ATOM 2799 O O . GLY A 1 342 ? -6.651 -9.892 3.083 1.00 49.34 342 GLY A O 1
ATOM 2800 N N . GLY A 1 343 ? -5.261 -9.512 4.803 1.00 56.78 343 GLY A N 1
ATOM 2801 C CA . GLY A 1 343 ? -5.581 -8.073 4.991 1.00 56.78 343 GLY A CA 1
ATOM 2802 C C . GLY A 1 343 ? -4.468 -7.089 4.593 1.00 56.78 343 GLY A C 1
ATOM 2803 O O . GLY A 1 343 ? -3.307 -7.468 4.498 1.00 56.78 343 GLY A O 1
ATOM 2804 N N . GLU A 1 344 ? -4.801 -5.833 4.325 1.00 68.19 344 GLU A N 1
ATOM 2805 C CA . GLU A 1 344 ? -3.953 -4.830 3.659 1.00 68.19 344 GLU A CA 1
ATOM 2806 C C . GLU A 1 344 ? -3.281 -3.865 4.655 1.00 68.19 344 GLU A C 1
ATOM 2808 O O . GLU A 1 344 ? -3.614 -3.831 5.841 1.00 68.19 344 GLU A O 1
ATOM 2813 N N . LEU A 1 345 ? -2.274 -3.115 4.199 1.00 73.50 345 LEU A N 1
ATOM 2814 C CA . LEU A 1 345 ? -1.644 -2.070 5.011 1.00 73.50 345 LEU A CA 1
ATOM 2815 C C . LEU A 1 345 ? -2.622 -0.896 5.172 1.00 73.50 345 LEU A C 1
ATOM 2817 O O . LEU A 1 345 ? -3.174 -0.423 4.181 1.00 73.50 345 LEU A O 1
ATOM 2821 N N . SER A 1 346 ? -2.822 -0.418 6.402 1.00 78.50 346 SER A N 1
ATOM 2822 C CA . SER A 1 346 ? -3.615 0.791 6.637 1.00 78.50 346 SER A CA 1
ATOM 2823 C C . SER A 1 346 ? -2.841 2.026 6.175 1.00 78.50 346 SER A C 1
ATOM 2825 O O . SER A 1 346 ? -1.613 2.041 6.201 1.00 78.50 346 SER A O 1
ATOM 2827 N N . ARG A 1 347 ? -3.529 3.115 5.833 1.00 74.25 347 ARG A N 1
ATOM 2828 C CA . ARG A 1 347 ? -2.878 4.428 5.694 1.00 74.25 347 ARG A CA 1
ATOM 2829 C C . ARG A 1 347 ? -2.693 5.062 7.081 1.00 74.25 347 ARG A C 1
ATOM 2831 O O . ARG A 1 347 ? -3.560 4.870 7.946 1.00 74.25 347 ARG A O 1
ATOM 2838 N N . PRO A 1 348 ? -1.617 5.831 7.318 1.00 73.25 348 PRO A N 1
ATOM 2839 C CA . PRO A 1 348 ? -1.475 6.614 8.542 1.00 73.25 348 PRO A CA 1
ATOM 2840 C C . PRO A 1 348 ? -2.684 7.534 8.751 1.00 73.25 348 PRO A C 1
ATOM 2842 O O . PRO A 1 348 ? -3.078 8.267 7.848 1.00 73.25 348 PRO A O 1
ATOM 2845 N N . GLY A 1 349 ? -3.305 7.479 9.931 1.00 77.81 349 GLY A N 1
ATOM 2846 C CA . GLY A 1 349 ? -4.506 8.266 10.244 1.00 77.81 349 GLY A CA 1
ATOM 2847 C C . GLY A 1 349 ? -5.811 7.786 9.594 1.00 77.81 349 GLY A C 1
ATOM 2848 O O . GLY A 1 349 ? -6.849 8.391 9.843 1.00 77.81 349 GLY A O 1
ATOM 2849 N N . GLN A 1 350 ? -5.806 6.695 8.814 1.00 82.94 350 GLN A N 1
ATOM 2850 C CA . GLN A 1 350 ? -7.035 6.115 8.247 1.00 82.94 350 GLN A CA 1
ATOM 2851 C C . GLN A 1 350 ? -8.012 5.660 9.332 1.00 82.94 350 GLN A C 1
ATOM 2853 O O . GLN A 1 350 ? -9.219 5.829 9.189 1.00 82.94 350 GLN A O 1
ATOM 2858 N N . TRP A 1 351 ? -7.475 5.104 10.419 1.00 92.06 351 TRP A N 1
ATOM 2859 C CA . TRP A 1 351 ? -8.232 4.641 11.576 1.00 92.06 351 TRP A CA 1
ATOM 2860 C C . TRP A 1 351 ? -7.802 5.442 12.815 1.00 92.06 351 TRP A C 1
ATOM 2862 O O . TRP A 1 351 ? -7.041 4.942 13.644 1.00 92.06 351 TRP A O 1
ATOM 2872 N N . PRO A 1 352 ? -8.250 6.705 12.950 1.00 90.94 352 PRO A N 1
ATOM 2873 C CA . PRO A 1 352 ? -7.743 7.652 13.952 1.00 90.94 352 PRO A CA 1
ATOM 2874 C C . PRO A 1 352 ? -8.153 7.311 15.394 1.00 90.94 352 PRO A C 1
ATOM 2876 O O . PRO A 1 352 ? -7.768 7.997 16.338 1.00 90.94 352 PRO A O 1
ATOM 2879 N N . TRP A 1 353 ? -8.954 6.265 15.573 1.00 95.25 353 TRP A N 1
ATOM 2880 C CA . TRP A 1 353 ? -9.339 5.722 16.870 1.00 95.25 353 TRP A CA 1
ATOM 2881 C C . TRP A 1 353 ? -8.440 4.581 17.336 1.00 95.25 353 TRP A C 1
ATOM 2883 O O . TRP A 1 353 ? -8.663 4.078 18.433 1.00 95.25 353 TRP A O 1
ATOM 2893 N N . MET A 1 354 ? -7.470 4.124 16.541 1.00 95.31 354 MET A N 1
ATOM 2894 C CA . MET A 1 354 ? -6.630 2.994 16.936 1.00 95.31 354 MET A CA 1
ATOM 2895 C C . MET A 1 354 ? -5.714 3.352 18.105 1.00 95.31 354 MET A C 1
ATOM 2897 O O . MET A 1 354 ? -5.082 4.412 18.138 1.00 95.31 354 MET A O 1
ATOM 2901 N N . VAL A 1 355 ? -5.651 2.438 19.073 1.00 96.31 355 VAL A N 1
ATOM 2902 C CA . VAL A 1 355 ? -4.832 2.572 20.275 1.00 96.31 355 VAL A CA 1
ATOM 2903 C C . VAL A 1 355 ? -4.056 1.287 20.526 1.00 96.31 355 VAL A C 1
ATOM 2905 O O . VAL A 1 355 ? -4.611 0.189 20.493 1.00 96.31 355 VAL A O 1
ATOM 2908 N N . SER A 1 356 ? -2.770 1.438 20.816 1.00 95.38 356 SER A N 1
ATOM 2909 C CA . SER A 1 356 ? -1.865 0.361 21.205 1.00 95.38 356 SER A CA 1
ATOM 2910 C C . SER A 1 356 ? -1.761 0.322 22.731 1.00 95.38 356 SER A C 1
ATOM 2912 O O . SER A 1 356 ? -1.310 1.277 23.368 1.00 95.38 356 SER A O 1
ATOM 2914 N N . VAL A 1 357 ? -2.236 -0.767 23.343 1.00 96.00 357 VAL A N 1
ATOM 2915 C CA . VAL A 1 357 ? -2.171 -0.992 24.794 1.00 96.00 357 VAL A CA 1
ATOM 2916 C C . VAL A 1 357 ? -0.909 -1.785 25.100 1.00 96.00 357 VAL A C 1
ATOM 2918 O O . VAL A 1 357 ? -0.725 -2.893 24.584 1.00 96.00 357 VAL A O 1
ATOM 2921 N N . ARG A 1 358 ? -0.041 -1.232 25.952 1.00 94.12 358 ARG A N 1
ATOM 2922 C CA . ARG A 1 358 ? 1.268 -1.813 26.256 1.00 94.12 358 ARG A CA 1
ATOM 2923 C C . ARG A 1 358 ? 1.418 -2.139 27.739 1.00 94.12 358 ARG A C 1
ATOM 2925 O O . ARG A 1 358 ? 1.051 -1.341 28.599 1.00 94.12 358 ARG A O 1
ATOM 2932 N N . GLU A 1 359 ? 2.007 -3.297 28.020 1.00 94.56 359 GLU A N 1
ATOM 2933 C CA . GLU A 1 359 ? 2.406 -3.742 29.357 1.00 94.56 359 GLU A CA 1
ATOM 2934 C C . GLU A 1 359 ? 3.936 -3.825 29.406 1.00 94.56 359 GLU A C 1
ATOM 2936 O O . GLU A 1 359 ? 4.558 -4.478 28.571 1.00 94.56 359 GLU A O 1
ATOM 2941 N N . ASN A 1 360 ? 4.569 -3.146 30.364 1.00 93.38 360 ASN A N 1
ATOM 2942 C CA . ASN A 1 360 ? 6.026 -3.002 30.456 1.00 93.38 360 ASN A CA 1
ATOM 2943 C C . ASN A 1 360 ? 6.654 -2.527 29.127 1.00 93.38 360 ASN A C 1
ATOM 2945 O O . ASN A 1 360 ? 7.680 -3.049 28.693 1.00 93.38 360 ASN A O 1
ATOM 2949 N N . ASN A 1 361 ? 6.004 -1.557 28.471 1.00 88.00 361 ASN A N 1
ATOM 2950 C CA . ASN A 1 361 ? 6.339 -1.017 27.143 1.00 88.00 361 ASN A CA 1
ATOM 2951 C C . ASN A 1 361 ? 6.266 -2.014 25.971 1.00 88.00 361 ASN A C 1
ATOM 2953 O O . ASN A 1 361 ? 6.614 -1.650 24.848 1.00 88.00 361 ASN A O 1
ATOM 2957 N N . GLN A 1 362 ? 5.784 -3.239 26.185 1.00 90.25 362 GLN A N 1
ATOM 2958 C CA . GLN A 1 362 ? 5.558 -4.212 25.118 1.00 90.25 362 GLN A CA 1
ATOM 2959 C C . GLN A 1 362 ? 4.099 -4.196 24.677 1.00 90.25 362 GLN A C 1
ATOM 2961 O O . GLN A 1 362 ? 3.197 -4.153 25.514 1.00 90.25 362 GLN A O 1
ATOM 2966 N N . PHE A 1 363 ? 3.868 -4.248 23.364 1.00 91.00 363 PHE A N 1
ATOM 2967 C CA . PHE A 1 363 ? 2.523 -4.347 22.804 1.00 91.00 363 PHE A CA 1
ATOM 2968 C C . PHE A 1 363 ? 1.795 -5.580 23.346 1.00 91.00 363 PHE A C 1
ATOM 2970 O O . PHE A 1 363 ? 2.326 -6.692 23.320 1.00 91.00 363 PHE A O 1
ATOM 2977 N N . ARG A 1 364 ? 0.580 -5.365 23.857 1.00 91.12 364 ARG A N 1
ATOM 2978 C CA . ARG A 1 364 ? -0.242 -6.405 24.478 1.00 91.12 364 ARG A CA 1
ATOM 2979 C C . ARG A 1 364 ? -1.534 -6.650 23.712 1.00 91.12 364 ARG A C 1
ATOM 2981 O O . ARG A 1 364 ? -1.868 -7.804 23.464 1.00 91.12 364 ARG A O 1
ATOM 2988 N N . CYS A 1 365 ? -2.255 -5.577 23.403 1.00 93.38 365 CYS A N 1
ATOM 2989 C CA . CYS A 1 365 ? -3.566 -5.606 22.765 1.00 93.38 365 CYS A CA 1
ATOM 2990 C C . CYS A 1 365 ? -3.827 -4.306 21.999 1.00 93.38 365 CYS A C 1
ATOM 2992 O O . CYS A 1 365 ? -3.250 -3.260 22.308 1.00 93.38 365 CYS A O 1
ATOM 2994 N N . GLY A 1 366 ? -4.767 -4.366 21.060 1.00 95.06 366 GLY A N 1
ATOM 2995 C CA . GLY A 1 366 ? -5.415 -3.187 20.505 1.00 95.06 366 GLY A CA 1
ATOM 2996 C C . GLY A 1 366 ? -6.504 -2.633 21.431 1.00 95.06 366 GLY A C 1
ATOM 2997 O O . GLY A 1 366 ? -6.997 -3.297 22.347 1.00 95.06 366 GLY A O 1
ATOM 2998 N N . ALA A 1 367 ? -6.888 -1.391 21.181 1.00 96.94 367 ALA A N 1
ATOM 2999 C CA . ALA A 1 367 ? -8.050 -0.732 21.756 1.00 96.94 367 ALA A CA 1
ATOM 3000 C C . ALA A 1 367 ? -8.578 0.324 20.775 1.00 96.94 367 ALA A C 1
ATOM 3002 O O . ALA A 1 367 ? -7.921 0.656 19.783 1.00 96.94 367 ALA A O 1
ATOM 3003 N N . SER A 1 368 ? -9.756 0.870 21.064 1.00 97.12 368 SER A N 1
ATOM 3004 C CA . SER A 1 368 ? -10.339 1.988 20.326 1.00 97.12 368 SER A CA 1
ATOM 3005 C C . SER A 1 368 ? -10.579 3.202 21.218 1.00 97.12 368 SER A C 1
ATOM 3007 O O . SER A 1 368 ? -11.021 3.084 22.361 1.00 97.12 368 SER A O 1
ATOM 3009 N N . LEU A 1 369 ? -10.313 4.391 20.683 1.00 95.69 369 LEU A N 1
ATOM 3010 C CA . LEU A 1 369 ? -10.709 5.669 21.259 1.00 95.69 369 LEU A CA 1
ATOM 3011 C C . LEU A 1 369 ? -12.218 5.860 21.074 1.00 95.69 369 LEU A C 1
ATOM 3013 O O . LEU A 1 369 ? -12.691 5.908 19.941 1.00 95.69 369 LEU A O 1
ATOM 3017 N N . ILE A 1 370 ? -12.973 5.990 22.167 1.00 91.88 370 ILE A N 1
ATOM 3018 C CA . ILE A 1 370 ? -14.438 6.173 22.120 1.00 91.88 370 ILE A CA 1
ATOM 3019 C C . ILE A 1 370 ? -14.884 7.543 22.652 1.00 91.88 370 ILE A C 1
ATOM 3021 O O . ILE A 1 370 ? -15.987 7.995 22.354 1.00 91.88 370 ILE A O 1
ATOM 3025 N N . SER A 1 371 ? -14.026 8.239 23.403 1.00 86.06 371 SER A N 1
ATOM 3026 C CA . SER A 1 371 ? -14.185 9.654 23.764 1.00 86.06 371 SER A CA 1
ATOM 3027 C C . SER A 1 371 ? -12.845 10.254 24.203 1.00 86.06 371 SER A C 1
ATOM 3029 O O . SER A 1 371 ? -11.823 9.578 24.171 1.00 86.06 371 SER A O 1
ATOM 3031 N N . SER A 1 372 ? -12.816 11.507 24.660 1.00 83.94 372 SER A N 1
ATOM 3032 C CA . SER A 1 372 ? -11.568 12.212 24.965 1.00 83.94 372 SER A CA 1
ATOM 3033 C C . SER A 1 372 ? -10.827 11.646 26.177 1.00 83.94 372 SER A C 1
ATOM 3035 O O . SER A 1 372 ? -9.683 12.021 26.403 1.00 83.94 372 SER A O 1
ATOM 3037 N N . GLN A 1 373 ? -11.438 10.758 26.962 1.00 88.56 373 GLN A N 1
ATOM 3038 C CA . GLN A 1 373 ? -10.797 10.124 28.123 1.00 88.56 373 GLN A CA 1
ATOM 3039 C C . GLN A 1 373 ? -11.062 8.625 28.247 1.00 88.56 373 GLN A C 1
ATOM 3041 O O . GLN A 1 373 ? -10.641 8.006 29.226 1.00 88.56 373 GLN A O 1
ATOM 3046 N N . TRP A 1 374 ? -11.765 8.038 27.279 1.00 93.31 374 TRP A N 1
ATOM 3047 C CA . TRP A 1 374 ? -12.242 6.668 27.376 1.00 93.31 374 TRP A CA 1
ATOM 3048 C C . TRP A 1 374 ? -11.825 5.850 26.165 1.00 93.31 374 TRP A C 1
ATOM 3050 O O . TRP A 1 374 ? -12.020 6.259 25.016 1.00 93.31 374 TRP A O 1
ATOM 3060 N N . LEU A 1 375 ? -11.277 4.672 26.456 1.00 97.75 375 LEU A N 1
ATOM 3061 C CA . LEU A 1 375 ? -10.913 3.662 25.475 1.00 97.75 375 LEU A CA 1
ATOM 3062 C C . LEU A 1 375 ? -11.683 2.370 25.734 1.00 97.75 375 LEU A C 1
ATOM 3064 O O . LEU A 1 375 ? -11.993 2.048 26.885 1.00 97.75 375 LEU A O 1
ATOM 3068 N N . LEU A 1 376 ? -11.927 1.608 24.675 1.00 97.50 376 LEU A N 1
ATOM 3069 C CA . LEU A 1 376 ? -12.632 0.332 24.707 1.00 97.50 376 LEU A CA 1
ATOM 3070 C C . LEU A 1 376 ? -11.721 -0.795 24.206 1.00 97.50 376 LEU A C 1
ATOM 3072 O O . LEU A 1 376 ? -11.030 -0.644 23.202 1.00 97.50 376 LEU A O 1
ATOM 3076 N N . THR A 1 377 ? -11.694 -1.917 24.925 1.00 97.50 377 THR A N 1
ATOM 3077 C CA . THR A 1 377 ? -10.850 -3.083 24.614 1.00 97.50 377 THR A CA 1
ATOM 3078 C C . THR A 1 377 ? -11.443 -4.370 25.212 1.00 97.50 377 THR A C 1
ATOM 3080 O O . THR A 1 377 ? -12.540 -4.361 25.778 1.00 97.50 377 THR A O 1
ATOM 3083 N N . ALA A 1 378 ? -10.736 -5.492 25.094 1.00 96.00 378 ALA A N 1
ATOM 3084 C CA . ALA A 1 378 ? -11.139 -6.784 25.640 1.00 96.00 378 ALA A CA 1
ATOM 3085 C C . ALA A 1 378 ? -10.691 -6.953 27.105 1.00 96.00 378 ALA A C 1
ATOM 3087 O O . ALA A 1 378 ? -9.618 -6.504 27.513 1.00 96.00 378 ALA A O 1
ATOM 3088 N N . ALA A 1 379 ? -11.490 -7.653 27.912 1.00 95.81 379 ALA A N 1
ATOM 3089 C CA . ALA A 1 379 ? -11.157 -7.951 29.304 1.00 95.81 379 ALA A CA 1
ATOM 3090 C C . ALA A 1 379 ? -9.973 -8.917 29.429 1.00 95.81 379 ALA A C 1
ATOM 3092 O O . ALA A 1 379 ? -9.155 -8.774 30.339 1.00 95.81 379 ALA A O 1
ATOM 3093 N N . HIS A 1 380 ? -9.847 -9.884 28.516 1.00 92.56 380 HIS A N 1
ATOM 3094 C CA . HIS A 1 380 ? -8.776 -10.883 28.545 1.00 92.56 380 HIS A CA 1
ATOM 3095 C C . HIS A 1 380 ? -7.372 -10.300 28.326 1.00 92.56 380 HIS A C 1
ATOM 3097 O O . HIS A 1 380 ? -6.381 -10.981 28.607 1.00 92.56 380 HIS A O 1
ATOM 3103 N N . CYS A 1 381 ? -7.274 -9.053 27.855 1.00 93.19 381 CYS A N 1
ATOM 3104 C CA . CYS A 1 381 ? -6.009 -8.338 27.734 1.00 93.19 381 CYS A CA 1
ATOM 3105 C C . CYS A 1 381 ? -5.327 -8.149 29.092 1.00 93.19 381 CYS A C 1
ATOM 3107 O O . CYS A 1 381 ? -4.095 -8.142 29.157 1.00 93.19 381 CYS A O 1
ATOM 3109 N N . PHE A 1 382 ? -6.112 -8.070 30.172 1.00 94.00 382 PHE A N 1
ATOM 3110 C CA . PHE A 1 382 ? -5.633 -7.758 31.511 1.00 94.00 382 PHE A CA 1
ATOM 3111 C C . PHE A 1 382 ? -5.586 -8.991 32.428 1.00 94.00 382 PHE A C 1
ATOM 3113 O O . PHE A 1 382 ? -6.517 -9.804 32.453 1.00 94.00 382 PHE A O 1
ATOM 3120 N N . PRO A 1 383 ? -4.527 -9.140 33.244 1.00 89.44 383 PRO A N 1
ATOM 3121 C CA . PRO A 1 383 ? -4.499 -10.135 34.307 1.00 89.44 383 PRO A CA 1
ATOM 3122 C C . PRO A 1 383 ? -5.480 -9.770 35.433 1.00 89.44 383 PRO A C 1
ATOM 3124 O O . PRO A 1 383 ? -5.895 -8.625 35.576 1.00 89.44 383 PRO A O 1
ATOM 3127 N N . LYS A 1 384 ? -5.809 -10.735 36.304 1.00 81.75 384 LYS A N 1
ATOM 3128 C CA . LYS A 1 384 ? -6.727 -10.505 37.442 1.00 81.75 384 LYS A CA 1
ATOM 3129 C C . LYS A 1 384 ? -6.274 -9.390 38.391 1.00 81.75 384 LYS A C 1
ATOM 3131 O O . LYS A 1 384 ? -7.115 -8.682 38.930 1.00 81.75 384 LYS A O 1
ATOM 3136 N N . ASN A 1 385 ? -4.965 -9.275 38.611 1.00 87.19 385 ASN A N 1
ATOM 3137 C CA . ASN A 1 385 ? -4.366 -8.258 39.468 1.00 87.19 385 ASN A CA 1
ATOM 3138 C C . ASN A 1 385 ? -3.525 -7.335 38.590 1.00 87.19 385 ASN A C 1
ATOM 3140 O O . ASN A 1 385 ? -2.416 -7.700 38.201 1.00 87.19 385 ASN A O 1
ATOM 3144 N N . VAL A 1 386 ? -4.065 -6.164 38.264 1.00 91.00 386 VAL A N 1
ATOM 3145 C CA . VAL A 1 386 ? -3.384 -5.178 37.422 1.00 91.00 386 VAL A CA 1
ATOM 3146 C C . VAL A 1 386 ? -2.618 -4.189 38.295 1.00 91.00 386 VAL A C 1
ATOM 3148 O O . VAL A 1 386 ? -3.189 -3.575 39.192 1.00 91.00 386 VAL A O 1
ATOM 3151 N N . ASN A 1 387 ? -1.329 -4.005 38.011 1.00 93.56 387 ASN A N 1
ATOM 3152 C CA . ASN A 1 387 ? -0.553 -2.881 38.527 1.00 93.56 387 ASN A CA 1
ATOM 3153 C C . ASN A 1 387 ? -0.474 -1.804 37.442 1.00 93.56 387 ASN A C 1
ATOM 3155 O O . ASN A 1 387 ? 0.278 -1.969 36.485 1.00 93.56 387 ASN A O 1
ATOM 3159 N N . LEU A 1 388 ? -1.229 -0.714 37.597 1.00 94.06 388 LEU A N 1
ATOM 3160 C CA . LEU A 1 388 ? -1.361 0.337 36.578 1.00 94.06 388 LEU A CA 1
ATOM 3161 C C . LEU A 1 388 ? -0.031 0.994 36.181 1.00 94.06 388 LEU A C 1
ATOM 3163 O O . LEU A 1 388 ? 0.091 1.448 35.051 1.00 94.06 388 LEU A O 1
ATOM 3167 N N . ASN A 1 389 ? 0.985 0.982 37.051 1.00 94.12 389 ASN A N 1
ATOM 3168 C CA . ASN A 1 389 ? 2.302 1.556 36.743 1.00 94.12 389 ASN A CA 1
ATOM 3169 C C . ASN A 1 389 ? 3.028 0.836 35.598 1.00 94.12 389 ASN A C 1
ATOM 3171 O O . ASN A 1 389 ? 3.957 1.390 35.018 1.00 94.12 389 ASN A O 1
ATOM 3175 N N . ASN A 1 390 ? 2.617 -0.392 35.281 1.00 95.06 390 ASN A N 1
ATOM 3176 C CA . ASN A 1 390 ? 3.195 -1.173 34.195 1.00 95.06 390 ASN A CA 1
ATOM 3177 C C . ASN A 1 390 ? 2.487 -0.927 32.856 1.00 95.06 390 ASN A C 1
ATOM 3179 O O . ASN A 1 390 ? 2.899 -1.510 31.857 1.00 95.06 390 ASN A O 1
ATOM 3183 N N . TRP A 1 391 ? 1.417 -0.128 32.821 1.00 96.56 391 TRP A N 1
ATOM 3184 C CA . TRP A 1 391 ? 0.549 -0.006 31.654 1.00 96.56 391 TRP A CA 1
ATOM 3185 C C . TRP A 1 391 ? 0.545 1.404 31.080 1.00 96.56 391 TRP A C 1
ATOM 3187 O O . TRP A 1 391 ? 0.407 2.394 31.800 1.00 96.56 391 TRP A O 1
ATOM 3197 N N . ILE A 1 392 ? 0.635 1.477 29.756 1.00 96.44 392 ILE A N 1
ATOM 3198 C CA . ILE A 1 392 ? 0.599 2.720 28.992 1.00 96.44 392 ILE A CA 1
ATOM 3199 C C . ILE A 1 392 ? -0.180 2.500 27.698 1.00 96.44 392 ILE A C 1
ATOM 3201 O O . ILE A 1 392 ? -0.213 1.390 27.161 1.00 96.44 392 ILE A O 1
ATOM 3205 N N . VAL A 1 393 ? -0.824 3.552 27.203 1.00 96.69 393 VAL A N 1
ATOM 3206 C CA . VAL A 1 393 ? -1.502 3.532 25.905 1.00 96.69 393 VAL A CA 1
ATOM 3207 C C . VAL A 1 393 ? -0.826 4.497 24.941 1.00 96.69 393 VAL A C 1
ATOM 3209 O O . VAL A 1 393 ? -0.467 5.611 25.322 1.00 96.69 393 VAL A O 1
ATOM 3212 N N . HIS A 1 394 ? -0.649 4.052 23.703 1.00 94.50 394 HIS A N 1
ATOM 3213 C CA . HIS A 1 394 ? -0.165 4.854 22.585 1.00 94.50 394 HIS A CA 1
ATOM 3214 C C . HIS A 1 394 ? -1.349 5.141 21.661 1.00 94.50 394 HIS A C 1
ATOM 3216 O O . HIS A 1 394 ? -2.005 4.211 21.188 1.00 94.50 394 HIS A O 1
ATOM 3222 N N . ILE A 1 395 ? -1.661 6.417 21.448 1.00 91.69 395 ILE A N 1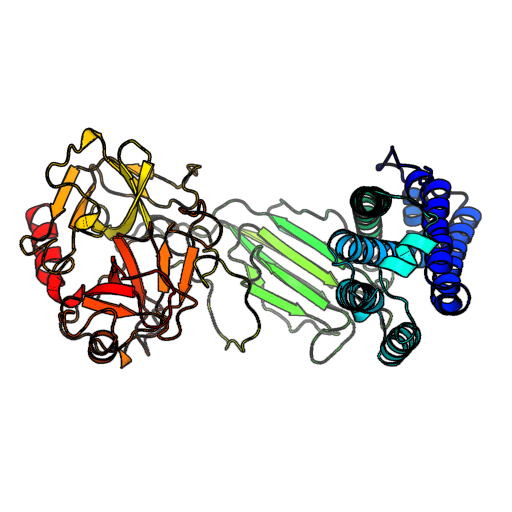
ATOM 3223 C CA . ILE A 1 395 ? -2.846 6.860 20.700 1.00 91.69 395 ILE A CA 1
ATOM 3224 C C . ILE A 1 395 ? -2.390 7.604 19.446 1.00 91.69 395 ILE A C 1
ATOM 3226 O O . ILE A 1 395 ? -1.546 8.497 19.540 1.00 91.69 395 ILE A O 1
ATOM 3230 N N . GLY A 1 396 ? -2.991 7.267 18.301 1.00 82.81 396 GLY A N 1
ATOM 3231 C CA . GLY A 1 396 ? -2.563 7.765 16.987 1.00 82.81 396 GLY A CA 1
ATOM 3232 C C . GLY A 1 396 ? -1.360 7.015 16.407 1.00 82.81 396 GLY A C 1
ATOM 3233 O O . GLY A 1 396 ? -0.807 7.462 15.407 1.00 82.81 396 GLY A O 1
ATOM 3234 N N . ASP A 1 397 ? -0.982 5.901 17.042 1.00 79.12 397 ASP A N 1
ATOM 3235 C CA . ASP A 1 397 ? 0.150 5.045 16.681 1.00 79.12 397 ASP A CA 1
ATOM 3236 C C . ASP A 1 397 ? -0.094 4.374 15.319 1.00 79.12 397 ASP A C 1
ATOM 3238 O O . ASP A 1 397 ? -1.223 3.997 14.982 1.00 79.12 397 ASP A O 1
ATOM 3242 N N . PHE A 1 398 ? 0.968 4.246 14.527 1.00 81.31 398 PHE A N 1
ATOM 3243 C CA . PHE A 1 398 ? 0.984 3.481 13.281 1.00 81.31 398 PHE A CA 1
ATOM 3244 C C . PHE A 1 398 ? 2.080 2.409 13.293 1.00 81.31 398 PHE A C 1
ATOM 3246 O O . PHE A 1 398 ? 1.824 1.303 12.808 1.00 81.31 398 PHE A O 1
ATOM 3253 N N . TYR A 1 399 ? 3.252 2.713 13.864 1.00 78.75 399 TYR A N 1
ATOM 3254 C CA . TYR A 1 399 ? 4.413 1.828 13.965 1.00 78.75 399 TYR A CA 1
ATOM 3255 C C . TYR A 1 399 ? 4.675 1.447 15.429 1.00 78.75 399 TYR A C 1
ATOM 3257 O O . TYR A 1 399 ? 5.056 2.281 16.242 1.00 78.75 399 TYR A O 1
ATOM 3265 N N . LEU A 1 400 ? 4.589 0.163 15.783 1.00 81.94 400 LEU A N 1
ATOM 3266 C CA . LEU A 1 400 ? 4.797 -0.256 17.174 1.00 81.94 400 LEU A CA 1
ATOM 3267 C C . LEU A 1 400 ? 6.202 0.059 17.724 1.00 81.94 400 LEU A C 1
ATOM 3269 O O . LEU A 1 400 ? 6.356 0.242 18.939 1.00 81.94 400 LEU A O 1
ATOM 3273 N N . ASP A 1 401 ? 7.226 0.108 16.876 1.00 77.31 401 ASP A N 1
ATOM 3274 C CA . ASP A 1 401 ? 8.620 0.345 17.261 1.00 77.31 401 ASP A CA 1
ATOM 3275 C C . ASP A 1 401 ? 9.073 1.814 17.193 1.00 77.31 401 ASP A C 1
ATOM 3277 O O . ASP A 1 401 ? 10.184 2.123 17.640 1.00 77.31 401 ASP A O 1
ATOM 3281 N N . TRP A 1 402 ? 8.229 2.725 16.702 1.00 69.56 402 TRP A N 1
ATOM 3282 C CA . TRP A 1 402 ? 8.587 4.124 16.490 1.00 69.56 402 TRP A CA 1
ATOM 3283 C C . TRP A 1 402 ? 7.451 5.073 16.865 1.00 69.56 402 TRP A C 1
ATOM 3285 O O . TRP A 1 402 ? 6.321 4.869 16.458 1.00 69.56 402 TRP A O 1
ATOM 3295 N N . ILE A 1 403 ? 7.775 6.132 17.612 1.00 70.12 403 ILE A N 1
ATOM 3296 C CA . ILE A 1 403 ? 6.797 7.130 18.061 1.00 70.12 403 ILE A CA 1
ATOM 3297 C C . ILE A 1 403 ? 6.890 8.364 17.164 1.00 70.12 403 ILE A C 1
ATOM 3299 O O . ILE A 1 403 ? 7.922 9.048 17.158 1.00 70.12 403 ILE A O 1
ATOM 3303 N N . ASP A 1 404 ? 5.814 8.665 16.440 1.00 67.44 404 ASP A N 1
ATOM 3304 C CA . ASP A 1 404 ? 5.701 9.857 15.600 1.00 67.44 404 ASP A CA 1
ATOM 3305 C C . ASP A 1 404 ? 5.340 11.139 16.391 1.00 67.44 404 ASP A C 1
ATOM 3307 O O . ASP A 1 404 ? 4.974 11.102 17.566 1.00 67.44 404 ASP A O 1
ATOM 3311 N N . SER A 1 405 ? 5.487 12.321 15.778 1.00 65.25 405 SER A N 1
ATOM 3312 C CA . SER A 1 405 ? 5.247 13.610 16.460 1.00 65.25 405 SER A CA 1
ATOM 3313 C C . SER A 1 405 ? 3.778 13.885 16.820 1.00 65.25 405 SER A C 1
ATOM 3315 O O . SER A 1 405 ? 3.492 14.793 17.598 1.00 65.25 405 SER A O 1
ATOM 3317 N N . GLU A 1 406 ? 2.851 13.149 16.215 1.00 66.88 406 GLU A N 1
ATOM 3318 C CA . GLU A 1 406 ? 1.403 13.182 16.422 1.00 66.88 406 GLU A CA 1
ATOM 3319 C C . GLU A 1 406 ? 0.914 11.999 17.280 1.00 66.88 406 GLU A C 1
ATOM 3321 O O . GLU A 1 406 ? -0.286 11.879 17.541 1.00 66.88 406 GLU A O 1
ATOM 3326 N N . GLU A 1 407 ? 1.806 11.142 17.766 1.00 76.94 407 GLU A N 1
ATOM 3327 C CA . GLU A 1 407 ? 1.485 10.110 18.743 1.00 76.94 407 GLU A CA 1
ATOM 3328 C C . GLU A 1 407 ? 1.541 10.662 20.163 1.00 76.94 407 GLU A C 1
ATOM 3330 O O . GLU A 1 407 ? 2.363 11.515 20.508 1.00 76.94 407 GLU A O 1
ATOM 3335 N N . ILE A 1 408 ? 0.655 10.159 21.022 1.00 85.75 408 ILE A N 1
ATOM 3336 C CA . ILE A 1 408 ? 0.705 10.464 22.452 1.00 85.75 408 ILE A CA 1
ATOM 3337 C C . ILE A 1 408 ? 0.793 9.190 23.273 1.00 85.75 408 ILE A C 1
ATOM 3339 O O . ILE A 1 408 ? 0.046 8.233 23.070 1.00 85.75 408 ILE A O 1
ATOM 3343 N N . LEU A 1 409 ? 1.698 9.233 24.245 1.00 92.88 409 LEU A N 1
ATOM 3344 C CA . LEU A 1 409 ? 1.868 8.218 25.269 1.00 92.88 409 LEU A CA 1
ATOM 3345 C C . LEU A 1 409 ? 1.127 8.682 26.516 1.00 92.88 409 LEU A C 1
ATOM 3347 O O . LEU A 1 409 ? 1.378 9.776 27.027 1.00 92.88 409 LEU A O 1
ATOM 3351 N N . MET A 1 410 ? 0.196 7.866 27.000 1.00 93.12 410 MET A N 1
ATOM 3352 C CA . MET A 1 410 ? -0.697 8.259 28.080 1.00 93.12 410 MET A CA 1
ATOM 3353 C C . MET A 1 410 ? -0.798 7.176 29.148 1.00 93.12 410 MET A C 1
ATOM 3355 O O . MET A 1 410 ? -1.036 6.003 28.862 1.00 93.12 410 MET A O 1
ATOM 3359 N N . ASN A 1 411 ? -0.641 7.588 30.406 1.00 95.94 411 ASN A N 1
ATOM 3360 C CA . ASN A 1 411 ? -0.840 6.702 31.546 1.00 95.94 411 ASN A CA 1
ATOM 3361 C C . ASN A 1 411 ? -2.325 6.365 31.718 1.00 95.94 411 ASN A C 1
ATOM 3363 O O . ASN A 1 411 ? -3.214 7.155 31.381 1.00 95.94 411 ASN A O 1
ATOM 3367 N N . ILE A 1 412 ? -2.585 5.202 32.307 1.00 96.81 412 ILE A N 1
ATOM 3368 C CA . ILE A 1 412 ? -3.935 4.732 32.606 1.00 96.81 412 ILE A CA 1
ATOM 3369 C C . ILE A 1 412 ? -4.334 5.163 34.022 1.00 96.81 412 ILE A C 1
ATOM 3371 O O . ILE A 1 412 ? -3.606 4.918 34.981 1.00 96.81 412 ILE A O 1
ATOM 3375 N N . SER A 1 413 ? -5.509 5.780 34.159 1.00 95.88 413 SER A N 1
ATOM 3376 C CA . SER A 1 413 ? -6.099 6.125 35.457 1.00 95.88 413 SER A CA 1
ATOM 3377 C C . SER A 1 413 ? -6.831 4.939 36.080 1.00 95.88 413 SER A C 1
ATOM 3379 O O . SER A 1 413 ? -6.724 4.707 37.283 1.00 95.88 413 SER A O 1
ATOM 3381 N N . SER A 1 414 ? -7.607 4.197 35.289 1.00 96.69 414 SER A N 1
ATOM 3382 C CA . SER A 1 414 ? -8.415 3.071 35.771 1.00 96.69 414 SER A CA 1
ATOM 3383 C C . SER A 1 414 ? -8.766 2.111 34.638 1.00 96.69 414 SER A C 1
ATOM 3385 O O . SER A 1 414 ? -8.874 2.523 33.484 1.00 96.69 414 SER A O 1
ATOM 3387 N N . ILE A 1 415 ? -8.970 0.838 34.983 1.00 97.06 415 ILE A N 1
ATOM 3388 C CA . ILE A 1 415 ? -9.436 -0.215 34.071 1.00 97.06 415 ILE A CA 1
ATOM 3389 C C . ILE A 1 415 ? -10.690 -0.843 34.676 1.00 97.06 415 ILE A C 1
ATOM 3391 O O . ILE A 1 415 ? -10.678 -1.268 35.831 1.00 97.06 415 ILE A O 1
ATOM 3395 N N . PHE A 1 416 ? -11.759 -0.921 33.889 1.00 96.50 416 PHE A N 1
ATOM 3396 C CA . PHE A 1 416 ? -13.053 -1.461 34.295 1.00 96.50 416 PHE A CA 1
ATOM 3397 C C . PHE A 1 416 ? -13.366 -2.704 33.469 1.00 96.50 416 PHE A C 1
ATOM 3399 O O . PHE A 1 416 ? -13.721 -2.601 32.298 1.00 96.50 416 PHE A O 1
ATOM 3406 N N . ILE A 1 417 ? -13.240 -3.881 34.080 1.00 95.88 417 ILE A N 1
ATOM 3407 C CA . ILE A 1 417 ? -13.628 -5.159 33.469 1.00 95.88 417 ILE A CA 1
ATOM 3408 C C . ILE A 1 417 ? -15.128 -5.372 33.677 1.00 95.88 417 ILE A C 1
ATOM 3410 O O . ILE A 1 417 ? -15.642 -5.147 34.776 1.00 95.88 417 ILE A O 1
ATOM 3414 N N . HIS A 1 418 ? -15.834 -5.828 32.641 1.00 95.50 418 HIS A N 1
ATOM 3415 C CA . HIS A 1 418 ? -17.260 -6.121 32.747 1.00 95.50 418 HIS A CA 1
ATOM 3416 C C . HIS A 1 418 ? -17.529 -7.180 33.842 1.00 95.50 418 HIS A C 1
ATOM 3418 O O . HIS A 1 418 ? -16.885 -8.232 33.851 1.00 95.50 418 HIS A O 1
ATOM 3424 N N . PRO A 1 419 ? -18.497 -6.968 34.756 1.00 92.94 419 PRO A N 1
ATOM 3425 C CA . PRO A 1 419 ? -18.692 -7.827 35.933 1.00 92.94 419 PRO A CA 1
ATOM 3426 C C . PRO A 1 419 ? -19.068 -9.278 35.597 1.00 92.94 419 PRO A C 1
ATOM 3428 O O . PRO A 1 419 ? -18.748 -10.193 36.353 1.00 92.94 419 PRO A O 1
ATOM 3431 N N . ASN A 1 420 ? -19.710 -9.494 34.447 1.00 92.25 420 ASN A N 1
ATOM 3432 C CA . ASN A 1 420 ? -20.089 -10.829 33.972 1.00 92.25 420 ASN A CA 1
ATOM 3433 C C . ASN A 1 420 ? -18.979 -11.541 33.176 1.00 92.25 420 ASN A C 1
ATOM 3435 O O . ASN A 1 420 ? -19.228 -12.622 32.646 1.00 92.25 420 ASN A O 1
ATOM 3439 N N . TYR A 1 421 ? -17.779 -10.958 33.056 1.00 91.50 421 TYR A N 1
ATOM 3440 C CA . TYR A 1 421 ? -16.689 -11.576 32.303 1.00 91.50 421 TYR A CA 1
ATOM 3441 C C . TYR A 1 421 ? -16.269 -12.919 32.918 1.00 91.50 421 TYR A C 1
ATOM 3443 O O . TYR A 1 421 ? -15.932 -13.022 34.106 1.00 91.50 421 TYR A O 1
ATOM 3451 N N . HIS A 1 422 ? -16.253 -13.972 32.098 1.00 77.56 422 HIS A N 1
ATOM 3452 C CA . HIS A 1 422 ? -15.975 -15.331 32.554 1.00 77.56 422 HIS A CA 1
ATOM 3453 C C . HIS A 1 422 ? -15.051 -16.110 31.605 1.00 77.56 422 HIS A C 1
ATOM 3455 O O . HIS A 1 422 ? -15.503 -16.798 30.693 1.00 77.56 422 HIS A O 1
ATOM 3461 N N . LEU A 1 423 ? -13.751 -16.157 31.932 1.00 73.88 423 LEU A N 1
ATOM 3462 C CA . LEU A 1 423 ? -12.725 -16.951 31.222 1.00 73.88 423 LEU A CA 1
ATOM 3463 C C . LEU A 1 423 ? -13.143 -18.404 30.913 1.00 73.88 423 LEU A C 1
ATOM 3465 O O . LEU A 1 423 ? -12.848 -18.931 29.847 1.00 73.88 423 LEU A O 1
ATOM 3469 N N . ARG A 1 424 ? -13.830 -19.078 31.847 1.00 71.38 424 ARG A N 1
ATOM 3470 C CA . ARG A 1 424 ? -14.211 -20.500 31.708 1.00 71.38 424 ARG A CA 1
ATOM 3471 C C . ARG A 1 424 ? -15.432 -20.742 30.811 1.00 71.38 424 ARG A C 1
ATOM 3473 O O . ARG A 1 424 ? -15.708 -21.894 30.494 1.00 71.38 424 ARG A O 1
ATOM 3480 N N . LYS A 1 425 ? -16.154 -19.693 30.411 1.00 72.38 425 LYS A N 1
ATOM 3481 C CA . LYS A 1 425 ? -17.313 -19.756 29.509 1.00 72.38 425 LYS A CA 1
ATOM 3482 C C . LYS A 1 425 ? -16.963 -19.156 28.144 1.00 72.38 425 LYS A C 1
ATOM 3484 O O . LYS A 1 425 ? -17.665 -18.277 27.675 1.00 72.38 425 LYS A O 1
ATOM 3489 N N . LEU A 1 426 ? -15.854 -19.598 27.542 1.00 77.50 426 LEU A N 1
ATOM 3490 C CA . LEU A 1 426 ? -15.385 -19.108 26.234 1.00 77.50 426 LEU A CA 1
ATOM 3491 C C . LEU A 1 426 ? -15.348 -17.573 26.141 1.00 77.50 426 LEU A C 1
ATOM 3493 O O . LEU A 1 426 ? -15.846 -17.007 25.178 1.00 77.50 426 LEU A O 1
ATOM 3497 N N . TYR A 1 427 ? -14.778 -16.906 27.149 1.00 82.81 427 TYR A N 1
ATOM 3498 C CA . TYR A 1 427 ? -14.653 -15.443 27.148 1.00 82.81 427 TYR A CA 1
ATOM 3499 C C . TYR A 1 427 ? -16.001 -14.703 27.022 1.00 82.81 427 TYR A C 1
ATOM 3501 O O . TYR A 1 427 ? -16.072 -13.613 26.468 1.00 82.81 427 TYR A O 1
ATOM 3509 N N . ASP A 1 428 ? -17.094 -15.265 27.546 1.00 88.50 428 ASP A N 1
ATOM 3510 C CA . ASP A 1 428 ? -18.366 -14.542 27.589 1.00 88.50 428 ASP A CA 1
ATOM 3511 C C . ASP A 1 428 ? -18.224 -13.228 28.386 1.00 88.50 428 ASP A C 1
ATOM 3513 O O . ASP A 1 428 ? -17.523 -13.177 29.406 1.00 88.50 428 ASP A O 1
ATOM 3517 N N . TYR A 1 429 ? -18.876 -12.172 27.895 1.00 92.81 429 TYR A N 1
ATOM 3518 C CA . TYR A 1 429 ? -18.746 -10.781 28.344 1.00 92.81 429 TYR A CA 1
ATOM 3519 C C . TYR A 1 429 ? -17.313 -10.213 28.356 1.00 92.81 429 TYR A C 1
ATOM 3521 O O . TYR A 1 429 ? -16.935 -9.484 29.275 1.00 92.81 429 TYR A O 1
ATOM 3529 N N . ASP A 1 430 ? -16.506 -10.522 27.342 1.00 95.06 430 ASP A N 1
ATOM 3530 C CA . ASP A 1 430 ? -15.136 -10.019 27.193 1.00 95.06 430 ASP A CA 1
ATOM 3531 C C . ASP A 1 430 ? -15.077 -8.545 26.748 1.00 95.06 430 ASP A C 1
ATOM 3533 O O . ASP A 1 430 ? -14.805 -8.230 25.589 1.00 95.06 430 ASP A O 1
ATOM 3537 N N . TYR A 1 431 ? -15.347 -7.644 27.698 1.00 95.69 431 TYR A N 1
ATOM 3538 C CA . TYR A 1 431 ? -15.313 -6.188 27.531 1.00 95.69 431 TYR A CA 1
ATOM 3539 C C . TYR A 1 431 ? -14.549 -5.518 28.676 1.00 95.69 431 TYR A C 1
ATOM 3541 O O . TYR A 1 431 ? -14.753 -5.845 29.852 1.00 95.69 431 TYR A O 1
ATOM 3549 N N . ALA A 1 432 ? -13.730 -4.523 28.346 1.00 97.12 432 ALA A N 1
ATOM 3550 C CA . ALA A 1 432 ? -13.097 -3.641 29.313 1.00 97.12 432 ALA A CA 1
ATOM 3551 C C . ALA A 1 432 ? -13.050 -2.188 28.822 1.00 97.12 432 ALA A C 1
ATOM 3553 O O . ALA A 1 432 ? -12.864 -1.917 27.636 1.00 97.12 432 ALA A O 1
ATOM 3554 N N . LEU A 1 433 ? -13.183 -1.254 29.763 1.00 97.62 433 LEU A N 1
ATOM 3555 C CA . LEU A 1 433 ? -12.964 0.173 29.544 1.00 97.62 433 LEU A CA 1
ATOM 3556 C C . LEU A 1 433 ? -11.670 0.619 30.214 1.00 97.62 433 LEU A C 1
ATOM 3558 O O . LEU A 1 433 ? -11.354 0.185 31.322 1.00 97.62 433 LEU A O 1
ATOM 3562 N N . ILE A 1 434 ? -10.957 1.534 29.567 1.00 98.12 434 ILE A N 1
ATOM 3563 C CA . ILE A 1 434 ? -9.778 2.200 30.118 1.00 98.12 434 ILE A CA 1
ATOM 3564 C C . ILE A 1 434 ? -10.103 3.689 30.246 1.00 98.12 434 ILE A C 1
ATOM 3566 O O . ILE A 1 434 ? -10.450 4.324 29.250 1.00 98.12 434 ILE A O 1
ATOM 3570 N N . LYS A 1 435 ? -9.961 4.250 31.453 1.00 96.81 435 LYS A N 1
ATOM 3571 C CA . LYS A 1 435 ? -9.950 5.704 31.664 1.00 96.81 435 LYS A CA 1
ATOM 3572 C C . LYS A 1 435 ? -8.509 6.191 31.607 1.00 96.81 435 LYS A C 1
ATOM 3574 O O . LYS A 1 435 ? -7.656 5.695 32.352 1.00 96.81 435 LYS A O 1
ATOM 3579 N N . THR A 1 436 ? -8.222 7.154 30.747 1.00 95.38 436 THR A N 1
ATOM 3580 C CA . THR A 1 436 ? -6.884 7.741 30.644 1.00 95.38 436 THR A CA 1
ATOM 3581 C C . THR A 1 436 ? -6.603 8.741 31.769 1.00 95.38 436 THR A C 1
ATOM 3583 O O . THR A 1 436 ? -7.517 9.297 32.378 1.00 95.38 436 THR A O 1
ATOM 3586 N N . ALA A 1 437 ? -5.324 8.975 32.078 1.00 93.69 437 ALA A N 1
ATOM 3587 C CA . ALA A 1 437 ? -4.911 9.909 33.131 1.00 93.69 437 ALA A CA 1
ATOM 3588 C C . ALA A 1 437 ? -5.234 11.381 32.815 1.00 93.69 437 ALA A C 1
ATOM 3590 O O . ALA A 1 437 ? -5.400 12.184 33.731 1.00 93.69 437 ALA A O 1
ATOM 3591 N N . SER A 1 438 ? -5.330 11.741 31.535 1.00 87.88 438 SER A N 1
ATOM 3592 C CA . SER A 1 438 ? -5.647 13.093 31.073 1.00 87.88 438 SER A CA 1
ATOM 3593 C C . SER A 1 438 ? -6.515 13.064 29.814 1.00 87.88 438 SER A C 1
ATOM 3595 O O . SER A 1 438 ? -6.654 12.029 29.162 1.00 87.88 438 SER A O 1
ATOM 3597 N N . SER A 1 439 ? -7.144 14.200 29.500 1.00 83.12 439 SER A N 1
ATOM 3598 C CA . SER A 1 439 ? -7.946 14.342 28.283 1.00 83.12 439 SER A CA 1
ATOM 3599 C C . SER A 1 439 ? -7.067 14.374 27.038 1.00 83.12 439 SER A C 1
ATOM 3601 O O . SER A 1 439 ? -6.081 15.106 26.964 1.00 83.12 439 SER A O 1
ATOM 3603 N N . ILE A 1 440 ? -7.484 13.612 26.039 1.00 84.75 440 ILE A N 1
ATOM 3604 C CA . ILE A 1 440 ? -6.887 13.498 24.718 1.00 84.75 440 ILE A CA 1
ATOM 3605 C C . ILE A 1 440 ? -7.353 14.680 23.876 1.00 84.75 440 ILE A C 1
ATOM 3607 O O . ILE A 1 440 ? -8.547 14.970 23.787 1.00 84.75 440 ILE A O 1
ATOM 3611 N N . GLN A 1 441 ? -6.397 15.366 23.254 1.00 79.81 441 GLN A N 1
ATOM 3612 C CA . GLN A 1 441 ? -6.684 16.395 22.264 1.00 79.81 441 GLN A CA 1
ATOM 3613 C C . GLN A 1 441 ? -6.872 15.750 20.897 1.00 79.81 441 GLN A C 1
ATOM 3615 O O . GLN A 1 441 ? -5.962 15.094 20.373 1.00 79.81 441 GLN A O 1
ATOM 3620 N N . TYR A 1 442 ? -8.053 15.956 20.327 1.00 78.38 442 TYR A N 1
ATOM 3621 C CA . TYR A 1 442 ? -8.390 15.397 19.032 1.00 78.38 442 TYR A CA 1
ATOM 3622 C C . TYR A 1 442 ? -7.625 16.071 17.891 1.00 78.38 442 TYR A C 1
ATOM 3624 O O . TYR A 1 442 ? -7.422 17.285 17.886 1.00 78.38 442 TYR A O 1
ATOM 3632 N N . THR A 1 443 ? -7.215 15.260 16.921 1.00 75.06 443 THR A N 1
ATOM 3633 C CA . THR A 1 443 ? -6.547 15.660 15.671 1.00 75.06 443 THR A CA 1
ATOM 3634 C C . THR A 1 443 ? -7.000 14.732 14.552 1.00 75.06 443 THR A C 1
ATOM 3636 O O . THR A 1 443 ? -7.699 13.760 14.815 1.00 75.06 443 THR A O 1
ATOM 3639 N N . SER A 1 444 ? -6.574 14.957 13.308 1.00 72.62 444 SER A N 1
ATOM 3640 C CA . SER A 1 444 ? -6.878 14.051 12.188 1.00 72.62 444 SER A CA 1
ATOM 3641 C C . SER A 1 444 ? -6.411 12.602 12.400 1.00 72.62 444 SER A C 1
ATOM 3643 O O . SER A 1 444 ? -6.935 11.709 11.744 1.00 72.62 444 SER A O 1
ATOM 3645 N N . LYS A 1 445 ? -5.472 12.353 13.326 1.00 75.56 445 LYS A N 1
ATOM 3646 C CA . LYS A 1 445 ? -4.993 11.014 13.713 1.00 75.56 445 LYS A CA 1
ATOM 3647 C C . LYS A 1 445 ? -5.534 10.520 15.062 1.00 75.56 445 LYS A C 1
ATOM 3649 O O . LYS A 1 445 ? -5.205 9.414 15.472 1.00 75.56 445 LYS A O 1
ATOM 3654 N N . ARG A 1 446 ? -6.322 11.338 15.770 1.00 85.25 446 ARG A N 1
ATOM 3655 C CA . ARG A 1 446 ? -6.859 11.054 17.110 1.00 85.25 446 ARG A CA 1
ATOM 3656 C C . ARG A 1 446 ? -8.321 11.485 17.169 1.00 85.25 446 ARG A C 1
ATOM 3658 O O . ARG A 1 446 ? -8.628 12.566 17.667 1.00 85.25 446 ARG A O 1
ATOM 3665 N N . LEU A 1 447 ? -9.218 10.661 16.636 1.00 86.12 447 LEU A N 1
ATOM 3666 C CA . LEU A 1 447 ? -10.667 10.890 16.653 1.00 86.12 447 LEU A CA 1
ATOM 3667 C C . LEU A 1 447 ? -11.378 9.671 17.231 1.00 86.12 447 LEU A C 1
ATOM 3669 O O . LEU A 1 447 ? -10.953 8.547 16.969 1.00 86.12 447 LEU A O 1
ATOM 3673 N N . PRO A 1 448 ? -12.458 9.867 18.002 1.00 89.25 448 PRO A N 1
ATOM 3674 C CA . PRO A 1 448 ? -13.197 8.751 18.561 1.00 89.25 448 PRO A CA 1
ATOM 3675 C C . PRO A 1 448 ? -14.042 8.048 17.490 1.00 89.25 448 PRO A C 1
ATOM 3677 O O . PRO A 1 448 ? -14.608 8.705 16.616 1.00 89.25 448 PRO A O 1
ATOM 3680 N N . ILE A 1 449 ? -14.196 6.727 17.587 1.00 93.00 449 ILE A N 1
ATOM 3681 C CA . ILE A 1 449 ? -15.184 5.963 16.807 1.00 93.00 449 ILE A CA 1
ATOM 3682 C C . ILE A 1 449 ? -16.569 6.046 17.462 1.00 93.00 449 ILE A C 1
ATOM 3684 O O . ILE A 1 449 ? -16.676 6.165 18.683 1.00 93.00 449 ILE A O 1
ATOM 3688 N N . CYS A 1 450 ? -17.648 5.991 16.675 1.00 86.75 450 CYS A N 1
ATOM 3689 C CA . CYS A 1 450 ? -18.992 5.906 17.245 1.00 86.75 450 CYS A CA 1
ATOM 3690 C C . CYS A 1 450 ? -19.281 4.498 17.765 1.00 86.75 450 CYS A C 1
ATOM 3692 O O . CYS A 1 450 ? -18.918 3.515 17.130 1.00 86.75 450 CYS A O 1
ATOM 3694 N N . ILE A 1 451 ? -20.004 4.382 18.878 1.00 85.19 451 ILE A N 1
ATOM 3695 C CA . ILE A 1 451 ? -20.544 3.097 19.343 1.00 85.19 451 ILE A CA 1
ATOM 3696 C C . ILE A 1 451 ? -21.976 2.964 18.824 1.00 85.19 451 ILE A C 1
ATOM 3698 O O . ILE A 1 451 ? -22.778 3.893 18.954 1.00 85.19 451 ILE A O 1
ATOM 3702 N N . LEU A 1 452 ? -22.316 1.820 18.227 1.00 78.06 452 LEU A N 1
ATOM 3703 C CA . LEU A 1 452 ? -23.673 1.589 17.734 1.00 78.06 452 LEU A CA 1
ATOM 3704 C C . LEU A 1 452 ? -24.660 1.412 18.902 1.00 78.06 452 LEU A C 1
ATOM 3706 O O . LEU A 1 452 ? -24.716 0.360 19.537 1.00 78.06 452 LEU A O 1
ATOM 3710 N N . ASN A 1 453 ? -25.494 2.426 19.142 1.00 64.75 453 ASN A N 1
ATOM 3711 C CA . ASN A 1 453 ? -26.466 2.457 20.243 1.00 64.75 453 ASN A CA 1
ATOM 3712 C C . ASN A 1 453 ? -27.830 1.806 19.906 1.00 64.75 453 ASN A C 1
ATOM 3714 O O . ASN A 1 453 ? -28.874 2.251 20.380 1.00 64.75 453 ASN A O 1
ATOM 3718 N N . SER A 1 454 ? -27.855 0.780 19.049 1.00 63.62 454 SER A N 1
ATOM 3719 C CA . SER A 1 454 ? -29.083 0.025 18.756 1.00 63.62 454 SER A CA 1
ATOM 3720 C C . SER A 1 454 ? -29.134 -1.244 19.600 1.00 63.62 454 SER A C 1
ATOM 3722 O O . SER A 1 454 ? -28.157 -1.984 19.659 1.00 63.62 454 SER A O 1
ATOM 3724 N N . THR A 1 455 ? -30.281 -1.526 20.220 1.00 54.91 455 THR A N 1
ATOM 3725 C CA . THR A 1 455 ? -30.526 -2.773 20.968 1.00 54.91 455 THR A CA 1
ATOM 3726 C C . THR A 1 455 ? -30.681 -3.993 20.061 1.00 54.91 455 THR A C 1
ATOM 3728 O O . THR A 1 455 ? -30.583 -5.122 20.531 1.00 54.91 455 THR A O 1
ATOM 3731 N N . LEU A 1 456 ? -30.913 -3.783 18.763 1.00 53.72 456 LEU A N 1
ATOM 3732 C CA . LEU A 1 456 ? -31.008 -4.836 17.759 1.00 53.72 456 LEU A CA 1
ATOM 3733 C C . LEU A 1 456 ? -30.120 -4.462 16.573 1.00 53.72 456 LEU A C 1
ATOM 3735 O O . LEU A 1 456 ? -30.434 -3.558 15.795 1.00 53.72 456 LEU A O 1
ATOM 3739 N N . MET A 1 457 ? -28.995 -5.159 16.438 1.00 58.84 457 MET A N 1
ATOM 3740 C CA . MET A 1 457 ? -28.173 -5.092 15.236 1.00 58.84 457 MET A CA 1
ATOM 3741 C C . MET A 1 457 ? -28.842 -5.912 14.140 1.00 58.84 457 MET A C 1
ATOM 3743 O O . MET A 1 457 ? -28.824 -7.142 14.174 1.00 58.84 457 MET A O 1
ATOM 3747 N N . ASN A 1 458 ? -29.429 -5.247 13.150 1.00 65.56 458 ASN A N 1
ATOM 3748 C CA . ASN A 1 458 ? -29.779 -5.935 11.920 1.00 65.56 458 ASN A CA 1
ATOM 3749 C C . ASN A 1 458 ? -28.529 -5.978 11.038 1.00 65.56 458 ASN A C 1
ATOM 3751 O O . ASN A 1 458 ? -28.145 -4.960 10.471 1.00 65.56 458 ASN A O 1
ATOM 3755 N N . ILE A 1 459 ? -27.898 -7.149 10.921 1.00 60.94 459 ILE A N 1
ATOM 3756 C CA . ILE A 1 459 ? -26.696 -7.353 10.090 1.00 60.94 459 ILE A CA 1
ATOM 3757 C C . ILE A 1 459 ? -26.926 -6.872 8.646 1.00 60.94 459 ILE A C 1
ATOM 3759 O O . ILE A 1 459 ? -26.003 -6.370 8.020 1.00 60.94 459 ILE A O 1
ATOM 3763 N N . ASN A 1 460 ? -28.164 -6.931 8.142 1.00 61.28 460 ASN A N 1
ATOM 3764 C CA . ASN A 1 460 ? -28.509 -6.467 6.792 1.00 61.28 460 ASN A CA 1
ATOM 3765 C C . ASN A 1 460 ? -28.483 -4.936 6.631 1.00 61.28 460 ASN A C 1
ATOM 3767 O O . ASN A 1 460 ? -28.623 -4.439 5.520 1.00 61.28 460 ASN A O 1
ATOM 3771 N N . GLN A 1 461 ? -28.370 -4.185 7.727 1.00 65.56 461 GLN A N 1
ATOM 3772 C CA . GLN A 1 461 ? -28.204 -2.729 7.724 1.00 65.56 461 GLN A CA 1
ATOM 3773 C C . GLN A 1 461 ? -26.734 -2.316 7.839 1.00 65.56 461 GLN A C 1
ATOM 3775 O O . GLN A 1 461 ? -26.455 -1.123 7.896 1.00 65.56 461 GLN A O 1
ATOM 3780 N N . LEU A 1 462 ? -25.807 -3.273 7.912 1.00 72.75 462 LEU A N 1
ATOM 3781 C CA . LEU A 1 462 ? -24.377 -3.016 7.982 1.00 72.75 462 LEU A CA 1
ATOM 3782 C C . LEU A 1 462 ? -23.739 -3.296 6.629 1.00 72.75 462 LEU A C 1
ATOM 3784 O O . LEU A 1 462 ? -24.041 -4.295 5.980 1.00 72.75 462 LEU A O 1
ATOM 3788 N N . ASP A 1 463 ? -22.835 -2.416 6.234 1.00 66.38 463 ASP A N 1
ATOM 3789 C CA . ASP A 1 463 ? -22.019 -2.558 5.040 1.00 66.38 463 ASP A CA 1
ATOM 3790 C C . ASP A 1 463 ? -20.553 -2.249 5.385 1.00 66.38 463 ASP A C 1
ATOM 3792 O O . ASP A 1 463 ? -20.261 -1.602 6.395 1.00 66.38 463 ASP A O 1
ATOM 3796 N N . ARG A 1 464 ? -19.621 -2.736 4.559 1.00 71.75 464 ARG A N 1
ATOM 3797 C CA . ARG A 1 464 ? -18.181 -2.427 4.647 1.00 71.75 464 ARG A CA 1
ATOM 3798 C C . ARG A 1 464 ? -17.602 -2.611 6.057 1.00 71.75 464 ARG A C 1
ATOM 3800 O O . ARG A 1 464 ? -17.109 -1.670 6.666 1.00 71.75 464 ARG A O 1
ATOM 3807 N N . CYS A 1 465 ? -17.646 -3.832 6.583 1.00 86.88 465 CYS A N 1
ATOM 3808 C CA . CYS A 1 465 ? -17.063 -4.140 7.888 1.00 86.88 465 CYS A CA 1
ATOM 3809 C C . CYS A 1 465 ? -15.553 -4.403 7.801 1.00 86.88 465 CYS A C 1
ATOM 3811 O O . CYS A 1 465 ? -15.101 -5.201 6.979 1.00 86.88 465 CYS A O 1
ATOM 3813 N N . TYR A 1 466 ? -14.785 -3.768 8.682 1.00 91.25 466 TYR A N 1
ATOM 3814 C CA . TYR A 1 466 ? -13.338 -3.897 8.793 1.00 91.25 466 TYR A CA 1
ATOM 3815 C C . TYR A 1 466 ? -12.903 -4.205 10.225 1.00 91.25 466 TYR A C 1
ATOM 3817 O O . TYR A 1 466 ? -13.545 -3.819 11.202 1.00 91.25 466 TYR A O 1
ATOM 3825 N N . VAL A 1 467 ? -11.758 -4.865 10.337 1.00 91.31 467 VAL A N 1
ATOM 3826 C CA . VAL A 1 467 ? -10.960 -4.952 11.565 1.00 91.31 467 VAL A CA 1
ATOM 3827 C C . VAL A 1 467 ? -9.610 -4.320 11.277 1.00 91.31 467 VAL A C 1
ATOM 3829 O O . VAL A 1 467 ? -9.086 -4.500 10.179 1.00 91.31 467 VAL A O 1
ATOM 3832 N N . ALA A 1 468 ? -9.051 -3.589 12.238 1.00 90.88 468 ALA A N 1
ATOM 3833 C CA . ALA A 1 468 ? -7.702 -3.043 12.142 1.00 90.88 468 ALA A CA 1
ATOM 3834 C C . ALA A 1 468 ? -6.889 -3.367 13.397 1.00 90.88 468 ALA A C 1
ATOM 3836 O O . ALA A 1 468 ? -7.430 -3.389 14.500 1.00 90.88 468 ALA A O 1
ATOM 3837 N N . GLY A 1 469 ? -5.595 -3.625 13.240 1.00 90.88 469 GLY A N 1
ATOM 3838 C CA . GLY A 1 469 ? -4.726 -4.015 14.345 1.00 90.88 469 GLY A CA 1
ATOM 3839 C C . GLY A 1 469 ? -3.294 -4.316 13.917 1.00 90.88 469 GLY A C 1
ATOM 3840 O O . GLY A 1 469 ? -2.935 -4.196 12.743 1.00 90.88 469 GLY A O 1
ATOM 3841 N N . TRP A 1 470 ? -2.483 -4.680 14.909 1.00 88.31 470 TRP A N 1
ATOM 3842 C CA . TRP A 1 470 ? -1.066 -5.033 14.766 1.00 88.31 470 TRP A CA 1
ATOM 3843 C C . TRP A 1 470 ? -0.809 -6.526 15.020 1.00 88.31 470 TRP A C 1
ATOM 3845 O O . TRP A 1 470 ? 0.318 -6.938 15.302 1.00 88.31 470 TRP A O 1
ATOM 3855 N N . GLY A 1 471 ? -1.855 -7.352 14.970 1.00 74.44 471 GLY A N 1
ATOM 3856 C CA . GLY A 1 471 ? -1.765 -8.782 15.214 1.00 74.44 471 GLY A CA 1
ATOM 3857 C C . GLY A 1 471 ? -0.946 -9.555 14.181 1.00 74.44 471 GLY A C 1
ATOM 3858 O O . GLY A 1 471 ? -0.373 -9.018 13.231 1.00 74.44 471 GLY A O 1
ATOM 3859 N N . SER A 1 472 ? -0.870 -10.860 14.415 1.00 62.56 472 SER A N 1
ATOM 3860 C CA . SER A 1 472 ? -0.037 -11.813 13.702 1.00 62.56 472 SER A CA 1
ATOM 3861 C C . SER A 1 472 ? -0.339 -11.801 12.210 1.00 62.56 472 SER A C 1
ATOM 3863 O O . SER A 1 472 ? -1.481 -11.934 11.768 1.00 62.56 472 SER A O 1
ATOM 3865 N N . SER A 1 473 ? 0.736 -11.724 11.436 1.00 53.62 473 SER A N 1
ATOM 3866 C CA . SER A 1 473 ? 0.759 -11.916 9.989 1.00 53.62 473 SER A CA 1
ATOM 3867 C C . SER A 1 473 ? 1.378 -13.278 9.652 1.00 53.62 473 SER A C 1
ATOM 3869 O O . SER A 1 473 ? 1.832 -13.993 10.546 1.00 53.62 473 SER A O 1
ATOM 3871 N N . GLU A 1 474 ? 1.405 -13.664 8.371 1.00 43.69 474 GLU A N 1
ATOM 3872 C CA . GLU A 1 474 ? 2.046 -14.928 7.951 1.00 43.69 474 GLU A CA 1
ATOM 3873 C C . GLU A 1 474 ? 3.562 -14.952 8.218 1.00 43.69 474 GLU A C 1
ATOM 3875 O O . GLU A 1 474 ? 4.141 -16.029 8.334 1.00 43.69 474 GLU A O 1
ATOM 3880 N N . ASP A 1 475 ? 4.188 -13.777 8.336 1.00 39.91 475 ASP A N 1
ATOM 3881 C CA . ASP A 1 475 ? 5.643 -13.615 8.406 1.00 39.91 475 ASP A CA 1
ATOM 3882 C C . ASP A 1 475 ? 6.138 -13.193 9.806 1.00 39.91 475 ASP A C 1
ATOM 3884 O O . ASP A 1 475 ? 7.335 -13.251 10.086 1.00 39.91 475 ASP A O 1
ATOM 3888 N N . SER A 1 476 ? 5.234 -12.781 10.706 1.00 51.62 476 SER A N 1
ATOM 3889 C CA . SER A 1 476 ? 5.578 -12.334 12.061 1.00 51.62 476 SER A CA 1
ATOM 3890 C C . SER A 1 476 ? 4.410 -12.491 13.045 1.00 51.62 476 SER A C 1
ATOM 3892 O O . SER A 1 476 ? 3.273 -12.173 12.683 1.00 51.62 476 SER A O 1
ATOM 3894 N N . PRO A 1 477 ? 4.667 -12.893 14.308 1.00 60.94 477 PRO A N 1
ATOM 3895 C CA . PRO A 1 477 ? 3.646 -12.963 15.357 1.00 60.94 477 PRO A CA 1
ATOM 3896 C C . PRO A 1 477 ? 3.012 -11.604 15.704 1.00 60.94 477 PRO A C 1
ATOM 3898 O O . PRO A 1 477 ? 1.936 -11.583 16.293 1.00 60.94 477 PRO A O 1
ATOM 3901 N N . ILE A 1 478 ? 3.661 -10.486 15.351 1.00 71.75 478 ILE A N 1
ATOM 3902 C CA . ILE A 1 478 ? 3.176 -9.107 15.532 1.00 71.75 478 ILE A CA 1
ATOM 3903 C C . ILE A 1 478 ? 3.620 -8.276 14.316 1.00 71.75 478 ILE A C 1
ATOM 3905 O O . ILE A 1 478 ? 4.787 -8.342 13.919 1.00 71.75 478 ILE A O 1
ATOM 3909 N N . SER A 1 479 ? 2.708 -7.513 13.715 1.00 76.25 479 SER A N 1
ATOM 3910 C CA . SER A 1 479 ? 3.016 -6.553 12.646 1.00 76.25 479 SER A CA 1
ATOM 3911 C C . SER A 1 479 ? 3.533 -5.249 13.248 1.00 76.25 479 SER A C 1
ATOM 3913 O O . SER A 1 479 ? 2.941 -4.753 14.203 1.00 76.25 479 SER A O 1
ATOM 3915 N N . ASN A 1 480 ? 4.609 -4.675 12.704 1.00 79.44 480 ASN A N 1
ATOM 3916 C CA . ASN A 1 480 ? 5.064 -3.368 13.174 1.00 79.44 480 ASN A CA 1
ATOM 3917 C C . ASN A 1 480 ? 4.085 -2.268 12.745 1.00 79.44 480 ASN A C 1
ATOM 3919 O O . ASN A 1 480 ? 3.735 -1.402 13.536 1.00 79.44 480 ASN A O 1
ATOM 3923 N N . GLU A 1 481 ? 3.598 -2.344 11.511 1.00 85.31 481 GLU A N 1
ATOM 3924 C CA . GLU A 1 481 ? 2.656 -1.394 10.933 1.00 85.31 481 GLU A CA 1
ATOM 3925 C C . GLU A 1 481 ? 1.203 -1.786 11.188 1.00 85.31 481 GLU A C 1
ATOM 3927 O O . GLU A 1 481 ? 0.859 -2.976 11.186 1.00 85.31 481 GLU A O 1
ATOM 3932 N N . LEU A 1 482 ? 0.336 -0.781 11.330 1.00 86.62 482 LEU A N 1
ATOM 3933 C CA . LEU A 1 482 ? -1.106 -0.972 11.430 1.00 86.62 482 LEU A CA 1
ATOM 3934 C C . LEU A 1 482 ? -1.662 -1.532 10.117 1.00 86.62 482 LEU A C 1
ATOM 3936 O O . LEU A 1 482 ? -1.468 -0.979 9.030 1.00 86.62 482 LEU A O 1
ATOM 3940 N N . ARG A 1 483 ? -2.434 -2.608 10.218 1.00 86.00 483 ARG A N 1
ATOM 3941 C CA . ARG A 1 483 ? -3.070 -3.263 9.074 1.00 86.00 483 ARG A CA 1
ATOM 3942 C C . ARG A 1 483 ? -4.576 -3.333 9.265 1.00 86.00 483 ARG A C 1
ATOM 3944 O O . ARG A 1 483 ? -5.073 -3.191 10.380 1.00 86.00 483 ARG A O 1
ATOM 3951 N N . HIS A 1 484 ? -5.306 -3.542 8.175 1.00 86.94 484 HIS A N 1
ATOM 3952 C CA . HIS A 1 484 ? -6.758 -3.695 8.204 1.00 86.94 484 HIS A CA 1
ATOM 3953 C C . HIS A 1 484 ? -7.251 -4.825 7.293 1.00 86.94 484 HIS A C 1
ATOM 3955 O O . HIS A 1 484 ? -6.573 -5.246 6.360 1.00 86.94 484 HIS A O 1
ATOM 3961 N N . LEU A 1 485 ? -8.440 -5.348 7.563 1.00 82.75 485 LEU A N 1
ATOM 3962 C CA . LEU A 1 485 ? -9.033 -6.437 6.797 1.00 82.75 485 LEU A CA 1
ATOM 3963 C C . LEU A 1 485 ? -10.537 -6.225 6.668 1.00 82.75 485 LEU A C 1
ATOM 3965 O O . LEU A 1 485 ? -11.224 -6.110 7.681 1.00 82.75 485 LEU A O 1
ATOM 3969 N N . TYR A 1 486 ? -11.041 -6.252 5.433 1.00 82.31 486 TYR A N 1
ATOM 3970 C CA . TYR A 1 486 ? -12.471 -6.406 5.187 1.00 82.31 486 TYR A CA 1
ATOM 3971 C C . TYR A 1 486 ? -12.934 -7.792 5.648 1.00 82.31 486 TYR A C 1
ATOM 3973 O O . TYR A 1 486 ? -12.393 -8.822 5.214 1.00 82.31 486 TYR A O 1
ATOM 3981 N N . ILE A 1 487 ? -13.958 -7.819 6.499 1.00 81.00 487 ILE A N 1
ATOM 3982 C CA . ILE A 1 487 ? -14.446 -9.043 7.123 1.00 81.00 487 ILE A CA 1
ATOM 3983 C C . ILE A 1 487 ? -15.977 -9.161 7.034 1.00 81.00 487 ILE A C 1
ATOM 3985 O O . ILE A 1 487 ? -16.699 -8.285 7.510 1.00 81.00 487 ILE A O 1
ATOM 3989 N N . PRO A 1 488 ? -16.512 -10.246 6.444 1.00 79.81 488 PRO A N 1
ATOM 3990 C CA . PRO A 1 488 ? -17.952 -10.446 6.376 1.00 79.81 488 PRO A CA 1
ATOM 3991 C C . PRO A 1 488 ? -18.497 -10.924 7.724 1.00 79.81 488 PRO A C 1
ATOM 3993 O O . PRO A 1 488 ? -17.905 -11.784 8.380 1.00 79.81 488 PRO A O 1
ATOM 3996 N N . LEU A 1 489 ? -19.661 -10.407 8.112 1.00 84.38 489 LEU A N 1
ATOM 3997 C CA . LEU A 1 489 ? -20.393 -10.891 9.279 1.00 84.38 489 LEU A CA 1
ATOM 3998 C C . LEU A 1 489 ? -21.106 -12.206 8.949 1.00 84.38 489 LEU A C 1
ATOM 4000 O O . LEU A 1 489 ? -21.706 -12.364 7.885 1.00 84.38 489 LEU A O 1
ATOM 4004 N N . LEU A 1 490 ? -21.064 -13.149 9.884 1.00 82.50 490 LEU A N 1
ATOM 4005 C CA . LEU A 1 490 ? -21.724 -14.443 9.785 1.00 82.50 490 LEU A CA 1
ATOM 4006 C C . LEU A 1 490 ? -22.828 -14.539 10.832 1.00 82.50 490 LEU A C 1
ATOM 4008 O O . LEU A 1 490 ? -22.694 -14.069 11.962 1.00 82.50 490 LEU A O 1
ATOM 4012 N N . ASN A 1 491 ? -23.923 -15.213 10.482 1.00 81.44 491 ASN A N 1
ATOM 4013 C CA . ASN A 1 491 ? -24.944 -15.522 11.471 1.00 81.44 491 ASN A CA 1
ATOM 4014 C C . ASN A 1 491 ? -24.352 -16.455 12.540 1.00 81.44 491 ASN A C 1
ATOM 4016 O O . ASN A 1 491 ? -23.725 -17.466 12.216 1.00 81.44 491 ASN A O 1
ATOM 4020 N N . LEU A 1 492 ? -24.599 -16.145 13.813 1.00 82.81 492 LEU A N 1
ATOM 4021 C CA . LEU A 1 492 ? -24.104 -16.924 14.947 1.00 82.81 492 LEU A CA 1
ATOM 4022 C C . LEU A 1 492 ? -24.472 -18.414 14.848 1.00 82.81 492 LEU A C 1
ATOM 4024 O O . LEU A 1 492 ? -23.684 -19.275 15.234 1.00 82.81 492 LEU A O 1
ATOM 4028 N N . THR A 1 493 ? -25.637 -18.733 14.275 1.00 80.44 493 THR A N 1
ATOM 4029 C CA . THR A 1 493 ? -26.078 -20.117 14.033 1.00 80.44 493 THR A CA 1
ATOM 4030 C C . THR A 1 493 ? -25.134 -20.885 13.110 1.00 80.44 493 THR A C 1
ATOM 4032 O O . THR A 1 493 ? -24.840 -22.044 13.390 1.00 80.44 493 THR A O 1
ATOM 4035 N N . VAL A 1 494 ? -24.592 -20.242 12.070 1.00 78.94 494 VAL A N 1
ATOM 4036 C CA . VAL A 1 494 ? -23.618 -20.848 11.148 1.00 78.94 494 VAL A CA 1
ATOM 4037 C C . VAL A 1 494 ? -22.342 -21.207 11.900 1.00 78.94 494 VAL A C 1
ATOM 4039 O O . VAL A 1 494 ? -21.816 -22.305 11.746 1.00 78.94 494 VAL A O 1
ATOM 4042 N N . CYS A 1 495 ? -21.864 -20.314 12.765 1.00 81.44 495 CYS A N 1
ATOM 4043 C CA . CYS A 1 495 ? -20.646 -20.553 13.534 1.00 81.44 495 CYS A CA 1
ATOM 4044 C C . CYS A 1 495 ? -20.856 -21.611 14.617 1.00 81.44 495 CYS A C 1
ATOM 4046 O O . CYS A 1 495 ? -20.013 -22.480 14.803 1.00 81.44 495 CYS A O 1
ATOM 4048 N N . ASN A 1 496 ? -22.022 -21.625 15.259 1.00 83.50 496 ASN A N 1
ATOM 4049 C CA . ASN A 1 496 ? -22.387 -22.668 16.211 1.00 83.50 496 ASN A CA 1
ATOM 4050 C C . ASN A 1 496 ? -22.526 -24.062 15.575 1.00 83.50 496 ASN A C 1
ATOM 4052 O O . ASN A 1 496 ? -22.355 -25.055 16.281 1.00 83.50 496 ASN A O 1
ATOM 4056 N N . GLN A 1 497 ? -22.792 -24.150 14.269 1.00 80.19 497 GLN A N 1
ATOM 4057 C CA . GLN A 1 497 ? -22.812 -25.413 13.525 1.00 80.19 497 GLN A CA 1
ATOM 4058 C C . GLN A 1 497 ? -21.413 -25.943 13.186 1.00 80.19 497 GLN A C 1
ATOM 4060 O O . GLN A 1 497 ? -21.288 -27.114 12.823 1.00 80.19 497 GLN A O 1
ATOM 4065 N N . THR A 1 498 ? -20.355 -25.131 13.291 1.00 74.31 498 THR A N 1
ATOM 4066 C CA . THR A 1 498 ? -19.001 -25.616 13.011 1.00 74.31 498 THR A CA 1
ATOM 4067 C C . THR A 1 498 ? -18.488 -26.498 14.147 1.00 74.31 498 THR A C 1
ATOM 4069 O O . THR A 1 498 ? -18.810 -26.318 15.326 1.00 74.31 498 THR A O 1
ATOM 4072 N N . GLU A 1 499 ? -17.600 -27.433 13.806 1.00 76.44 499 GLU A N 1
ATOM 4073 C CA . GLU A 1 499 ? -16.885 -28.256 14.790 1.00 76.44 499 GLU A CA 1
ATOM 4074 C C . GLU A 1 499 ? -16.020 -27.406 15.744 1.00 76.44 499 GLU A C 1
ATOM 4076 O O . GLU A 1 499 ? -15.612 -27.854 16.819 1.00 76.44 499 GLU A O 1
ATOM 4081 N N . ALA A 1 500 ? -15.725 -26.160 15.365 1.00 77.06 500 ALA A N 1
ATOM 4082 C CA . ALA A 1 500 ? -14.961 -25.246 16.191 1.00 77.06 500 ALA A CA 1
ATOM 4083 C C . ALA A 1 500 ? -15.717 -24.852 17.462 1.00 77.06 500 ALA A C 1
ATOM 4085 O O . ALA A 1 500 ? -15.124 -24.864 18.543 1.00 77.06 500 ALA A O 1
ATOM 4086 N N . TYR A 1 501 ? -17.011 -24.553 17.330 1.00 83.19 501 TYR A N 1
ATOM 4087 C CA . TYR A 1 501 ? -17.776 -23.882 18.378 1.00 83.19 501 TYR A CA 1
ATOM 4088 C C . TYR A 1 501 ? -18.935 -24.705 18.946 1.00 83.19 501 TYR A C 1
ATOM 4090 O O . TYR A 1 501 ? -19.279 -24.503 20.108 1.00 83.19 501 TYR A O 1
ATOM 4098 N N . GLN A 1 502 ? -19.474 -25.683 18.206 1.00 83.94 502 GLN A N 1
ATOM 4099 C CA . GLN A 1 502 ? -20.373 -26.730 18.727 1.00 83.94 502 GLN A CA 1
ATOM 4100 C C . GLN A 1 502 ? -21.530 -26.202 19.607 1.00 83.94 502 GLN A C 1
ATOM 4102 O O . GLN A 1 502 ? -21.789 -26.732 20.689 1.00 83.94 502 GLN A O 1
ATOM 4107 N N . GLY A 1 503 ? -22.203 -25.131 19.180 1.00 85.25 503 GLY A N 1
ATOM 4108 C CA . GLY A 1 503 ? -23.344 -24.553 19.904 1.00 85.25 503 GLY A CA 1
ATOM 4109 C C . GLY A 1 503 ? -23.003 -23.732 21.153 1.00 85.25 503 GLY A C 1
ATOM 4110 O O . GLY A 1 503 ? -23.913 -23.381 21.898 1.00 85.25 503 GLY A O 1
ATOM 4111 N N . LYS A 1 504 ? -21.724 -23.451 21.424 1.00 87.38 504 LYS A N 1
ATOM 4112 C CA . LYS A 1 504 ? -21.292 -22.783 22.662 1.00 87.38 504 LYS A CA 1
ATOM 4113 C C . LYS A 1 504 ? -21.248 -21.253 22.583 1.00 87.38 504 LYS A C 1
ATOM 4115 O O . LYS A 1 504 ? -21.011 -20.631 23.615 1.00 87.38 504 LYS A O 1
ATOM 4120 N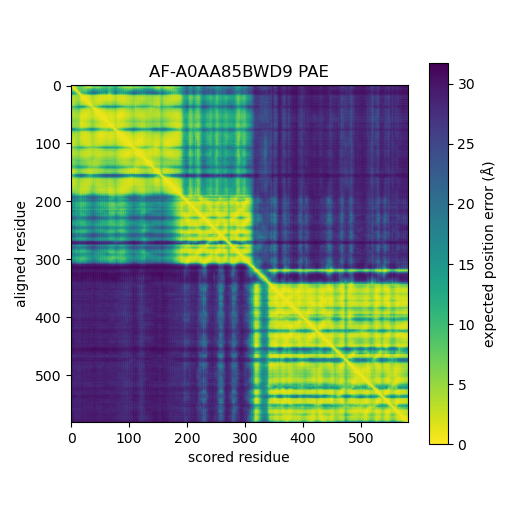 N . LEU A 1 505 ? -21.433 -20.651 21.405 1.00 89.62 505 LEU A N 1
ATOM 4121 C CA . LEU A 1 505 ? -21.453 -19.191 21.251 1.00 89.62 505 LEU A CA 1
ATOM 4122 C C . LEU A 1 505 ? -22.807 -18.617 21.672 1.00 89.62 505 LEU A C 1
ATOM 4124 O O . LEU A 1 505 ? -23.855 -19.181 21.342 1.00 89.62 505 LEU A O 1
ATOM 4128 N N . THR A 1 506 ? -22.767 -17.474 22.350 1.00 91.06 506 THR A N 1
ATOM 4129 C CA . THR A 1 506 ? -23.912 -16.740 22.909 1.00 91.06 506 THR A CA 1
ATOM 4130 C C . THR A 1 506 ? -24.198 -15.457 22.120 1.00 91.06 506 THR A C 1
ATOM 4132 O O . THR A 1 506 ? -23.375 -15.005 21.332 1.00 91.06 506 THR A O 1
ATOM 4135 N N . GLU A 1 507 ? -25.360 -14.832 22.333 1.00 88.88 507 GLU A N 1
ATOM 4136 C CA . GLU A 1 507 ? -25.765 -13.596 21.625 1.00 88.88 507 GLU A CA 1
ATOM 4137 C C . GLU A 1 507 ? -24.902 -12.368 21.971 1.00 88.88 507 GLU A C 1
ATOM 4139 O O . GLU A 1 507 ? -24.823 -11.404 21.208 1.00 88.88 507 GLU A O 1
ATOM 4144 N N . THR A 1 508 ? -24.182 -12.441 23.091 1.00 90.38 508 THR A N 1
ATOM 4145 C CA . THR A 1 508 ? -23.125 -11.503 23.493 1.00 90.38 508 THR A CA 1
ATOM 4146 C C . THR A 1 508 ? -21.893 -11.563 22.582 1.00 90.38 508 THR A C 1
ATOM 4148 O O . THR A 1 508 ? -20.947 -10.810 22.806 1.00 90.38 508 THR A O 1
ATOM 4151 N N . MET A 1 509 ? -21.887 -12.429 21.564 1.00 92.50 509 MET A N 1
ATOM 4152 C CA . MET A 1 509 ? -20.801 -12.615 20.607 1.00 92.50 509 MET A CA 1
ATOM 4153 C C . MET A 1 509 ? -21.274 -12.366 19.167 1.00 92.50 509 MET A C 1
ATOM 4155 O O . MET A 1 509 ? -22.414 -12.645 18.798 1.00 92.50 509 MET A O 1
ATOM 4159 N N . ILE A 1 510 ? -20.363 -11.874 18.332 1.00 91.38 510 ILE A N 1
ATOM 4160 C CA . ILE A 1 510 ? -20.497 -11.723 16.884 1.00 91.38 510 ILE A CA 1
ATOM 4161 C C . ILE A 1 510 ? -19.538 -12.711 16.232 1.00 91.38 510 ILE A C 1
ATOM 4163 O O . ILE A 1 510 ? -18.388 -12.847 16.647 1.00 91.38 510 ILE A O 1
ATOM 4167 N N . CYS A 1 511 ? -20.009 -13.379 15.185 1.00 88.25 511 CYS A N 1
ATOM 4168 C CA . CYS A 1 511 ? -19.152 -14.185 14.338 1.00 88.25 511 CYS A CA 1
ATOM 4169 C C . CYS A 1 511 ? -18.846 -13.433 13.044 1.00 88.25 511 CYS A C 1
ATOM 4171 O O . CYS A 1 511 ? -19.766 -12.939 12.391 1.00 88.25 511 CYS A O 1
ATOM 4173 N N . ALA A 1 512 ? -17.577 -13.363 12.654 1.00 87.56 512 ALA A N 1
ATOM 4174 C CA . ALA A 1 512 ? -17.176 -12.748 11.395 1.00 87.56 512 ALA A CA 1
ATOM 4175 C C . ALA A 1 512 ? -15.973 -13.478 10.792 1.00 87.56 512 ALA A C 1
ATOM 4177 O O . ALA A 1 512 ? -15.165 -14.072 11.503 1.00 87.56 512 ALA A O 1
ATOM 4178 N N . GLY A 1 513 ? -15.872 -13.467 9.467 1.00 80.62 513 GLY A N 1
ATOM 4179 C CA . GLY A 1 513 ? -14.778 -14.097 8.735 1.00 80.62 513 GLY A CA 1
ATOM 4180 C C . GLY A 1 513 ? -15.245 -15.056 7.652 1.00 80.62 513 GLY A C 1
ATOM 4181 O O . GLY A 1 513 ? -16.425 -15.165 7.320 1.00 80.62 513 GLY A O 1
ATOM 4182 N N . TYR A 1 514 ? -14.287 -15.765 7.069 1.00 73.06 514 TYR A N 1
ATOM 4183 C CA . TYR A 1 514 ? -14.524 -16.622 5.916 1.00 73.06 514 TYR A CA 1
ATOM 4184 C C . TYR A 1 514 ? -14.575 -18.081 6.366 1.00 73.06 514 TYR A C 1
ATOM 4186 O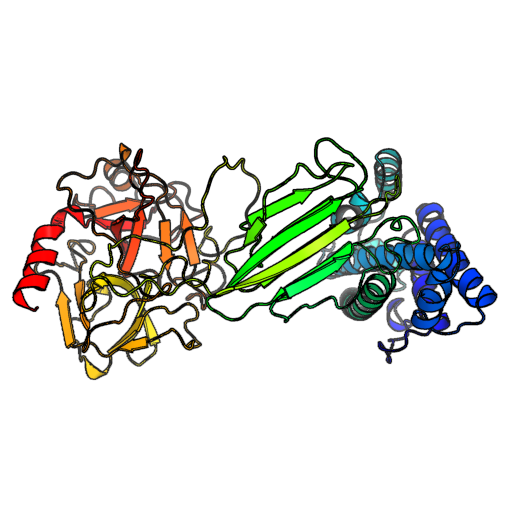 O . TYR A 1 514 ? -13.589 -18.620 6.856 1.00 73.06 514 TYR A O 1
ATOM 4194 N N . ILE A 1 515 ? -15.701 -18.769 6.145 1.00 68.19 515 ILE A N 1
ATOM 4195 C CA . ILE A 1 515 ? -15.860 -20.190 6.523 1.00 68.19 515 ILE A CA 1
ATOM 4196 C C . ILE A 1 515 ? -14.789 -21.087 5.884 1.00 68.19 515 ILE A C 1
ATOM 4198 O O . ILE A 1 515 ? -14.373 -22.079 6.477 1.00 68.19 515 ILE A O 1
ATOM 4202 N N . ARG A 1 516 ? -14.308 -20.739 4.686 1.00 61.97 516 ARG A N 1
ATOM 4203 C CA . ARG A 1 516 ? -13.229 -21.471 4.001 1.00 61.97 516 ARG A CA 1
ATOM 4204 C C . ARG A 1 516 ? -11.834 -21.200 4.580 1.00 61.97 516 ARG A C 1
ATOM 4206 O O . ARG A 1 516 ? -10.886 -21.845 4.145 1.00 61.97 516 ARG A O 1
ATOM 4213 N N . GLY A 1 517 ? -11.709 -20.288 5.542 1.00 65.31 517 GLY A N 1
ATOM 4214 C CA . GLY A 1 517 ? -10.431 -19.800 6.044 1.00 65.31 517 GLY A CA 1
ATOM 4215 C C . GLY A 1 517 ? -9.737 -18.875 5.043 1.00 65.31 517 GLY A C 1
ATOM 4216 O O . GLY A 1 517 ? -10.373 -18.274 4.176 1.00 65.31 517 GLY A O 1
ATOM 4217 N N . GLY A 1 518 ? -8.420 -18.761 5.169 1.00 56.62 518 GLY A N 1
ATOM 4218 C CA . GLY A 1 518 ? -7.552 -17.965 4.307 1.00 56.62 518 GLY A CA 1
ATOM 4219 C C . GLY A 1 518 ? -7.462 -16.487 4.681 1.00 56.62 518 GLY A C 1
ATOM 4220 O O . GLY A 1 518 ? -6.480 -15.862 4.302 1.00 56.62 518 GLY A O 1
ATOM 4221 N N . LYS A 1 519 ? -8.429 -15.935 5.432 1.00 62.59 519 LYS A N 1
ATOM 4222 C CA . LYS A 1 519 ? -8.332 -14.594 6.027 1.00 62.59 519 LYS A CA 1
ATOM 4223 C C . LYS A 1 519 ? -8.994 -14.513 7.397 1.00 62.59 519 LYS A C 1
ATOM 4225 O O . LYS A 1 519 ? -10.088 -15.059 7.549 1.00 62.59 519 LYS A O 1
ATOM 4230 N N . ASP A 1 520 ? -8.365 -13.837 8.357 1.00 56.16 520 ASP A N 1
ATOM 4231 C CA . ASP A 1 520 ? -8.885 -13.696 9.727 1.00 56.16 520 ASP A CA 1
ATOM 4232 C C . ASP A 1 520 ? -8.119 -12.639 10.541 1.00 56.16 520 ASP A C 1
ATOM 4234 O O . ASP A 1 520 ? -6.971 -12.330 10.215 1.00 56.16 520 ASP A O 1
ATOM 4238 N N . SER A 1 521 ? -8.721 -12.143 11.627 1.00 60.16 521 SER A N 1
ATOM 4239 C CA . SER A 1 521 ? -7.969 -11.488 12.713 1.00 60.16 521 SER A CA 1
ATOM 4240 C C . SER A 1 521 ? -7.235 -12.542 13.541 1.00 60.16 521 SER A C 1
ATOM 4242 O O . SER A 1 521 ? -7.759 -13.642 13.727 1.00 60.16 521 SER A O 1
ATOM 4244 N N . CYS A 1 522 ? -6.042 -12.239 14.052 1.00 69.38 522 CYS A N 1
ATOM 4245 C CA . CYS A 1 522 ? -5.215 -13.241 14.730 1.00 69.38 522 CYS A CA 1
ATOM 4246 C C . CYS A 1 522 ? -4.620 -12.746 16.060 1.00 69.38 522 CYS A C 1
ATOM 4248 O O . CYS A 1 522 ? -5.005 -11.709 16.597 1.00 69.38 522 CYS A O 1
ATOM 4250 N N . GLN A 1 523 ? -3.715 -13.536 16.649 1.00 60.56 523 GLN A N 1
ATOM 4251 C CA . GLN A 1 523 ? -3.023 -13.212 17.897 1.00 60.56 523 GLN A CA 1
ATOM 4252 C C . GLN A 1 523 ? -2.430 -11.802 17.833 1.00 60.56 523 GLN A C 1
ATOM 4254 O O . GLN A 1 523 ? -1.714 -11.500 16.895 1.00 60.56 523 GLN A O 1
ATOM 4259 N N . GLY A 1 524 ? -2.714 -10.948 18.815 1.00 61.22 524 GLY A N 1
ATOM 4260 C CA . GLY A 1 524 ? -2.252 -9.552 18.831 1.00 61.22 524 GLY A CA 1
ATOM 4261 C C . GLY A 1 524 ? -3.255 -8.532 18.273 1.00 61.22 524 GLY A C 1
ATOM 4262 O O . GLY A 1 524 ? -3.102 -7.350 18.551 1.00 61.22 524 GLY A O 1
ATOM 4263 N N . ASP A 1 525 ? -4.333 -8.959 17.606 1.00 78.44 525 ASP A N 1
ATOM 4264 C CA . ASP A 1 525 ? -5.479 -8.079 17.305 1.00 78.44 525 ASP A CA 1
ATOM 4265 C C . ASP A 1 525 ? -6.487 -8.010 18.464 1.00 78.44 525 ASP A C 1
ATOM 4267 O O . ASP A 1 525 ? -7.459 -7.262 18.399 1.00 78.44 525 ASP A O 1
ATOM 4271 N N . SER A 1 526 ? -6.288 -8.795 19.527 1.00 89.50 526 SER A N 1
ATOM 4272 C CA . SER A 1 526 ? -7.139 -8.804 20.720 1.00 89.50 526 SER A CA 1
ATOM 4273 C C . SER A 1 526 ? -7.434 -7.391 21.221 1.00 89.50 526 SER A C 1
ATOM 4275 O O . SER A 1 526 ? -6.517 -6.598 21.423 1.00 89.50 526 SER A O 1
ATOM 4277 N N . GLY A 1 527 ? -8.713 -7.083 21.439 1.00 93.06 527 GLY A N 1
ATOM 4278 C CA . GLY A 1 527 ? -9.155 -5.769 21.905 1.00 93.06 527 GLY A CA 1
ATOM 4279 C C . GLY A 1 527 ? -9.357 -4.714 20.811 1.00 93.06 527 GLY A C 1
ATOM 4280 O O . GLY A 1 527 ? -9.964 -3.680 21.091 1.00 93.06 527 GLY A O 1
ATOM 4281 N N . SER A 1 528 ? -8.924 -4.964 19.572 1.00 94.12 528 SER A N 1
ATOM 4282 C CA . SER A 1 528 ? -9.152 -4.056 18.442 1.00 94.12 528 SER A CA 1
ATOM 4283 C C . SER A 1 528 ? -10.631 -3.949 18.037 1.00 94.12 528 SER A C 1
ATOM 4285 O O . SER A 1 528 ? -11.415 -4.880 18.269 1.00 94.12 528 SER A O 1
ATOM 4287 N N . PRO A 1 529 ? -11.039 -2.837 17.396 1.00 95.62 529 PRO A N 1
ATOM 4288 C CA . PRO A 1 529 ? -12.417 -2.634 16.968 1.00 95.62 529 PRO A CA 1
ATOM 4289 C C . PRO A 1 529 ? -12.793 -3.479 15.742 1.00 95.62 529 PRO A C 1
ATOM 4291 O O . PRO A 1 529 ? -12.067 -3.523 14.749 1.00 95.62 529 PRO A O 1
ATOM 4294 N N . LEU A 1 530 ? -13.989 -4.073 15.784 1.00 94.06 530 LEU A N 1
ATOM 4295 C CA . LEU A 1 530 ? -14.752 -4.451 14.593 1.00 94.06 530 LEU A CA 1
ATOM 4296 C C . LEU A 1 530 ? -15.664 -3.275 14.236 1.00 94.06 530 LEU A C 1
ATOM 4298 O O . LEU A 1 530 ? -16.562 -2.926 15.011 1.00 94.06 530 LEU A O 1
ATOM 4302 N N . MET A 1 531 ? -15.410 -2.660 13.086 1.00 93.50 531 MET A N 1
ATOM 4303 C CA . MET A 1 531 ? -16.028 -1.410 12.650 1.00 93.50 531 MET A CA 1
ATOM 4304 C C . MET A 1 531 ? -16.785 -1.597 11.341 1.00 93.50 531 MET A C 1
ATOM 4306 O O . MET A 1 531 ? -16.287 -2.252 10.435 1.00 93.50 531 MET A O 1
ATOM 4310 N N . CYS A 1 532 ? -17.975 -1.019 11.228 1.00 88.31 532 CYS A N 1
ATOM 4311 C CA . CYS A 1 532 ? -18.803 -1.092 10.027 1.00 88.31 532 CYS A CA 1
ATOM 4312 C C . CYS A 1 532 ? -19.439 0.266 9.735 1.00 88.31 532 CYS A C 1
ATOM 4314 O O . CYS A 1 532 ? -19.622 1.086 10.640 1.00 88.31 532 CYS A O 1
ATOM 4316 N N . GLN A 1 533 ? -19.834 0.471 8.484 1.00 83.44 533 GLN A N 1
ATOM 4317 C CA . GLN A 1 533 ? -20.707 1.571 8.096 1.00 83.44 533 GLN A CA 1
ATOM 4318 C C . GLN A 1 533 ? -22.165 1.100 8.082 1.00 83.44 533 GLN A C 1
ATOM 4320 O O . GLN A 1 533 ? -22.461 -0.088 7.922 1.00 83.44 533 GLN A O 1
ATOM 4325 N N . LEU A 1 534 ? -23.090 2.036 8.284 1.00 75.12 534 LEU A N 1
ATOM 4326 C CA . LEU A 1 534 ? -24.513 1.764 8.106 1.00 75.12 534 LEU A CA 1
ATOM 4327 C C . LEU A 1 534 ? -24.867 1.844 6.617 1.00 75.12 534 LEU A C 1
ATOM 4329 O O . LEU A 1 534 ? -24.395 2.716 5.892 1.00 75.12 534 LEU A O 1
ATOM 4333 N N . HIS A 1 535 ? -25.725 0.939 6.164 1.00 65.81 535 HIS A N 1
ATOM 4334 C CA . HIS A 1 535 ? -26.260 0.942 4.811 1.00 65.81 535 HIS A CA 1
ATOM 4335 C C . HIS A 1 535 ? -27.188 2.154 4.606 1.00 65.81 535 HIS A C 1
ATOM 4337 O O . HIS A 1 535 ? -27.957 2.507 5.502 1.00 65.81 535 HIS A O 1
ATOM 4343 N N . ASN A 1 536 ? -27.161 2.758 3.413 1.00 55.38 536 ASN A N 1
ATOM 4344 C CA . ASN A 1 536 ? -28.006 3.898 3.022 1.00 55.38 536 ASN A CA 1
ATOM 4345 C C . ASN A 1 536 ? -27.858 5.173 3.877 1.00 55.38 536 ASN A C 1
ATOM 4347 O O . ASN A 1 536 ? -28.799 5.966 3.948 1.00 55.38 536 ASN A O 1
ATOM 4351 N N . THR A 1 537 ? -26.703 5.401 4.507 1.00 56.06 537 THR A N 1
ATOM 4352 C CA . THR A 1 537 ? -26.383 6.699 5.120 1.00 56.06 537 THR A CA 1
ATOM 4353 C C . THR A 1 537 ? -25.368 7.457 4.267 1.00 56.06 537 THR A C 1
ATOM 4355 O O . THR A 1 537 ? -24.434 6.879 3.719 1.00 56.06 537 THR A O 1
ATOM 4358 N N . THR A 1 538 ? -25.567 8.768 4.132 1.00 51.91 538 THR A N 1
ATOM 4359 C CA . THR A 1 538 ? -24.681 9.678 3.382 1.00 51.91 538 THR A CA 1
ATOM 4360 C C . THR A 1 538 ? -23.473 10.137 4.189 1.00 51.91 538 THR A C 1
ATOM 4362 O O . THR A 1 538 ? -22.567 10.760 3.654 1.00 51.91 538 THR A O 1
ATOM 4365 N N . ASP A 1 539 ? -23.466 9.852 5.489 1.00 57.31 539 ASP A N 1
ATOM 4366 C CA . ASP A 1 539 ? -22.583 10.534 6.434 1.00 57.31 539 ASP A CA 1
ATOM 4367 C C . ASP A 1 539 ? -21.234 9.810 6.595 1.00 57.31 539 ASP A C 1
ATOM 4369 O O . ASP A 1 539 ? -20.373 10.271 7.340 1.00 57.31 539 ASP A O 1
ATOM 4373 N N . HIS A 1 540 ? -21.061 8.658 5.926 1.00 70.50 540 HIS A N 1
ATOM 4374 C CA . HIS A 1 540 ? -19.862 7.805 5.936 1.00 70.50 540 HIS A CA 1
ATOM 4375 C C . HIS A 1 540 ? -19.288 7.478 7.331 1.00 70.50 540 HIS A C 1
ATOM 4377 O O . HIS A 1 540 ? -18.127 7.084 7.476 1.00 70.50 540 HIS A O 1
ATOM 4383 N N . VAL A 1 541 ? -20.119 7.597 8.366 1.00 81.25 541 VAL A N 1
ATOM 4384 C CA . VAL A 1 541 ? -19.738 7.398 9.763 1.00 81.25 541 VAL A CA 1
ATOM 4385 C C . VAL A 1 541 ? -19.449 5.924 10.032 1.00 81.25 541 VAL A C 1
ATOM 4387 O O . VAL A 1 541 ? -20.247 5.039 9.714 1.00 81.25 541 VAL A O 1
ATOM 4390 N N . TRP A 1 542 ? -18.317 5.673 10.680 1.00 88.25 542 TRP A N 1
ATOM 4391 C CA . TRP A 1 542 ? -17.918 4.365 11.171 1.00 88.25 542 TRP A CA 1
ATOM 4392 C C . TRP A 1 542 ? -18.435 4.119 12.581 1.00 88.25 542 TRP A C 1
ATOM 4394 O O . TRP A 1 542 ? -18.232 4.918 13.501 1.00 88.25 542 TRP A O 1
ATOM 4404 N N . TYR A 1 543 ? -19.046 2.954 12.755 1.00 88.44 543 TYR A N 1
ATOM 4405 C CA . TYR A 1 543 ? -19.531 2.475 14.035 1.00 88.44 543 TYR A CA 1
ATOM 4406 C C . TYR A 1 543 ? -18.737 1.253 14.462 1.00 88.44 543 TYR A C 1
ATOM 4408 O O . TYR A 1 543 ? -18.636 0.273 13.724 1.00 88.44 543 TYR A O 1
ATOM 4416 N N . GLN A 1 544 ? -18.220 1.278 15.684 1.00 93.06 544 GLN A N 1
ATOM 4417 C CA . GLN A 1 544 ? -17.750 0.082 16.344 1.00 93.06 544 GLN A CA 1
ATOM 4418 C C . GLN A 1 544 ? -18.957 -0.746 16.766 1.00 93.06 544 GLN A C 1
ATOM 4420 O O . GLN A 1 544 ? -19.840 -0.284 17.496 1.00 93.06 544 GLN A O 1
ATOM 4425 N N . ILE A 1 545 ? -18.969 -1.987 16.304 1.00 91.50 545 ILE A N 1
ATOM 4426 C CA . ILE A 1 545 ? -20.023 -2.954 16.590 1.00 91.50 545 ILE A CA 1
ATOM 4427 C C . ILE A 1 545 ? -19.531 -4.105 17.465 1.00 91.50 545 ILE A C 1
ATOM 4429 O O . ILE A 1 545 ? -20.329 -4.762 18.134 1.00 91.50 545 ILE A O 1
ATOM 4433 N N . GLY A 1 546 ? -18.217 -4.329 17.487 1.00 93.44 546 GLY A N 1
ATOM 4434 C CA . GLY A 1 546 ? -17.615 -5.393 18.266 1.00 93.44 546 GLY A CA 1
ATOM 4435 C C . GLY A 1 546 ? -16.163 -5.147 18.652 1.00 93.44 546 GLY A C 1
ATOM 4436 O O . GLY A 1 546 ? -15.549 -4.142 18.280 1.00 93.44 546 GLY A O 1
ATOM 4437 N N . ILE A 1 547 ? -15.627 -6.092 19.419 1.00 95.38 547 ILE A N 1
ATOM 4438 C CA . ILE A 1 547 ? -14.238 -6.120 19.895 1.00 95.38 547 ILE A CA 1
ATOM 4439 C C . ILE A 1 547 ? -13.642 -7.479 19.539 1.00 95.38 547 ILE A C 1
ATOM 4441 O O . ILE A 1 547 ? -14.270 -8.495 19.828 1.00 95.38 547 ILE A O 1
ATOM 4445 N N . VAL A 1 548 ? -12.452 -7.525 18.939 1.00 94.19 548 VAL A N 1
ATOM 4446 C CA . VAL A 1 548 ? -11.734 -8.789 18.689 1.00 94.19 548 VAL A CA 1
ATOM 4447 C C . VAL A 1 548 ? -11.514 -9.520 20.019 1.00 94.19 548 VAL A C 1
ATOM 4449 O O . VAL A 1 548 ? -10.877 -8.971 20.922 1.00 94.19 548 VAL A O 1
ATOM 4452 N N . SER A 1 549 ? -12.020 -10.753 20.138 1.00 90.12 549 SER A N 1
ATOM 4453 C CA . SER A 1 549 ? -11.950 -11.537 21.378 1.00 90.12 549 SER A CA 1
ATOM 4454 C C . SER A 1 549 ? -11.119 -12.813 21.208 1.00 90.12 549 SER A C 1
ATOM 4456 O O . SER A 1 549 ? -10.006 -12.885 21.728 1.00 90.12 549 SER A O 1
ATOM 4458 N N . PHE A 1 550 ? -11.604 -13.816 20.468 1.00 84.62 550 PHE A N 1
ATOM 4459 C CA . PHE A 1 550 ? -10.890 -15.089 20.307 1.00 84.62 550 PHE A CA 1
ATOM 4460 C C . PHE A 1 550 ? -11.240 -15.820 19.003 1.00 84.62 550 PHE A C 1
ATOM 4462 O O . PHE A 1 550 ? -12.176 -15.477 18.289 1.00 84.62 550 PHE A O 1
ATOM 4469 N N . GLY A 1 551 ? -10.501 -16.891 18.717 1.00 75.12 551 GLY A N 1
ATOM 4470 C CA . GLY A 1 551 ? -10.800 -17.853 17.658 1.00 75.12 551 GLY A CA 1
ATOM 4471 C C . GLY A 1 551 ? -10.120 -19.187 17.960 1.00 75.12 551 GLY A C 1
ATOM 4472 O O . GLY A 1 551 ? -9.128 -19.230 18.690 1.00 75.12 551 GLY A O 1
ATOM 4473 N N . LYS A 1 552 ? -10.653 -20.302 17.440 1.00 69.94 552 LYS A N 1
ATOM 4474 C CA . LYS A 1 552 ? -10.042 -21.632 17.663 1.00 69.94 552 LYS A CA 1
ATOM 4475 C C . LYS A 1 552 ? -8.685 -21.767 16.957 1.00 69.94 552 LYS A C 1
ATOM 4477 O O . LYS A 1 552 ? -7.784 -22.416 17.481 1.00 69.94 552 LYS A O 1
ATOM 4482 N N . SER A 1 553 ? -8.557 -21.149 15.787 1.00 65.12 553 SER A N 1
ATOM 4483 C CA . SER A 1 553 ? -7.328 -21.027 14.999 1.00 65.12 553 SER A CA 1
ATOM 4484 C C . SER A 1 553 ? -7.487 -19.878 14.013 1.00 65.12 553 SER A C 1
ATOM 4486 O O . SER A 1 553 ? -8.570 -19.719 13.459 1.00 65.12 553 SER A O 1
ATOM 4488 N N . CYS A 1 554 ? -6.424 -19.118 13.763 1.00 68.38 554 CYS A N 1
ATOM 4489 C CA . CYS A 1 554 ? -6.492 -18.007 12.821 1.00 68.38 554 CYS A CA 1
ATOM 4490 C C . CYS A 1 554 ? -6.576 -18.511 11.382 1.00 68.38 554 CYS A C 1
ATOM 4492 O O . CYS A 1 554 ? -5.748 -19.325 10.967 1.00 68.38 554 CYS A O 1
ATOM 4494 N N . ALA A 1 555 ? -7.545 -18.002 10.623 1.00 63.50 555 ALA A N 1
ATOM 4495 C CA . ALA A 1 555 ? -7.681 -18.207 9.178 1.00 63.50 555 ALA A CA 1
ATOM 4496 C C . ALA A 1 555 ? -7.736 -19.677 8.723 1.00 63.50 555 ALA A C 1
ATOM 4498 O O . ALA A 1 555 ? -7.588 -19.961 7.532 1.00 63.50 555 ALA A O 1
ATOM 4499 N N . ALA A 1 556 ? -7.986 -20.627 9.626 1.00 66.75 556 ALA A N 1
ATOM 4500 C CA . ALA A 1 556 ? -8.226 -22.010 9.245 1.00 66.75 556 ALA A CA 1
ATOM 4501 C C . ALA A 1 556 ? -9.676 -22.188 8.775 1.00 66.75 556 ALA A C 1
ATOM 4503 O O . ALA A 1 556 ? -10.600 -21.491 9.204 1.00 66.75 556 ALA A O 1
ATOM 4504 N N . ALA A 1 557 ? -9.887 -23.145 7.875 1.00 68.44 557 ALA A N 1
ATOM 4505 C CA . ALA A 1 557 ? -11.229 -23.479 7.426 1.00 68.44 557 ALA A CA 1
ATOM 4506 C C . ALA A 1 557 ? -12.095 -23.959 8.606 1.00 68.44 557 ALA A C 1
ATOM 4508 O O . ALA A 1 557 ? -11.670 -24.783 9.414 1.00 68.44 557 ALA A O 1
ATOM 4509 N N . GLY A 1 558 ? -13.325 -23.451 8.690 1.00 67.75 558 GLY A N 1
ATOM 4510 C CA . GLY A 1 558 ? -14.302 -23.811 9.718 1.00 67.75 558 GLY A CA 1
ATOM 4511 C C . GLY A 1 558 ? -14.133 -23.106 11.068 1.00 67.75 558 GLY A C 1
ATOM 4512 O O . GLY A 1 558 ? -14.916 -23.388 11.978 1.00 67.75 558 GLY A O 1
ATOM 4513 N N . THR A 1 559 ? -13.170 -22.188 11.216 1.00 77.94 559 THR A N 1
ATOM 4514 C CA . THR A 1 559 ? -12.888 -21.483 12.482 1.00 77.94 559 THR A CA 1
ATOM 4515 C C . THR A 1 559 ? -12.958 -19.952 12.345 1.00 77.94 559 THR A C 1
ATOM 4517 O O . THR A 1 559 ? -11.955 -19.292 12.590 1.00 77.94 559 THR A O 1
ATOM 4520 N N . PRO A 1 560 ? -14.105 -19.362 11.953 1.00 81.88 560 PRO A N 1
ATOM 4521 C CA . PRO A 1 560 ? -14.238 -17.903 11.849 1.00 81.88 560 PRO A CA 1
ATOM 4522 C C . PRO A 1 560 ? -13.992 -17.202 13.194 1.00 81.88 560 PRO A C 1
ATOM 4524 O O . PRO A 1 560 ? -14.288 -17.785 14.240 1.00 81.88 560 PRO A O 1
ATOM 4527 N N . GLY A 1 561 ? -13.485 -15.970 13.169 1.00 88.19 561 GLY A N 1
ATOM 4528 C CA . GLY A 1 561 ? -13.193 -15.171 14.358 1.00 88.19 561 GLY A CA 1
ATOM 4529 C C . GLY A 1 561 ? -14.438 -14.795 15.168 1.00 88.19 561 GLY A C 1
ATOM 4530 O O . GLY A 1 561 ? -15.531 -14.594 14.623 1.00 88.19 561 GLY A O 1
ATOM 4531 N N . ILE A 1 562 ? -14.263 -14.703 16.489 1.00 92.50 562 ILE A N 1
ATOM 4532 C CA . ILE A 1 562 ? -15.305 -14.337 17.451 1.00 92.50 562 ILE A CA 1
ATOM 4533 C C . ILE A 1 562 ? -14.985 -12.983 18.080 1.00 92.50 562 ILE A C 1
ATOM 4535 O O . ILE A 1 562 ? -13.886 -12.735 18.586 1.00 92.50 562 ILE A O 1
ATOM 4539 N N . TYR A 1 563 ? -15.996 -12.123 18.076 1.00 93.50 563 TYR A N 1
ATOM 4540 C CA . TYR A 1 563 ? -15.936 -10.754 18.561 1.00 93.50 563 TYR A CA 1
ATOM 4541 C C . TYR A 1 563 ? -16.971 -10.556 19.666 1.00 93.50 563 TYR A C 1
ATOM 4543 O O . TYR A 1 563 ? -18.051 -11.139 19.614 1.00 93.50 563 TYR A O 1
ATOM 4551 N N . SER A 1 564 ? -16.687 -9.712 20.650 1.00 94.00 564 SER A N 1
ATOM 4552 C CA . SER A 1 564 ? -17.665 -9.338 21.676 1.00 94.00 564 SER A CA 1
ATOM 4553 C C . SER A 1 564 ? -18.684 -8.349 21.087 1.00 94.00 564 SER A C 1
ATOM 4555 O O . SER A 1 564 ? -18.283 -7.373 20.460 1.00 94.00 564 SER A O 1
ATOM 4557 N N . ASN A 1 565 ? -19.987 -8.581 21.262 1.00 92.31 565 ASN A N 1
ATOM 4558 C CA . ASN A 1 565 ? -21.086 -7.778 20.708 1.00 92.31 565 ASN A CA 1
ATOM 4559 C C . ASN A 1 565 ? -21.430 -6.528 21.548 1.00 92.31 565 ASN A C 1
ATOM 4561 O O . ASN A 1 565 ? -22.081 -6.624 22.593 1.00 92.31 565 ASN A O 1
ATOM 4565 N N . LEU A 1 566 ? -21.103 -5.329 21.055 1.00 89.75 566 LEU A N 1
ATOM 4566 C CA . LEU A 1 566 ? -21.302 -4.089 21.822 1.00 89.75 566 LEU A CA 1
ATOM 4567 C C . LEU A 1 566 ? -22.765 -3.739 22.109 1.00 89.75 566 LEU A C 1
ATOM 4569 O O . LEU A 1 566 ? -23.052 -3.106 23.127 1.00 89.75 566 LEU A O 1
ATOM 4573 N N . THR A 1 567 ? -23.708 -4.203 21.287 1.00 83.25 567 THR A N 1
ATOM 4574 C CA . THR A 1 567 ? -25.136 -3.872 21.460 1.00 83.25 567 THR A CA 1
ATOM 4575 C C . THR A 1 567 ? -25.727 -4.364 22.781 1.00 83.25 567 THR A C 1
ATOM 4577 O O . THR A 1 567 ? -26.681 -3.775 23.288 1.00 83.25 567 THR A O 1
ATOM 4580 N N . PHE A 1 568 ? -25.114 -5.379 23.394 1.00 83.38 568 PHE A N 1
ATOM 4581 C CA . PHE A 1 568 ? -25.534 -5.927 24.684 1.00 83.38 568 PHE A CA 1
ATOM 4582 C C . PHE A 1 568 ? -24.991 -5.160 25.895 1.00 83.38 568 PHE A C 1
ATOM 4584 O O . PHE A 1 568 ? -25.489 -5.351 27.005 1.00 83.38 568 PHE A O 1
ATOM 4591 N N . VAL A 1 569 ? -23.981 -4.304 25.711 1.00 86.69 569 VAL A N 1
ATOM 4592 C CA . VAL A 1 569 ? -23.263 -3.647 26.817 1.00 86.69 569 VAL A CA 1
ATOM 4593 C C . VAL A 1 569 ? -23.262 -2.122 26.742 1.00 86.69 569 VAL A C 1
ATOM 4595 O O . VAL A 1 569 ? -22.659 -1.485 27.600 1.00 86.69 569 VAL A O 1
ATOM 4598 N N . ASN A 1 570 ? -23.999 -1.517 25.804 1.00 82.25 570 ASN A N 1
ATOM 4599 C CA . ASN A 1 570 ? -24.136 -0.057 25.691 1.00 82.25 570 ASN A CA 1
ATOM 4600 C C . ASN A 1 570 ? -24.504 0.613 27.027 1.00 82.25 570 ASN A C 1
ATOM 4602 O O . ASN A 1 570 ? -23.851 1.565 27.443 1.00 82.25 570 ASN A O 1
ATOM 4606 N N . ASN A 1 571 ? -25.480 0.057 27.755 1.00 82.88 571 ASN A N 1
ATOM 4607 C CA . ASN A 1 571 ? -25.883 0.579 29.066 1.00 82.88 571 ASN A CA 1
ATOM 4608 C C . ASN A 1 571 ? -24.755 0.514 30.104 1.00 82.88 571 ASN A C 1
ATOM 4610 O O . ASN A 1 571 ? -24.609 1.432 30.909 1.00 82.88 571 ASN A O 1
ATOM 4614 N N . TRP A 1 572 ? -23.959 -0.559 30.096 1.00 90.19 572 TRP A N 1
ATOM 4615 C CA . TRP A 1 572 ? -22.807 -0.691 30.986 1.00 90.19 572 TRP A CA 1
ATOM 4616 C C . TRP A 1 572 ? -21.725 0.332 30.632 1.00 90.19 572 TRP A C 1
ATOM 4618 O O . TRP A 1 572 ? -21.224 1.008 31.528 1.00 90.19 572 TRP A O 1
ATOM 4628 N N . ILE A 1 573 ? -21.430 0.509 29.339 1.00 87.56 573 ILE A N 1
ATOM 4629 C CA . ILE A 1 573 ? -20.462 1.503 28.862 1.00 87.56 573 ILE A CA 1
ATOM 4630 C C . ILE A 1 573 ? -20.877 2.904 29.320 1.00 87.56 573 ILE A C 1
ATOM 4632 O O . ILE A 1 573 ? -20.108 3.579 30.002 1.00 87.56 573 ILE A O 1
ATOM 4636 N N . SER A 1 574 ? -22.113 3.318 29.023 1.00 81.69 574 SER A N 1
ATOM 4637 C CA . SER A 1 574 ? -22.622 4.635 29.419 1.00 81.69 574 SER A CA 1
ATOM 4638 C C . SER A 1 574 ? -22.653 4.821 30.938 1.00 81.69 574 SER A C 1
ATOM 4640 O O . SER A 1 574 ? -22.280 5.884 31.424 1.00 81.69 574 SER A O 1
ATOM 4642 N N . SER A 1 575 ? -23.047 3.792 31.696 1.00 85.00 575 SER A N 1
ATOM 4643 C CA . SER A 1 575 ? -23.074 3.830 33.163 1.00 85.00 575 SER A CA 1
ATOM 4644 C C . SER A 1 575 ? -21.687 4.052 33.766 1.00 85.00 575 SER A C 1
ATOM 4646 O O . SER A 1 575 ? -21.547 4.887 34.662 1.00 85.00 575 SER A O 1
ATOM 4648 N N . ILE A 1 576 ? -20.669 3.332 33.289 1.00 89.31 576 ILE A N 1
ATOM 4649 C CA . ILE A 1 576 ? -19.292 3.496 33.766 1.00 89.31 576 ILE A CA 1
ATOM 4650 C C . ILE A 1 576 ? -18.759 4.872 33.377 1.00 89.31 576 ILE A C 1
ATOM 4652 O O . ILE A 1 576 ? -18.230 5.570 34.237 1.00 89.31 576 ILE A O 1
ATOM 4656 N N . MET A 1 577 ? -18.948 5.292 32.123 1.00 83.00 577 MET A N 1
ATOM 4657 C CA . MET A 1 577 ? -18.488 6.605 31.666 1.00 83.00 577 MET A CA 1
ATOM 4658 C C . MET A 1 577 ? -19.090 7.737 32.504 1.00 83.00 577 MET A C 1
ATOM 4660 O O . MET A 1 577 ? -18.344 8.588 32.960 1.00 83.00 577 MET A O 1
ATOM 4664 N N . GLN A 1 578 ? -20.393 7.699 32.801 1.00 75.88 578 GLN A N 1
ATOM 4665 C CA . GLN A 1 578 ? -21.063 8.712 33.632 1.00 75.88 578 GLN A CA 1
ATOM 4666 C C . GLN A 1 578 ? -20.654 8.668 35.109 1.00 75.88 578 GLN A C 1
ATOM 4668 O O . GLN A 1 578 ? -20.548 9.704 35.755 1.00 75.88 578 GLN A O 1
ATOM 4673 N N . SER A 1 579 ? -20.447 7.475 35.674 1.00 81.06 579 SER A N 1
ATOM 4674 C CA . SER A 1 579 ? -20.114 7.327 37.103 1.00 81.06 579 SER A CA 1
ATOM 4675 C C . SER A 1 579 ? -18.693 7.789 37.432 1.00 81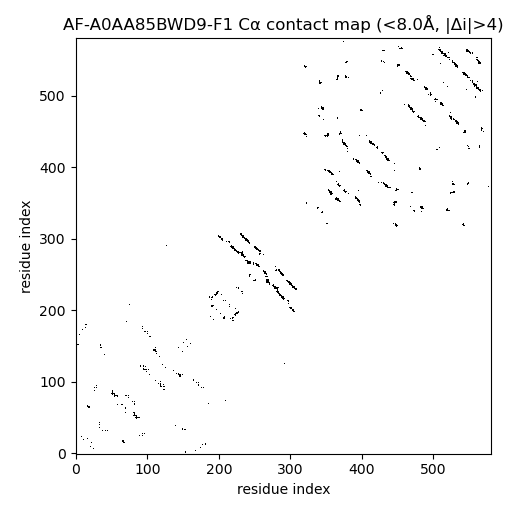.06 579 SER A C 1
ATOM 4677 O O . SER A 1 579 ? -18.367 8.016 38.596 1.00 81.06 579 SER A O 1
ATOM 4679 N N . TYR A 1 580 ? -17.849 7.878 36.408 1.00 75.31 580 TYR A N 1
ATOM 4680 C CA . TYR A 1 580 ? -16.437 8.200 36.510 1.00 75.31 580 TYR A CA 1
ATOM 4681 C C . TYR A 1 580 ? -16.042 9.277 35.496 1.00 75.31 580 TYR A C 1
ATOM 4683 O O . TYR A 1 580 ? -14.886 9.282 35.087 1.00 75.31 580 TYR A O 1
ATOM 4691 N N . GLU A 1 581 ? -16.950 10.154 35.064 1.00 59.66 581 GLU A N 1
ATOM 4692 C CA . GLU A 1 581 ? -16.581 11.438 34.444 1.00 59.66 581 GLU A CA 1
ATOM 4693 C C . GLU A 1 581 ? -15.857 12.286 35.496 1.00 59.66 581 GLU A C 1
ATOM 4695 O O . GLU A 1 581 ? -14.651 12.567 35.266 1.00 59.66 581 GLU A O 1
#

Secondary structure (DSSP, 8-state):
---GGGGPPPP--TTT-BHHHHHHHHHHHHHHHHHHHGGGSHHHHHHHHHHHHHHHHHHHHHT--BHHHHHHHHHTTT--HHHHHHHHHHHHHHHHHHHHHHHHH--TT-BHHHHHHHHHHHTTGGGS-HHHHHHHHHHGGGPPBHHHHHHHTT--STTHHHHHHHHHHHHHHHHHHHHHHHHHHHHHHHS-S-SEE-SSEEEEESSTTTTTSPPPTT-EEEEEEE--TTEEEEEEEEEEE----TT--SSEEEEEETTSSSEEEE-SS---S---EEE-SSEEEEEEE--SS----EEEEEEEEEEPPP----S---SS---PPPP-SPPPP------BTTBEEPPTTSSTTEEEEEETTEEEEEEEEEETTEEEE-GGGS-SS--GGGEEEEES--BTTB--TT-EEEEEEEEEE-TT-BTTTTTBT--EEEEESSPPPPBTTB-PPEE---SS--GGGEEEEEEEES---SS-SS-SB-EEEE--EE-HHHHHTSTTTTT---TTEEEES-TT-S----TT-TT-EEEEEETT-SS--EEEEEEEEE-SSTT-TT--EEEEEGGGTHHHHHHHHHHT-

InterPro domains:
  IPR000859 CUB domain [PF00431] (191-303)
  IPR000859 CUB domain [PS01180] (191-306)
  IPR000859 CUB domain [SM00042] (191-306)
  IPR000859 CUB domain [cd00041] (196-305)
  IPR001254 Serine proteases, trypsin domain [PF00089] (340-573)
  IPR001254 Serine proteases, trypsin domain [PS50240] (340-578)
  IPR001254 Serine proteases, trypsin domain [SM00020] (339-573)
  IPR001254 Serine proteases, trypsin domain [cd00190] (340-576)
  IPR001314 Peptidase S1A, chymotrypsin family [PR00722] (366-381)
  IPR001314 Peptidase S1A, chymotrypsin family [PR00722] (426-440)
  IPR001314 Peptidase S1A, chymotrypsin family [PR00722] (519-531)
  IPR009003 Peptidase S1, PA clan [SSF50494] (324-578)
  IPR014830 Glycolipid transfer protein domain [PF08718] (18-154)
  IPR018114 Serine proteases, trypsin family, histidine active site [PS00134] (376-381)
  IPR033116 Serine proteases, trypsin family, serine active site [PS00135] (520-531)
  IPR035914 Spermadhesin, CUB domain superfamily [G3DSA:2.60.120.290] (193-316)
  IPR035914 Spermadhesin, CUB domain superfamily [SSF49854] (197-306)
  IPR036497 Glycolipid transfer protein superfamily [G3DSA:1.10.3520.10] (2-192)
  IPR036497 Glycolipid transfer protein superfamily [SSF110004] (11-191)

Foldseek 3Di:
DQFLLNPQDQDDDLPFAWLVNLLVNLLSLLVVLVLQPNVLCVVVNVLSVLLSVQLVVLCVVQVHGTPLSSLVVVLVDPDCSNVVSLVVSLLSLQLLLQLLVCLLPDDQADFSLVSSVVSCVVGVPLQDDPVRVVSVNVSSPPTGGSVVSLVSSPDDDPPSSNVSSVSSNVVSVSSVSSSVSSLVSSQVSQAPDDLEAEDQKDKGFGGNCQPNDWHAAFDKHKHKYAYDPQKKKWKDWPFAAADDDPVCSAWWKWKAFPVRPDIDIDHHGDDPDDDTDIGPHRMMMIITGHGHDDTTSGTMMMMGIGGNPDPPDDDDFDAQDAPDDDDDDDDDDDDDDDWPLAWHFDDQLRQLQWKFKFFQLHGQEIWGAAFQFKIKFFQVSDDPDDDQVRIWMKGSDFFSVDDDPPIDIWGWPDKAQDPPQDPVLQRQSGIMMTGTPDTHDDDSNHGGAAAPQDLDDPLVQWDFKKWKFQADIPVGRGHRGIIMDGKRWDDPVLLCPFPFNVVSDDPQKTFIHDLQFSAAGHGRNGTTFTWTDTPPDPPSGIHGQWTFHDWSHHRHHSITTMTGGCSVCVVVVVVVVVVPD

Radius of gyration: 29.88 Å; Cα contacts (8 Å, |Δi|>4): 1180; chains: 1; bounding box: 68×59×74 Å

Mean predicted aligned error: 18.13 Å

Solvent-accessible surface area (backbone atoms only — not comparable to full-atom values): 31393 Å² total; per-residue (Å²): 136,79,45,72,66,71,74,58,82,79,85,87,59,77,86,60,44,47,42,68,62,51,49,52,58,56,50,48,53,38,56,51,38,38,64,73,51,40,83,70,34,42,67,62,34,50,51,53,55,50,28,49,48,30,31,53,49,40,27,61,75,69,74,41,65,28,50,62,52,42,48,63,54,31,70,81,43,105,50,57,59,27,57,54,14,49,54,55,50,46,53,51,49,55,27,48,31,44,26,28,49,46,59,45,70,56,60,78,85,40,47,45,38,58,36,47,50,52,16,36,67,74,53,52,49,88,82,42,56,74,67,55,51,50,54,53,56,58,61,41,76,79,51,59,44,38,59,62,50,57,37,63,56,67,56,93,63,88,77,49,66,63,52,55,31,50,42,38,38,54,49,26,58,58,50,48,58,53,48,50,47,53,49,52,52,58,33,64,62,52,19,36,81,76,46,67,42,72,58,62,53,53,76,51,50,53,24,62,51,55,90,79,48,56,49,69,64,61,41,68,30,69,34,36,42,40,48,59,88,66,24,26,35,38,36,37,74,78,44,46,25,33,35,71,52,101,74,36,81,56,22,28,41,35,40,24,38,88,78,65,79,55,72,46,80,42,51,16,80,67,70,80,78,87,69,68,49,74,38,91,36,41,38,37,38,37,36,37,38,32,34,91,65,71,66,29,59,33,36,34,34,38,39,39,51,43,71,54,78,71,77,74,93,64,97,75,88,74,51,12,63,53,89,73,76,90,84,86,82,87,86,80,90,85,87,88,88,58,57,30,38,71,9,37,79,51,60,87,39,58,62,19,22,38,26,46,34,20,51,76,85,37,85,60,24,23,20,29,29,58,46,53,41,35,33,42,29,29,32,81,75,54,64,98,80,76,63,57,92,42,36,40,36,32,38,35,61,48,39,78,88,53,86,56,96,77,41,44,82,42,52,52,63,48,77,48,62,44,88,73,46,32,78,90,59,82,47,37,54,41,33,23,38,39,35,43,66,58,78,57,79,74,48,80,33,33,36,26,36,27,71,52,88,44,86,68,84,57,69,90,46,51,37,80,32,34,38,48,35,36,18,24,27,91,90,35,74,54,39,52,52,40,21,31,30,84,42,52,79,43,61,57,68,63,52,22,70,23,90,69,44,66,62,69,73,55,87,55,43,39,35,32,39,36,62,77,20,65,31,39,74,32,62,43,21,33,8,8,41,32,32,27,28,57,56,98,58,92,78,75,41,35,25,36,49,28,26,32,63,51,58,88,41,66,28,36,61,48,22,46,32,35,23,28,29,40,46,79,40,49,70,59,53,52,51,52,51,67,77,67,110

pLDDT: mean 78.67, std 15.21, range [26.17, 98.12]